Protein AF-A0A182KDJ1-F1 (afdb_monomer)

Nearest PDB structures (foldseek):
  8v0e-assembly1_A  TM=5.603E-01  e=1.130E-04  Homo sapiens
  4o1p-assembly2_C  TM=4.829E-01  e=4.103E-03  Sus scrofa
  1wdy-assembly1_A  TM=4.310E-01  e=4.849E-03  Homo sapiens
  7elw-assembly1_a  TM=4.756E-01  e=1.267E-02  Sus scrofa
  7elw-assembly1_b  TM=4.173E-01  e=3.453E-02  Sus scrofa

Foldseek 3Di:
DLLVQCLVCLLVLPPVSNVVSQDPPDQPPDQLADADPQRDHSLLSNLVSLDLSSNCSCCVRHVHDQCGAGNVRDGSLNSNLQVVRDLSNNLVSVVVDPDDDPVDSLVSCLVVVPLVNNLSVLVSVLVVCVVPVDQADCVSVLCCLQPPLPVSSNVSQCPRPRHCLCCQQPPDDPPDRVLQVSLQRRDDDLVSNVVSNVVSLCVVVVPPPPVPDPPPPVCQVCLVSLLVSVNSNCNNVVPALQVVLCVQQLVDQDPVSCSNSVSSLLFDPCQQANPDPVNLVSQVPHLNSLLSNLQRYACVCCVVRRRHRDVVNCDPLNNVLNVLLVVQVVPQDPVVPPNHTSVVSVVVDPDPPVVVVSPTNCPCVGPVSVVVSVVVSVVVVVVVVVDD

Structure (mmCIF, N/CA/C/O backbone):
data_AF-A0A182KDJ1-F1
#
_entry.id   AF-A0A182KDJ1-F1
#
loop_
_atom_site.group_PDB
_atom_site.id
_atom_site.type_symbol
_atom_site.label_atom_id
_atom_site.label_alt_id
_atom_site.label_comp_id
_atom_site.label_asym_id
_atom_site.label_entity_id
_atom_site.label_seq_id
_atom_site.pdbx_PDB_ins_code
_atom_site.Cartn_x
_atom_site.Cartn_y
_atom_site.Cartn_z
_atom_site.occupancy
_atom_site.B_iso_or_equiv
_atom_site.auth_seq_id
_atom_site.auth_comp_id
_atom_site.auth_asym_id
_atom_site.auth_atom_id
_atom_site.pdbx_PDB_model_num
ATOM 1 N N . MET A 1 1 ? 34.431 16.566 -35.739 1.00 56.09 1 MET A N 1
ATOM 2 C CA . MET A 1 1 ? 33.505 16.038 -36.769 1.00 56.09 1 MET A CA 1
ATOM 3 C C . MET A 1 1 ? 33.017 14.631 -36.436 1.00 56.09 1 MET A C 1
ATOM 5 O O . MET A 1 1 ? 31.822 14.481 -36.268 1.00 56.09 1 MET A O 1
ATOM 9 N N . GLN A 1 2 ? 33.882 13.625 -36.242 1.00 60.41 2 GLN A N 1
ATOM 10 C CA . GLN A 1 2 ? 33.425 12.243 -35.988 1.00 60.41 2 GLN A CA 1
ATOM 11 C C . GLN A 1 2 ? 32.603 12.066 -34.692 1.00 60.41 2 GLN A C 1
ATOM 13 O O . GLN A 1 2 ? 31.568 11.413 -34.732 1.00 60.41 2 GLN A O 1
ATOM 18 N N . HIS A 1 3 ? 32.995 12.702 -33.578 1.00 64.88 3 HIS A N 1
ATOM 19 C CA . HIS A 1 3 ? 32.212 12.658 -32.329 1.00 64.88 3 HIS A CA 1
ATOM 20 C C . HIS A 1 3 ? 30.837 13.326 -32.473 1.00 64.88 3 HIS A C 1
ATOM 22 O O . HIS A 1 3 ? 29.840 12.745 -32.065 1.00 64.88 3 HIS A O 1
ATOM 28 N N . SER A 1 4 ? 30.768 14.492 -33.128 1.00 72.00 4 SER A N 1
ATOM 29 C CA . SER A 1 4 ? 29.502 15.200 -33.386 1.00 72.00 4 SER A CA 1
ATOM 30 C C . SER A 1 4 ? 28.504 14.340 -34.165 1.00 72.00 4 SER A C 1
ATOM 32 O O . SER A 1 4 ? 27.317 14.408 -33.882 1.00 72.00 4 SER A O 1
ATOM 34 N N . ASN A 1 5 ? 28.987 13.518 -35.105 1.00 83.12 5 ASN A N 1
ATOM 35 C CA . ASN A 1 5 ? 28.133 12.643 -35.908 1.00 83.12 5 ASN A CA 1
ATOM 36 C C . ASN A 1 5 ? 27.601 11.437 -35.113 1.00 83.12 5 ASN A C 1
ATOM 38 O O . ASN A 1 5 ? 26.500 10.969 -35.384 1.00 83.12 5 ASN A O 1
ATOM 42 N N . ILE A 1 6 ? 2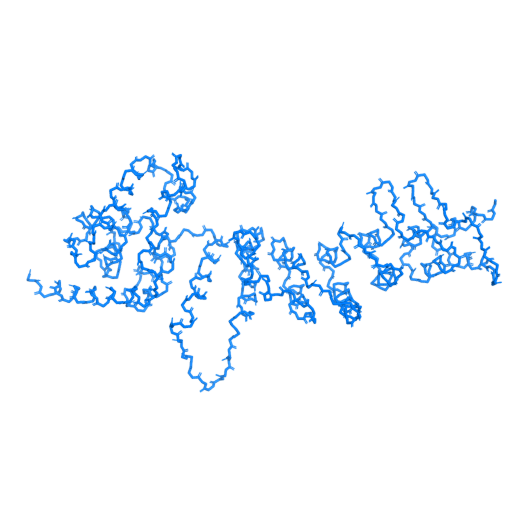8.366 10.938 -34.132 1.00 89.00 6 ILE A N 1
ATOM 43 C CA . ILE A 1 6 ? 27.913 9.867 -33.229 1.00 89.00 6 ILE A CA 1
ATOM 44 C C . ILE A 1 6 ? 26.810 10.399 -32.312 1.00 89.00 6 ILE A C 1
ATOM 46 O O . ILE A 1 6 ? 25.739 9.804 -32.259 1.00 89.00 6 ILE A O 1
ATOM 50 N N . TRP A 1 7 ? 27.038 11.542 -31.654 1.00 90.44 7 TRP A N 1
ATOM 51 C CA . TRP A 1 7 ? 26.030 12.188 -30.805 1.00 90.44 7 TRP A CA 1
ATOM 52 C C . TRP A 1 7 ? 24.740 12.471 -31.576 1.00 90.44 7 TRP A C 1
ATOM 54 O O . TRP A 1 7 ? 23.673 12.068 -31.124 1.00 90.44 7 TRP A O 1
ATOM 64 N N . SER A 1 8 ? 24.830 13.058 -32.776 1.00 91.38 8 SER A N 1
ATOM 65 C CA . SER A 1 8 ? 23.641 13.331 -33.591 1.00 91.38 8 SER A CA 1
ATOM 66 C C . SER A 1 8 ? 22.901 12.061 -34.016 1.00 91.38 8 SER A C 1
ATOM 68 O O . SER A 1 8 ? 21.676 12.067 -34.065 1.00 91.38 8 SER A O 1
ATOM 70 N N . ALA A 1 9 ? 23.620 10.973 -34.324 1.00 94.44 9 ALA A N 1
ATOM 71 C CA . ALA A 1 9 ? 22.996 9.706 -34.707 1.00 94.44 9 ALA A CA 1
ATOM 72 C C . ALA A 1 9 ? 22.252 9.067 -33.527 1.00 94.44 9 ALA A C 1
ATOM 74 O O . ALA A 1 9 ? 21.119 8.625 -33.689 1.00 94.44 9 ALA A O 1
ATOM 75 N N . VAL A 1 10 ? 22.854 9.074 -32.333 1.00 94.94 10 VAL A N 1
ATOM 76 C CA . VAL A 1 10 ? 22.213 8.565 -31.111 1.00 94.94 10 VAL A CA 1
ATOM 77 C C . VAL A 1 10 ? 20.998 9.417 -30.737 1.00 94.94 10 VAL A C 1
ATOM 79 O O . VAL A 1 10 ? 19.924 8.864 -30.526 1.00 94.94 10 VAL A O 1
ATOM 82 N N . GLN A 1 11 ? 21.133 10.747 -30.743 1.00 93.31 11 GLN A N 1
ATOM 83 C CA . GLN A 1 11 ? 20.038 11.688 -30.468 1.00 93.31 11 GLN A CA 1
ATOM 84 C C . GLN A 1 11 ? 18.864 11.534 -31.440 1.00 93.31 11 GLN A C 1
ATOM 86 O O . GLN A 1 11 ? 17.709 11.646 -31.042 1.00 93.31 11 GLN A O 1
ATOM 91 N N . ALA A 1 12 ? 19.149 11.260 -32.714 1.00 94.31 12 ALA A N 1
ATOM 92 C CA . ALA A 1 12 ? 18.126 11.023 -33.726 1.00 94.31 12 ALA A CA 1
ATOM 93 C C . ALA A 1 12 ? 17.543 9.596 -33.697 1.00 94.31 12 ALA A C 1
ATOM 95 O O . ALA A 1 12 ? 16.595 9.322 -34.430 1.00 94.31 12 ALA A O 1
ATOM 96 N N . GLY A 1 13 ? 18.112 8.671 -32.913 1.00 94.25 13 GLY A N 1
ATOM 97 C CA . GLY A 1 13 ? 17.746 7.252 -32.961 1.00 94.25 13 GLY A CA 1
ATOM 98 C C . GLY A 1 13 ? 18.180 6.532 -34.250 1.00 94.25 13 GLY A C 1
ATOM 99 O O . GLY A 1 13 ? 17.672 5.454 -34.548 1.00 94.25 13 GLY A O 1
ATOM 100 N N . ASP A 1 14 ? 19.110 7.100 -35.026 1.00 96.12 14 ASP A N 1
ATOM 101 C CA . ASP A 1 14 ? 19.561 6.569 -36.319 1.00 96.12 14 ASP A CA 1
ATOM 102 C C . ASP A 1 14 ? 20.646 5.492 -36.138 1.00 96.12 14 ASP A C 1
ATOM 104 O O . ASP A 1 14 ? 21.855 5.754 -36.116 1.00 96.12 14 ASP A O 1
ATOM 108 N N . ILE A 1 15 ? 20.184 4.247 -36.015 1.00 95.06 15 ILE A N 1
ATOM 109 C CA . ILE A 1 15 ? 21.023 3.054 -35.852 1.00 95.06 15 ILE A CA 1
ATOM 110 C C . ILE A 1 15 ? 21.938 2.827 -37.062 1.00 95.06 15 ILE A C 1
ATOM 112 O O . ILE A 1 15 ? 23.098 2.444 -36.890 1.00 95.06 15 ILE A O 1
ATOM 116 N N . ASP A 1 16 ? 21.460 3.067 -38.284 1.00 94.12 16 ASP A N 1
ATOM 117 C CA . ASP A 1 16 ? 22.232 2.804 -39.501 1.00 94.12 16 ASP A CA 1
ATOM 118 C C . ASP A 1 16 ? 23.424 3.753 -39.616 1.00 94.12 16 ASP A C 1
ATOM 120 O O . ASP A 1 16 ? 24.540 3.339 -39.959 1.00 94.12 16 ASP A O 1
ATOM 124 N N . THR A 1 17 ? 23.215 5.031 -39.301 1.00 92.25 17 THR A N 1
ATOM 125 C CA . THR A 1 17 ? 24.297 6.015 -39.246 1.00 92.25 17 THR A CA 1
ATOM 126 C C . THR A 1 17 ? 25.247 5.723 -38.091 1.00 92.25 17 THR A C 1
ATOM 128 O O . THR A 1 17 ? 26.465 5.781 -38.286 1.00 92.25 17 THR A O 1
ATOM 131 N N . LEU A 1 18 ? 24.736 5.318 -36.925 1.00 92.25 18 LEU A N 1
ATOM 132 C CA . LEU A 1 18 ? 25.588 4.923 -35.806 1.00 92.25 18 LEU A CA 1
ATOM 133 C C . LEU A 1 18 ? 26.488 3.730 -36.167 1.00 92.25 18 LEU A C 1
ATOM 135 O O . LEU A 1 18 ? 27.701 3.784 -35.954 1.00 92.25 18 LEU A O 1
ATOM 139 N N . ARG A 1 19 ? 25.931 2.683 -36.787 1.00 91.19 19 ARG A N 1
ATOM 140 C CA . ARG A 1 19 ? 26.671 1.486 -37.223 1.00 91.19 19 ARG A CA 1
ATOM 141 C C . ARG A 1 19 ? 27.802 1.817 -38.195 1.00 91.19 19 ARG A C 1
ATOM 143 O O . ARG A 1 19 ? 28.883 1.254 -38.071 1.00 91.19 19 ARG A O 1
ATOM 150 N N . LYS A 1 20 ? 27.607 2.767 -39.119 1.00 89.62 20 LYS A N 1
ATOM 151 C CA . LYS A 1 20 ? 28.674 3.234 -40.033 1.00 89.62 20 LYS A CA 1
ATOM 152 C C . LYS A 1 20 ? 29.860 3.862 -39.292 1.00 89.62 20 LYS A C 1
ATOM 154 O O . LYS A 1 20 ? 30.964 3.921 -39.838 1.00 89.62 20 LYS A O 1
ATOM 159 N N . HIS A 1 21 ? 29.644 4.350 -38.073 1.00 83.50 21 HIS A N 1
ATOM 160 C CA . HIS A 1 21 ? 30.669 4.964 -37.234 1.00 83.50 21 HIS A CA 1
ATOM 161 C C . HIS A 1 21 ? 31.305 4.001 -36.221 1.00 83.50 21 HIS A C 1
ATOM 163 O O . HIS A 1 21 ? 32.357 4.332 -35.671 1.00 83.50 21 HIS A O 1
ATOM 169 N N . ILE A 1 22 ? 30.742 2.804 -36.038 1.00 83.94 22 ILE A N 1
ATOM 170 C CA . ILE A 1 22 ? 31.304 1.731 -35.212 1.00 83.94 22 ILE A CA 1
ATOM 171 C C . ILE A 1 22 ? 32.244 0.876 -36.076 1.00 83.94 22 ILE A C 1
ATOM 173 O O . ILE A 1 22 ? 31.828 0.263 -37.058 1.00 83.94 22 ILE A O 1
ATOM 177 N N . LYS A 1 23 ? 33.535 0.823 -35.722 1.00 76.62 23 LYS A N 1
ATOM 178 C CA . LYS A 1 23 ? 34.521 -0.051 -36.383 1.00 76.62 23 LYS A CA 1
ATOM 179 C C . LYS A 1 23 ? 34.832 -1.260 -35.492 1.00 76.62 23 LYS A C 1
ATOM 181 O O . LYS A 1 23 ? 35.241 -1.047 -34.351 1.00 76.62 23 LYS A O 1
ATOM 186 N N . PRO A 1 24 ? 34.716 -2.507 -35.991 1.00 68.06 24 PRO A N 1
ATOM 187 C CA . PRO A 1 24 ? 35.036 -3.696 -35.203 1.00 68.06 24 PRO A CA 1
ATOM 188 C C . PRO A 1 24 ? 36.468 -3.644 -34.651 1.00 68.06 24 PRO A C 1
ATOM 190 O O . PRO A 1 24 ? 37.414 -3.424 -35.407 1.00 68.06 24 PRO A O 1
ATOM 193 N N . GLY A 1 25 ? 36.628 -3.849 -33.341 1.00 64.19 25 GLY A N 1
ATOM 194 C CA . GLY A 1 25 ? 37.938 -3.973 -32.686 1.00 64.19 25 GLY A CA 1
ATOM 195 C C . GLY A 1 25 ? 38.707 -2.668 -32.444 1.00 64.19 25 GLY A C 1
ATOM 196 O O . GLY A 1 25 ? 39.838 -2.730 -31.968 1.00 64.19 25 GLY A O 1
ATOM 197 N N . VAL A 1 26 ? 38.127 -1.497 -32.736 1.00 66.50 26 VAL A N 1
ATOM 198 C CA . VAL A 1 26 ? 38.728 -0.193 -32.406 1.00 66.50 26 VAL A CA 1
ATOM 199 C C . VAL A 1 26 ? 37.887 0.479 -31.319 1.00 66.50 26 VAL A C 1
ATOM 201 O O . VAL A 1 26 ? 36.804 0.974 -31.632 1.00 66.50 26 VAL A O 1
ATOM 204 N N . PRO A 1 27 ? 38.359 0.538 -30.059 1.00 59.66 27 PRO A N 1
ATOM 205 C CA . PRO A 1 27 ? 37.665 1.275 -29.012 1.00 59.66 27 PRO A CA 1
ATOM 206 C C . PRO A 1 27 ? 37.593 2.755 -29.398 1.00 59.66 27 PRO A C 1
ATOM 208 O O . PRO A 1 27 ? 38.626 3.392 -29.626 1.00 59.66 27 PRO A O 1
ATOM 211 N N . VAL A 1 28 ? 36.385 3.318 -29.477 1.00 66.06 28 VAL A N 1
ATOM 212 C CA . VAL A 1 28 ? 36.208 4.763 -29.670 1.00 66.06 28 VAL A CA 1
ATOM 213 C C . VAL A 1 28 ? 36.411 5.425 -28.313 1.00 66.06 28 VAL A C 1
ATOM 215 O O . VAL A 1 28 ? 35.476 5.651 -27.547 1.00 66.06 28 VAL A O 1
ATOM 218 N N . THR A 1 29 ? 37.672 5.670 -27.970 1.00 64.06 29 THR A N 1
ATOM 219 C CA . THR A 1 29 ? 38.036 6.176 -26.649 1.00 64.06 29 THR A CA 1
ATOM 220 C C . THR A 1 29 ? 37.567 7.622 -26.454 1.00 64.06 29 THR A C 1
ATOM 222 O O . THR A 1 29 ? 37.565 8.438 -27.375 1.00 64.06 29 THR A O 1
ATOM 225 N N . ASN A 1 30 ? 37.159 7.930 -25.219 1.00 74.19 30 ASN A N 1
ATOM 226 C CA . ASN A 1 30 ? 36.752 9.241 -24.690 1.00 74.19 30 ASN A CA 1
ATOM 227 C C . ASN A 1 30 ? 35.335 9.748 -24.991 1.00 74.19 30 ASN A C 1
ATOM 229 O O . ASN A 1 30 ? 34.953 10.727 -24.358 1.00 74.19 30 ASN A O 1
ATOM 233 N N . ILE A 1 31 ? 34.540 9.135 -25.877 1.00 82.50 31 ILE A N 1
ATOM 234 C CA . ILE A 1 31 ? 33.166 9.624 -26.116 1.00 82.50 31 ILE A CA 1
ATOM 235 C C . ILE A 1 31 ? 32.176 9.195 -25.023 1.00 82.50 31 ILE A C 1
ATOM 237 O O . ILE A 1 31 ? 31.343 10.001 -24.632 1.00 82.50 31 ILE A O 1
ATOM 241 N N . GLY A 1 32 ? 32.300 7.983 -24.469 1.00 81.31 32 GLY A N 1
ATOM 242 C CA . GLY A 1 32 ? 31.404 7.503 -23.404 1.00 81.31 32 GLY A CA 1
ATOM 243 C C . GLY A 1 32 ? 31.501 8.291 -22.095 1.00 81.31 32 GLY A C 1
ATOM 244 O O . GLY A 1 32 ? 30.545 8.334 -21.332 1.00 81.31 32 GLY A O 1
ATOM 245 N N . LYS A 1 33 ? 32.629 8.971 -21.859 1.00 86.25 33 LYS A N 1
ATOM 246 C CA . LYS A 1 33 ? 32.847 9.825 -20.678 1.00 86.25 33 LYS A CA 1
ATOM 247 C C . LYS A 1 33 ? 32.382 11.271 -20.871 1.00 86.25 33 LYS A C 1
ATOM 249 O O . LYS A 1 33 ? 32.563 12.090 -19.978 1.00 86.25 33 LYS A O 1
ATOM 254 N N . GLN A 1 34 ? 31.894 11.620 -22.060 1.00 90.31 34 GLN A N 1
ATOM 255 C CA . GLN A 1 34 ? 31.418 12.970 -22.345 1.00 90.31 34 GLN A CA 1
ATOM 256 C C . GLN A 1 34 ? 29.948 13.101 -21.969 1.00 90.31 34 GLN A C 1
ATOM 258 O O . GLN A 1 34 ? 29.163 12.164 -22.116 1.00 90.31 34 GLN A O 1
ATOM 263 N N . VAL A 1 35 ? 29.597 14.309 -21.552 1.00 93.62 35 VAL A N 1
ATOM 264 C CA . VAL A 1 35 ? 28.226 14.742 -21.319 1.00 93.62 35 VAL A CA 1
ATOM 265 C C . VAL A 1 35 ? 27.967 16.032 -22.091 1.00 93.62 35 VAL A C 1
ATOM 267 O O . VAL A 1 35 ? 28.912 16.762 -22.406 1.00 93.62 35 VAL A O 1
ATOM 270 N N . ASP A 1 36 ? 26.708 16.301 -22.415 1.00 93.12 36 ASP A N 1
ATOM 271 C CA . ASP A 1 36 ? 26.290 17.583 -22.979 1.00 93.12 36 ASP A CA 1
ATOM 272 C C . ASP A 1 36 ? 26.029 18.646 -21.890 1.00 93.12 36 ASP A C 1
ATOM 274 O O . ASP A 1 36 ? 26.390 18.477 -20.721 1.00 93.12 36 ASP A O 1
ATOM 278 N N . ASN A 1 37 ? 25.434 19.776 -22.282 1.00 93.88 37 ASN A N 1
ATOM 279 C CA . ASN A 1 37 ? 25.173 20.905 -21.385 1.00 93.88 37 ASN A CA 1
ATOM 280 C C . ASN A 1 37 ? 24.165 20.580 -20.272 1.00 93.88 37 ASN A C 1
ATOM 282 O O . ASN A 1 37 ? 24.232 21.201 -19.213 1.00 93.88 37 ASN A O 1
ATOM 286 N N . ASP A 1 38 ? 23.287 19.600 -20.488 1.00 95.00 38 ASP A N 1
ATOM 287 C CA . ASP A 1 38 ? 22.305 19.140 -19.503 1.00 95.00 38 ASP A CA 1
ATOM 288 C C . ASP A 1 38 ? 22.858 17.969 -18.676 1.00 95.00 38 ASP A C 1
ATOM 290 O O . ASP A 1 38 ? 22.134 17.310 -17.928 1.00 95.00 38 ASP A O 1
ATOM 294 N N . ARG A 1 39 ? 24.170 17.714 -18.787 1.00 95.75 39 ARG A N 1
ATOM 295 C CA . ARG A 1 39 ? 24.875 16.569 -18.205 1.00 95.75 39 ARG A CA 1
ATOM 296 C C . ARG A 1 39 ? 24.363 15.216 -18.711 1.00 95.75 39 ARG A C 1
ATOM 298 O O . ARG A 1 39 ? 24.628 14.191 -18.087 1.00 95.75 39 ARG A O 1
ATOM 305 N N . TRP A 1 40 ? 23.686 15.175 -19.856 1.00 96.81 40 TRP A N 1
ATOM 306 C CA . TRP A 1 40 ? 23.293 13.909 -20.458 1.00 96.81 40 TRP A CA 1
ATOM 307 C C . TRP A 1 40 ? 24.508 13.263 -21.108 1.00 96.81 40 TRP A C 1
ATOM 309 O O . TRP A 1 40 ? 25.180 13.865 -21.946 1.00 96.81 40 TRP A O 1
ATOM 319 N N . ASN A 1 41 ? 24.784 12.014 -20.747 1.00 95.38 41 ASN A N 1
ATOM 320 C CA . ASN A 1 41 ? 25.736 11.185 -21.480 1.00 95.38 41 ASN A CA 1
ATOM 321 C C . ASN A 1 41 ? 25.073 10.518 -22.703 1.00 95.38 41 ASN A C 1
ATOM 323 O O . ASN A 1 41 ? 23.864 10.617 -22.929 1.00 95.38 41 ASN A O 1
ATOM 327 N N . LEU A 1 42 ? 25.867 9.781 -23.481 1.00 95.06 42 LEU A N 1
ATOM 328 C CA . LEU A 1 42 ? 25.382 9.097 -24.681 1.00 95.06 42 LEU A CA 1
ATOM 329 C C . LEU A 1 42 ? 24.285 8.054 -24.382 1.00 95.06 42 LEU A C 1
ATOM 331 O O . LEU A 1 42 ? 23.415 7.833 -25.221 1.00 95.06 42 LEU A O 1
ATOM 335 N N . LEU A 1 43 ? 24.299 7.439 -23.193 1.00 96.81 43 LEU A N 1
ATOM 336 C CA . LEU A 1 43 ? 23.300 6.449 -22.786 1.00 96.81 43 LEU A CA 1
ATOM 337 C C . LEU A 1 43 ? 21.940 7.084 -22.481 1.00 96.81 43 LEU A C 1
ATOM 339 O O . LEU A 1 43 ? 20.929 6.501 -22.855 1.00 96.81 43 LEU A O 1
ATOM 343 N N . HIS A 1 44 ? 21.898 8.286 -21.893 1.00 97.38 44 HIS A N 1
ATOM 344 C CA . HIS A 1 44 ? 20.641 9.026 -21.712 1.00 97.38 44 HIS A CA 1
ATOM 345 C C . HIS A 1 44 ? 19.944 9.252 -23.059 1.00 97.38 44 HIS A C 1
ATOM 347 O O . HIS A 1 44 ? 18.771 8.927 -23.226 1.00 97.38 44 HIS A O 1
ATOM 353 N N . HIS A 1 45 ? 20.687 9.732 -24.062 1.00 96.88 45 HIS A N 1
ATOM 354 C CA . HIS A 1 45 ? 20.145 9.929 -25.411 1.00 96.88 45 HIS A CA 1
ATOM 355 C C . HIS A 1 45 ? 19.739 8.608 -26.072 1.00 96.88 45 HIS A C 1
ATOM 357 O O . HIS A 1 45 ? 18.682 8.529 -26.696 1.00 96.88 45 HIS A O 1
ATOM 363 N N . ALA A 1 46 ? 20.532 7.547 -25.897 1.00 97.44 46 ALA A N 1
ATOM 364 C CA . ALA A 1 46 ? 20.203 6.223 -26.421 1.00 97.44 46 ALA A CA 1
ATOM 365 C C . ALA A 1 46 ? 18.883 5.689 -25.846 1.00 97.44 46 ALA A C 1
ATOM 367 O O . ALA A 1 46 ? 18.075 5.131 -26.587 1.00 97.44 46 ALA A O 1
ATOM 368 N N . VAL A 1 47 ? 18.632 5.903 -24.553 1.00 97.94 47 VAL A N 1
ATOM 369 C CA . VAL A 1 47 ? 17.378 5.533 -23.883 1.00 97.94 47 VAL A CA 1
ATOM 370 C C . VAL A 1 47 ? 16.175 6.233 -24.517 1.00 97.94 47 VAL A C 1
ATOM 372 O O . VAL A 1 47 ? 15.158 5.581 -24.755 1.00 97.94 47 VAL A O 1
ATOM 375 N N . MET A 1 48 ? 16.299 7.512 -24.887 1.00 97.38 48 MET A N 1
ATOM 376 C CA . MET A 1 48 ? 15.208 8.265 -25.525 1.00 97.38 48 MET A CA 1
ATOM 377 C C . MET A 1 48 ? 14.835 7.759 -26.920 1.00 97.38 48 MET A C 1
ATOM 379 O O . MET A 1 48 ? 13.715 7.990 -27.373 1.00 97.38 48 MET A O 1
ATOM 383 N N . SER A 1 49 ? 15.715 7.001 -27.583 1.00 96.00 49 SER A N 1
ATOM 384 C CA . SER A 1 49 ? 15.357 6.295 -28.823 1.00 96.00 49 SER A CA 1
ATOM 385 C C . SER A 1 49 ? 14.350 5.158 -28.600 1.00 96.00 49 SER A C 1
ATOM 387 O O . SER A 1 49 ? 13.762 4.663 -29.561 1.00 96.00 49 SER A O 1
ATOM 389 N N . ARG A 1 50 ? 14.169 4.714 -27.343 1.00 97.19 50 ARG A N 1
ATOM 390 C CA . ARG A 1 50 ? 13.313 3.587 -26.932 1.00 97.19 50 ARG A CA 1
ATOM 391 C C . ARG A 1 50 ? 13.667 2.262 -27.622 1.00 97.19 50 ARG A C 1
ATOM 393 O O . ARG A 1 50 ? 12.852 1.345 -27.644 1.00 97.19 50 ARG A O 1
ATOM 400 N N . SER A 1 51 ? 14.873 2.152 -28.182 1.00 97.94 51 SER A N 1
ATOM 401 C CA . SER A 1 51 ? 15.354 0.974 -28.901 1.00 97.94 51 SER A CA 1
ATOM 402 C C . SER A 1 51 ? 16.418 0.243 -28.091 1.00 97.94 51 SER A C 1
ATOM 404 O O . SER A 1 51 ? 17.509 0.771 -27.863 1.00 97.94 51 SER A O 1
ATOM 406 N N . LEU A 1 52 ? 16.137 -1.010 -27.719 1.00 98.31 52 LEU A N 1
ATOM 407 C CA . LEU A 1 52 ? 17.122 -1.882 -27.073 1.00 98.31 52 LEU A CA 1
ATOM 408 C C . LEU A 1 52 ? 18.384 -2.039 -27.926 1.00 98.31 52 LEU A C 1
ATOM 410 O O . LEU A 1 52 ? 19.488 -2.118 -27.395 1.00 98.31 52 LEU A O 1
ATOM 414 N N . GLU A 1 53 ? 18.234 -2.066 -29.250 1.00 98.06 53 GLU A N 1
ATOM 415 C CA . GLU A 1 53 ? 19.371 -2.161 -30.159 1.00 98.06 53 GLU A CA 1
ATOM 416 C C . GLU A 1 53 ? 20.270 -0.923 -30.067 1.00 98.06 53 GLU A C 1
ATOM 418 O O . GLU A 1 53 ? 21.487 -1.065 -29.963 1.00 98.06 53 GLU A O 1
ATOM 423 N N . MET A 1 54 ? 19.685 0.278 -30.053 1.00 97.62 54 MET A N 1
ATOM 424 C CA . MET A 1 54 ? 20.442 1.521 -29.888 1.00 97.62 54 MET A CA 1
ATOM 425 C C . MET A 1 54 ? 21.178 1.539 -28.544 1.00 97.62 54 MET A C 1
ATOM 427 O O . MET A 1 54 ? 22.375 1.815 -28.500 1.00 97.62 54 MET A O 1
ATOM 431 N N . VAL A 1 55 ? 20.481 1.185 -27.461 1.00 98.06 55 VAL A N 1
ATOM 432 C CA . VAL A 1 55 ? 21.052 1.119 -26.109 1.00 98.06 55 VAL A CA 1
ATOM 433 C C . VAL A 1 55 ? 22.227 0.140 -26.057 1.00 98.06 55 VAL A C 1
ATOM 435 O O . VAL A 1 55 ? 23.308 0.520 -25.615 1.00 98.06 55 VAL A O 1
ATOM 438 N N . LYS A 1 56 ? 22.071 -1.075 -26.598 1.00 96.56 56 LYS A N 1
ATOM 439 C CA . LYS A 1 56 ? 23.147 -2.079 -26.677 1.00 96.56 56 LYS A CA 1
ATOM 440 C C . LYS A 1 56 ? 24.327 -1.614 -27.518 1.00 96.56 56 LYS A C 1
ATOM 442 O O . LYS A 1 56 ? 25.474 -1.806 -27.126 1.00 96.56 56 LYS A O 1
ATOM 447 N N . LEU A 1 57 ? 24.069 -1.010 -28.681 1.00 94.12 57 LEU A N 1
ATOM 448 C CA . LEU A 1 57 ? 25.136 -0.473 -29.524 1.00 94.12 57 LEU A CA 1
ATOM 449 C C . LEU A 1 57 ? 25.924 0.602 -28.781 1.00 94.12 57 LEU A C 1
ATOM 451 O O . LEU A 1 57 ? 27.152 0.610 -28.871 1.00 94.12 57 LEU A O 1
ATOM 455 N N . VAL A 1 58 ? 25.236 1.475 -28.045 1.00 94.38 58 VAL A N 1
ATOM 456 C CA . VAL A 1 58 ? 25.884 2.549 -27.299 1.00 94.38 58 VAL A CA 1
ATOM 457 C C . VAL A 1 58 ? 26.700 2.013 -26.125 1.00 94.38 58 VAL A C 1
ATOM 459 O O . VAL A 1 58 ? 27.881 2.341 -26.002 1.00 94.38 58 VAL A O 1
ATOM 462 N N . ASP A 1 59 ? 26.097 1.153 -25.314 1.00 93.75 59 ASP A N 1
ATOM 463 C CA . ASP A 1 59 ? 26.714 0.559 -24.132 1.00 93.75 59 ASP A CA 1
ATOM 464 C C . ASP A 1 59 ? 27.973 -0.260 -24.479 1.00 93.75 59 ASP A C 1
ATOM 466 O O . ASP A 1 59 ? 29.071 0.005 -23.982 1.00 93.75 59 ASP A O 1
ATOM 470 N N . VAL A 1 60 ? 27.857 -1.176 -25.447 1.00 91.69 60 VAL A N 1
ATOM 471 C CA . VAL A 1 60 ? 28.939 -2.104 -25.821 1.00 91.69 60 VAL A CA 1
ATOM 472 C C . VAL A 1 60 ? 30.099 -1.416 -26.543 1.00 91.69 60 VAL A C 1
ATOM 474 O O . VAL A 1 60 ? 31.237 -1.858 -26.409 1.00 91.69 60 VAL A O 1
ATOM 477 N N . ASN A 1 61 ? 29.847 -0.372 -27.342 1.00 90.25 61 ASN A N 1
ATOM 478 C CA . ASN A 1 61 ? 30.892 0.218 -28.194 1.00 90.25 61 ASN A CA 1
ATOM 479 C C . ASN A 1 61 ? 31.507 1.500 -27.628 1.00 90.25 61 ASN A C 1
ATOM 481 O O . ASN A 1 61 ? 32.613 1.866 -28.037 1.00 90.25 61 ASN A O 1
ATOM 485 N N . PHE A 1 62 ? 30.809 2.195 -26.725 1.00 90.31 62 PHE A N 1
ATOM 486 C CA . PHE A 1 62 ? 31.277 3.473 -26.186 1.00 90.31 62 PHE A CA 1
ATOM 487 C C . PHE A 1 62 ? 31.484 3.469 -24.672 1.00 90.31 62 PHE A C 1
ATOM 489 O O . PHE A 1 62 ? 32.151 4.385 -24.193 1.00 90.31 62 PHE A O 1
ATOM 496 N N . HIS A 1 63 ? 30.984 2.459 -23.948 1.00 90.81 63 HIS A N 1
ATOM 497 C CA . HIS A 1 63 ? 31.137 2.294 -22.496 1.00 90.81 63 HIS A CA 1
ATOM 498 C C . HIS A 1 63 ? 30.854 3.584 -21.706 1.00 90.81 63 HIS A C 1
ATOM 500 O O . HIS A 1 63 ? 31.758 4.125 -21.054 1.00 90.81 63 HIS A O 1
ATOM 506 N N . PRO A 1 64 ? 29.637 4.142 -21.828 1.00 92.44 64 PRO A N 1
ATOM 507 C CA . PRO A 1 64 ? 29.243 5.303 -21.050 1.00 92.44 64 PRO A CA 1
ATOM 508 C C . PRO A 1 64 ? 29.181 4.980 -19.553 1.00 92.44 64 PRO A C 1
ATOM 510 O O . PRO A 1 64 ? 28.994 3.833 -19.156 1.00 92.44 64 PRO A O 1
ATOM 513 N N . GLU A 1 65 ? 29.327 6.006 -18.720 1.00 92.44 65 GLU A N 1
ATOM 514 C CA . GLU A 1 65 ? 29.122 5.895 -17.271 1.00 92.44 65 GLU A CA 1
ATOM 515 C C . GLU A 1 65 ? 27.636 5.613 -16.974 1.00 92.44 65 GLU A C 1
ATOM 517 O O . GLU A 1 65 ? 26.769 6.428 -17.285 1.00 92.44 65 GLU A O 1
ATOM 522 N N . LEU A 1 66 ? 27.320 4.425 -16.452 1.00 92.44 66 LEU A N 1
ATOM 523 C CA . LEU A 1 66 ? 25.940 3.924 -16.336 1.00 92.44 66 LEU A CA 1
ATOM 524 C C . LEU A 1 66 ? 25.118 4.635 -15.253 1.00 92.44 66 LEU A C 1
ATOM 526 O O . LEU A 1 66 ? 23.893 4.663 -15.331 1.00 92.44 66 LEU A O 1
ATOM 530 N N . ASP A 1 67 ? 25.797 5.196 -14.258 1.00 91.94 67 ASP A N 1
ATOM 531 C CA . ASP A 1 67 ? 25.272 5.893 -13.084 1.00 91.94 67 ASP A CA 1
ATOM 532 C C . ASP A 1 67 ? 25.437 7.419 -13.174 1.00 91.94 67 ASP A C 1
ATOM 534 O O . ASP A 1 67 ? 25.138 8.131 -12.219 1.00 91.94 67 ASP A O 1
ATOM 538 N N . ALA A 1 68 ? 25.877 7.947 -14.322 1.00 92.88 68 ALA A N 1
ATOM 539 C CA . ALA A 1 68 ? 25.995 9.387 -14.506 1.00 92.88 68 ALA A CA 1
ATOM 540 C C . ALA A 1 68 ? 24.628 10.064 -14.352 1.00 92.88 68 ALA A C 1
ATOM 542 O O . ALA A 1 68 ? 23.682 9.723 -15.055 1.00 92.88 68 ALA A O 1
ATOM 543 N N . GLU A 1 69 ? 24.546 11.061 -13.478 1.00 94.44 69 GLU A N 1
ATOM 544 C CA . GLU A 1 69 ? 23.341 11.870 -13.299 1.00 94.44 69 GLU A CA 1
ATOM 545 C C . GLU A 1 69 ? 23.338 13.086 -14.230 1.00 94.44 69 GLU A C 1
ATOM 547 O O . GLU A 1 69 ? 24.335 13.824 -14.325 1.00 94.44 69 GLU A O 1
ATOM 552 N N . ASN A 1 70 ? 22.187 13.333 -14.858 1.00 95.25 70 ASN A N 1
ATOM 553 C CA . ASN A 1 70 ? 21.910 14.583 -15.554 1.00 95.25 70 ASN A CA 1
ATOM 554 C C . ASN A 1 70 ? 21.651 15.753 -14.567 1.00 95.25 70 ASN A C 1
ATOM 556 O O . ASN A 1 70 ? 21.777 15.607 -13.350 1.00 95.25 70 ASN A O 1
ATOM 560 N N . ILE A 1 71 ? 21.304 16.945 -15.069 1.00 97.06 71 ILE A N 1
ATOM 561 C CA . ILE A 1 71 ? 21.000 18.115 -14.215 1.00 97.06 71 ILE A CA 1
ATOM 562 C C . ILE A 1 71 ? 19.805 17.922 -13.267 1.00 97.06 71 ILE A C 1
ATOM 564 O O . ILE A 1 71 ? 19.752 18.592 -12.238 1.00 97.06 71 ILE A O 1
ATOM 568 N N . ASP A 1 72 ? 18.890 17.006 -13.587 1.00 94.62 72 ASP A N 1
ATOM 569 C CA . ASP A 1 72 ? 17.717 16.678 -12.772 1.00 94.62 72 ASP A CA 1
ATOM 570 C C . ASP A 1 72 ? 18.012 15.572 -11.741 1.00 94.62 72 ASP A C 1
ATOM 572 O O . ASP A 1 72 ? 17.113 15.149 -11.016 1.00 94.62 72 ASP A O 1
ATOM 576 N N . GLY A 1 73 ? 19.258 15.084 -11.668 1.00 93.94 73 GLY A N 1
ATOM 577 C CA . GLY A 1 73 ? 19.638 13.961 -10.804 1.00 93.94 73 GLY A CA 1
ATOM 578 C C . GLY A 1 73 ? 19.187 12.598 -11.338 1.00 93.94 73 GLY A C 1
ATOM 579 O O . GLY A 1 73 ? 19.142 11.627 -10.590 1.00 93.94 73 GLY A O 1
ATOM 580 N N . MET A 1 74 ? 18.815 12.505 -12.617 1.00 94.69 74 MET A N 1
ATOM 581 C CA . MET A 1 74 ? 18.347 11.263 -13.230 1.00 94.69 74 MET A CA 1
ATOM 582 C C . MET A 1 74 ? 19.518 10.510 -13.851 1.00 94.69 74 MET A C 1
ATOM 584 O O . MET A 1 74 ? 20.239 11.070 -14.676 1.00 94.69 74 MET A O 1
ATOM 588 N N . THR A 1 75 ? 19.667 9.233 -13.502 1.00 95.19 75 THR A N 1
ATOM 589 C CA . THR A 1 75 ? 20.527 8.290 -14.235 1.00 95.19 75 THR A CA 1
ATOM 590 C C . THR A 1 75 ? 19.832 7.804 -15.517 1.00 95.19 75 THR A C 1
ATOM 592 O O . THR A 1 75 ? 18.603 7.897 -15.621 1.00 95.19 75 THR A O 1
ATOM 595 N N . PRO A 1 76 ? 20.547 7.195 -16.484 1.00 96.31 76 PRO A N 1
ATOM 596 C CA . PRO A 1 76 ? 19.926 6.587 -17.661 1.00 96.31 76 PRO A CA 1
ATOM 597 C C . PRO A 1 76 ? 18.841 5.551 -17.326 1.00 96.31 76 PRO A C 1
ATOM 599 O O . PRO A 1 76 ? 17.815 5.504 -18.005 1.00 96.31 76 PRO A O 1
ATOM 602 N N . LEU A 1 77 ? 19.030 4.744 -16.273 1.00 97.44 77 LEU A N 1
ATOM 603 C CA . LEU A 1 77 ? 18.026 3.776 -15.816 1.00 97.44 77 LEU A CA 1
ATOM 604 C C . LEU A 1 77 ? 16.788 4.474 -15.235 1.00 97.44 77 LEU A C 1
ATOM 606 O O . LEU A 1 77 ? 15.665 4.109 -15.590 1.00 97.44 77 LEU A O 1
ATOM 610 N N . MET A 1 78 ? 16.975 5.487 -14.381 1.00 96.19 78 MET A N 1
ATOM 611 C CA . MET A 1 78 ? 15.858 6.270 -13.836 1.00 96.19 78 MET A CA 1
ATOM 612 C C . MET A 1 78 ? 15.091 6.971 -14.957 1.00 96.19 78 MET A C 1
ATOM 614 O O . MET A 1 78 ? 13.863 6.940 -14.965 1.00 96.19 78 MET A O 1
ATOM 618 N N . LEU A 1 79 ? 15.798 7.544 -15.937 1.00 96.75 79 LEU A N 1
ATOM 619 C CA . LEU A 1 79 ? 15.195 8.184 -17.104 1.00 96.75 79 LEU A CA 1
ATOM 620 C C . LEU A 1 79 ? 14.386 7.173 -17.925 1.00 96.75 79 LEU A C 1
ATOM 622 O O . LEU A 1 79 ? 13.240 7.446 -18.267 1.00 96.75 79 LEU A O 1
ATOM 626 N N . ALA A 1 80 ? 14.929 5.977 -18.178 1.00 97.75 80 ALA A N 1
ATOM 627 C CA . ALA A 1 80 ? 14.212 4.914 -18.883 1.00 97.75 80 ALA A CA 1
ATOM 628 C C . ALA A 1 80 ? 12.916 4.512 -18.162 1.00 97.75 80 ALA A C 1
ATOM 630 O O . ALA A 1 80 ? 11.888 4.291 -18.807 1.00 97.75 80 ALA A O 1
ATOM 631 N N . CYS A 1 81 ? 12.950 4.437 -16.829 1.00 97.75 81 CYS A N 1
ATOM 632 C CA . CYS A 1 81 ? 11.769 4.155 -16.021 1.00 97.75 81 CYS A CA 1
ATOM 633 C C . CYS A 1 81 ? 10.764 5.312 -16.080 1.00 97.75 81 CYS A C 1
ATOM 635 O O . CYS A 1 81 ? 9.590 5.087 -16.372 1.00 97.75 81 CYS A O 1
ATOM 637 N N . GLN A 1 82 ? 11.212 6.551 -15.860 1.00 96.94 82 GLN A N 1
ATOM 638 C CA . GLN A 1 82 ? 10.367 7.747 -15.860 1.00 96.94 82 GLN A CA 1
ATOM 639 C C . GLN A 1 82 ? 9.659 7.958 -17.203 1.00 96.94 82 GLN A C 1
ATOM 641 O O . GLN A 1 82 ? 8.447 8.164 -17.230 1.00 96.94 82 GLN A O 1
ATOM 646 N N . GLU A 1 83 ? 10.387 7.804 -18.307 1.00 97.19 83 GLU A N 1
ATOM 647 C CA . GLU A 1 83 ? 9.876 7.943 -19.677 1.00 97.19 83 GLU A CA 1
ATOM 648 C C . GLU A 1 83 ? 9.135 6.687 -20.173 1.00 97.19 83 GLU A C 1
ATOM 650 O O . GLU A 1 83 ? 8.778 6.568 -21.351 1.00 97.19 83 GLU A O 1
ATOM 655 N N . GLN A 1 84 ? 8.890 5.719 -19.283 1.00 97.69 84 GLN A N 1
ATOM 656 C CA . GLN A 1 84 ? 8.168 4.479 -19.560 1.00 97.69 84 GLN A CA 1
ATOM 657 C C . GLN A 1 84 ? 8.706 3.746 -20.795 1.00 97.69 84 GLN A C 1
ATOM 659 O O . GLN A 1 84 ? 7.942 3.314 -21.667 1.00 97.69 84 GLN A O 1
ATOM 664 N N . CYS A 1 85 ? 10.028 3.629 -20.911 1.00 98.31 85 CYS A N 1
ATOM 665 C CA . CYS A 1 85 ? 10.672 2.882 -21.987 1.00 98.31 85 CYS A CA 1
ATOM 666 C C . CYS A 1 85 ? 10.215 1.408 -22.013 1.00 98.31 85 CYS A C 1
ATOM 668 O O . CYS A 1 85 ? 9.668 0.896 -21.024 1.00 98.31 85 CYS A O 1
ATOM 670 N N . PRO A 1 86 ? 10.398 0.711 -23.151 1.00 98.56 86 PRO A N 1
ATOM 671 C CA . PRO A 1 86 ? 10.131 -0.721 -23.245 1.00 98.56 86 PRO A CA 1
ATOM 672 C C . PRO A 1 86 ? 10.802 -1.522 -22.120 1.00 98.56 86 PRO A C 1
ATOM 674 O O . PRO A 1 86 ? 11.893 -1.180 -21.662 1.00 98.56 86 PRO A O 1
ATOM 677 N N . VAL A 1 87 ? 10.126 -2.577 -21.653 1.00 98.50 87 VAL A N 1
ATOM 678 C CA . VAL A 1 87 ? 10.571 -3.380 -20.498 1.00 98.50 87 VAL A CA 1
ATOM 679 C C . VAL A 1 87 ? 11.965 -3.965 -20.727 1.00 98.50 87 VAL A C 1
ATOM 681 O O . VAL A 1 87 ? 12.791 -3.952 -19.824 1.00 98.50 87 VAL A O 1
ATOM 684 N N . ASP A 1 88 ? 12.252 -4.423 -21.940 1.00 98.38 88 ASP A N 1
ATOM 685 C CA . ASP A 1 88 ? 13.537 -5.007 -22.322 1.00 98.38 88 ASP A CA 1
ATOM 686 C C . ASP A 1 88 ? 14.707 -4.009 -22.247 1.00 98.38 88 ASP A C 1
ATOM 688 O O . ASP A 1 88 ? 15.806 -4.396 -21.856 1.00 98.38 88 ASP A O 1
ATOM 692 N N . VAL A 1 89 ? 14.474 -2.724 -22.540 1.00 98.50 89 VAL A N 1
ATOM 693 C CA . VAL A 1 89 ? 15.455 -1.645 -22.320 1.00 98.50 89 VAL A CA 1
ATOM 694 C C . VAL A 1 89 ? 15.763 -1.492 -20.834 1.00 98.50 89 VAL A C 1
ATOM 696 O O . VAL A 1 89 ? 16.930 -1.445 -20.454 1.00 98.50 89 VAL A O 1
ATOM 699 N N . ILE A 1 90 ? 14.729 -1.432 -19.991 1.00 98.25 90 ILE A N 1
ATOM 700 C CA . ILE A 1 90 ? 14.893 -1.232 -18.545 1.00 98.25 90 ILE A CA 1
ATOM 701 C C . ILE A 1 90 ? 15.609 -2.433 -17.917 1.00 98.25 90 ILE A C 1
ATOM 703 O O . ILE A 1 90 ? 16.590 -2.246 -17.201 1.00 98.25 90 ILE A O 1
ATOM 707 N N . ILE A 1 91 ? 15.184 -3.660 -18.238 1.00 97.75 91 ILE A N 1
ATOM 708 C CA . ILE A 1 91 ? 15.823 -4.885 -17.739 1.00 97.75 91 ILE A CA 1
ATOM 709 C C . ILE A 1 91 ? 17.283 -4.969 -18.198 1.00 97.75 91 ILE A C 1
ATOM 711 O O . ILE A 1 91 ? 18.153 -5.249 -17.378 1.00 97.75 91 ILE A O 1
ATOM 715 N N . TYR A 1 92 ? 17.585 -4.643 -19.460 1.00 97.62 92 TYR A N 1
ATOM 716 C CA . TYR A 1 92 ? 18.971 -4.617 -19.936 1.00 97.62 92 TYR A CA 1
ATOM 717 C C . TYR A 1 92 ? 19.845 -3.640 -19.141 1.00 97.62 92 TYR A C 1
ATOM 719 O O . TYR A 1 92 ? 20.962 -3.984 -18.762 1.00 97.62 92 TYR A O 1
ATOM 727 N N . LEU A 1 93 ? 19.348 -2.433 -18.854 1.00 96.31 93 LEU A N 1
ATOM 728 C CA . LEU A 1 93 ? 20.078 -1.462 -18.035 1.00 96.31 93 LEU A CA 1
ATOM 729 C C . LEU A 1 93 ? 20.286 -1.977 -16.603 1.00 96.31 93 LEU A C 1
ATOM 731 O O . LEU A 1 93 ? 21.386 -1.866 -16.068 1.00 96.31 93 LEU A O 1
ATOM 735 N N . MET A 1 94 ? 19.273 -2.610 -16.003 1.00 95.31 94 MET A N 1
ATOM 736 C CA . MET A 1 94 ? 19.392 -3.239 -14.681 1.00 95.31 94 MET A CA 1
ATOM 737 C C . MET A 1 94 ? 20.411 -4.389 -14.643 1.00 95.31 94 MET A C 1
ATOM 739 O O . MET A 1 94 ? 20.998 -4.646 -13.588 1.00 95.31 94 MET A O 1
ATOM 743 N N . GLU A 1 95 ? 20.606 -5.110 -15.751 1.00 94.19 95 GLU A N 1
ATOM 744 C CA . GLU A 1 95 ? 21.636 -6.152 -15.903 1.00 94.19 95 GLU A CA 1
ATOM 745 C C . GLU A 1 95 ? 23.054 -5.577 -15.892 1.00 94.19 95 GLU A C 1
ATOM 747 O O . GLU A 1 95 ? 23.967 -6.237 -15.398 1.00 94.19 95 GLU A O 1
ATOM 752 N N . GLN A 1 96 ? 23.241 -4.350 -16.387 1.00 92.62 96 GLN A N 1
ATOM 753 C CA . GLN A 1 96 ? 24.559 -3.711 -16.423 1.00 92.62 96 GLN A CA 1
ATOM 754 C C . GLN A 1 96 ? 24.955 -3.063 -15.085 1.00 92.62 96 GLN A C 1
ATOM 756 O O . GLN A 1 96 ? 26.121 -2.732 -14.885 1.00 92.62 96 GLN A O 1
ATOM 761 N N . MET A 1 97 ? 24.008 -2.878 -14.157 1.00 87.81 97 MET A N 1
ATOM 762 C CA . MET A 1 97 ? 24.229 -2.161 -12.897 1.00 87.81 97 MET A CA 1
ATOM 763 C C . MET A 1 97 ? 24.340 -3.099 -11.683 1.00 87.81 97 MET A C 1
ATOM 765 O O . MET A 1 97 ? 23.536 -4.019 -11.483 1.00 87.81 97 MET A O 1
ATOM 769 N N . GLU A 1 98 ? 25.312 -2.834 -10.802 1.00 80.75 98 GLU A N 1
ATOM 770 C CA . GLU A 1 98 ? 25.484 -3.578 -9.542 1.00 80.75 98 GLU A CA 1
ATOM 771 C C . GLU A 1 98 ? 24.437 -3.218 -8.479 1.00 80.75 98 GLU A C 1
ATOM 773 O O . GLU A 1 98 ? 23.989 -4.093 -7.727 1.00 80.75 98 GLU A O 1
ATOM 778 N N . THR A 1 99 ? 24.042 -1.950 -8.442 1.00 79.31 99 THR A N 1
ATOM 779 C CA . THR A 1 99 ? 23.012 -1.385 -7.571 1.00 79.31 99 THR A CA 1
ATOM 780 C C . THR A 1 99 ? 22.278 -0.290 -8.332 1.00 79.31 99 THR A C 1
ATOM 782 O O . THR A 1 99 ? 22.831 0.317 -9.247 1.00 79.31 99 THR A O 1
ATOM 785 N N . TYR A 1 100 ? 21.033 -0.043 -7.958 1.00 82.06 100 TYR A N 1
ATOM 786 C CA . TYR A 1 100 ? 20.237 1.072 -8.451 1.00 82.06 100 TYR A CA 1
ATOM 787 C C . TYR A 1 100 ? 19.526 1.697 -7.255 1.00 82.06 100 TYR A C 1
ATOM 789 O O . TYR A 1 100 ? 19.037 0.976 -6.382 1.00 82.06 100 TYR A O 1
ATOM 797 N N . ASP A 1 101 ? 19.533 3.026 -7.201 1.00 74.69 101 ASP A N 1
ATOM 798 C CA . ASP A 1 101 ? 19.013 3.790 -6.072 1.00 74.69 101 ASP A CA 1
ATOM 799 C C . ASP A 1 101 ? 17.483 3.914 -6.099 1.00 74.69 101 ASP A C 1
ATOM 801 O O . ASP A 1 101 ? 16.801 3.465 -7.022 1.00 74.69 101 ASP A O 1
ATOM 805 N N . SER A 1 102 ? 16.944 4.516 -5.039 1.00 77.06 102 SER A N 1
ATOM 806 C CA . SER A 1 102 ? 15.528 4.854 -4.913 1.00 77.06 102 SER A CA 1
ATOM 807 C C . SER A 1 102 ? 15.197 6.153 -5.675 1.00 77.06 102 SER A C 1
ATOM 809 O O . SER A 1 102 ? 15.898 7.144 -5.469 1.00 77.06 102 SER A O 1
ATOM 811 N N . PRO A 1 103 ? 14.087 6.224 -6.439 1.00 84.62 103 PRO A N 1
ATOM 812 C CA . PRO A 1 103 ? 13.112 5.154 -6.638 1.00 84.62 103 PRO A CA 1
ATOM 813 C C . PRO A 1 103 ? 13.651 4.041 -7.542 1.00 84.62 103 PRO A C 1
ATOM 815 O O . PRO A 1 103 ? 14.152 4.294 -8.637 1.00 84.62 103 PRO A O 1
ATOM 818 N N . SER A 1 104 ? 13.497 2.798 -7.099 1.00 90.19 104 SER A N 1
ATOM 819 C CA . SER A 1 104 ? 13.878 1.619 -7.877 1.00 90.19 104 SER A CA 1
ATOM 820 C C . SER A 1 104 ? 12.972 1.436 -9.106 1.00 90.19 104 SER A C 1
ATOM 822 O O . SER A 1 104 ? 11.838 1.932 -9.126 1.00 90.19 104 SER A O 1
ATOM 824 N N . PRO A 1 105 ? 13.392 0.658 -10.123 1.00 94.56 105 PRO A N 1
ATOM 825 C CA . PRO A 1 105 ? 12.532 0.317 -11.258 1.00 94.56 105 PRO A CA 1
ATOM 826 C C . PRO A 1 105 ? 11.179 -0.292 -10.850 1.00 94.56 105 PRO A C 1
ATOM 828 O O . PRO A 1 105 ? 10.164 -0.013 -11.491 1.00 94.56 105 PRO A O 1
ATOM 831 N N . LEU A 1 106 ? 11.134 -1.071 -9.759 1.00 93.50 106 LEU A N 1
ATOM 832 C CA . LEU A 1 106 ? 9.885 -1.613 -9.215 1.00 93.50 106 LEU A CA 1
ATOM 833 C C . LEU A 1 106 ? 8.979 -0.510 -8.649 1.00 93.50 106 LEU A C 1
ATOM 835 O O . LEU A 1 106 ? 7.771 -0.529 -8.876 1.00 93.50 106 LEU A O 1
ATOM 839 N N . GLU A 1 107 ? 9.545 0.468 -7.941 1.00 92.69 107 GLU A N 1
ATOM 840 C CA . GLU A 1 107 ? 8.790 1.601 -7.397 1.00 92.69 107 GLU A CA 1
ATOM 841 C C . GLU A 1 107 ? 8.241 2.485 -8.522 1.00 92.69 107 GLU A C 1
ATOM 843 O O . GLU A 1 107 ? 7.053 2.809 -8.506 1.00 92.69 107 GLU A O 1
ATOM 848 N N . PHE A 1 108 ? 9.038 2.780 -9.558 1.00 94.62 108 PHE A N 1
ATOM 849 C CA . PHE A 1 108 ? 8.543 3.444 -10.772 1.00 94.62 108 PHE A CA 1
ATOM 850 C C . PHE A 1 108 ? 7.383 2.675 -11.412 1.00 94.62 108 PHE A C 1
ATOM 852 O O . PHE A 1 108 ? 6.352 3.274 -11.725 1.00 94.62 108 PHE A O 1
ATOM 859 N N . ALA A 1 109 ? 7.510 1.351 -11.557 1.00 95.69 109 ALA A N 1
ATOM 860 C CA . ALA A 1 109 ? 6.444 0.519 -12.105 1.00 95.69 109 ALA A CA 1
ATOM 861 C C . ALA A 1 109 ? 5.150 0.627 -11.281 1.00 95.69 109 ALA A C 1
ATOM 863 O O . ALA A 1 109 ? 4.058 0.681 -11.847 1.00 95.69 109 ALA A O 1
ATOM 864 N N . ILE A 1 110 ? 5.259 0.722 -9.954 1.00 95.19 110 ILE A N 1
ATOM 865 C CA . ILE A 1 110 ? 4.109 0.880 -9.061 1.00 95.19 110 ILE A CA 1
ATOM 866 C C . ILE A 1 110 ? 3.450 2.252 -9.229 1.00 95.19 110 ILE A C 1
ATOM 868 O O . ILE A 1 110 ? 2.236 2.316 -9.455 1.00 95.19 110 ILE A O 1
ATOM 872 N N . PHE A 1 111 ? 4.235 3.332 -9.161 1.00 93.12 111 PHE A N 1
ATOM 873 C CA . PHE A 1 111 ? 3.746 4.708 -9.308 1.00 93.12 111 PHE A CA 1
ATOM 874 C C . PHE A 1 111 ? 3.086 4.956 -10.667 1.00 93.12 111 PHE A C 1
ATOM 876 O O . PHE A 1 111 ? 2.115 5.702 -10.759 1.00 93.12 111 PHE A O 1
ATOM 883 N N . GLN A 1 112 ? 3.589 4.307 -11.715 1.00 95.06 112 GLN A N 1
ATOM 884 C CA . GLN A 1 112 ? 3.065 4.411 -13.076 1.00 95.06 112 GLN A CA 1
ATOM 885 C C . GLN A 1 112 ? 1.996 3.356 -13.400 1.00 95.06 112 GLN A C 1
ATOM 887 O O . GLN A 1 112 ? 1.482 3.332 -14.516 1.00 95.06 112 GLN A O 1
ATOM 892 N N . HIS A 1 113 ? 1.677 2.463 -12.457 1.00 95.19 113 HIS A N 1
ATOM 893 C CA . HIS A 1 113 ? 0.762 1.331 -12.645 1.00 95.19 113 HIS A CA 1
ATOM 894 C C . HIS A 1 113 ? 1.143 0.387 -13.806 1.00 95.19 113 HIS A C 1
ATOM 896 O O . HIS A 1 113 ? 0.281 -0.237 -14.428 1.00 95.19 113 HIS A O 1
ATOM 902 N N . ARG A 1 114 ? 2.443 0.251 -14.091 1.00 96.56 114 ARG A N 1
ATOM 903 C CA . ARG A 1 114 ? 2.993 -0.607 -15.147 1.00 96.56 114 ARG A CA 1
ATOM 904 C C . ARG A 1 114 ? 3.169 -2.047 -14.674 1.00 96.56 114 ARG A C 1
ATOM 906 O O . ARG A 1 114 ? 4.229 -2.441 -14.188 1.00 96.56 114 ARG A O 1
ATOM 913 N N . ILE A 1 115 ? 2.114 -2.846 -14.827 1.00 96.62 115 ILE A N 1
ATOM 914 C CA . ILE A 1 115 ? 2.096 -4.257 -14.408 1.00 96.62 115 ILE A CA 1
ATOM 915 C C . ILE A 1 115 ? 3.134 -5.105 -15.160 1.00 96.62 115 ILE A C 1
ATOM 917 O O . ILE A 1 115 ? 3.757 -5.987 -14.572 1.00 96.62 115 ILE A O 1
ATOM 921 N N . ASP A 1 116 ? 3.307 -4.848 -16.457 1.00 97.38 116 ASP A N 1
ATOM 922 C CA . ASP A 1 116 ? 4.275 -5.522 -17.329 1.00 97.38 116 ASP A CA 1
ATOM 923 C C . ASP A 1 116 ? 5.706 -5.368 -16.801 1.00 97.38 116 ASP A C 1
ATOM 925 O O . ASP A 1 116 ? 6.425 -6.355 -16.640 1.00 97.38 116 ASP A O 1
ATOM 929 N N . LEU A 1 117 ? 6.080 -4.133 -16.459 1.00 97.56 117 LEU A N 1
ATOM 930 C CA . LEU A 1 117 ? 7.381 -3.817 -15.890 1.00 97.56 117 LEU A CA 1
ATOM 931 C C . LEU A 1 117 ? 7.527 -4.398 -14.482 1.00 97.56 117 LEU A C 1
ATOM 933 O O . LEU A 1 117 ? 8.549 -5.010 -14.192 1.00 97.56 117 LEU A O 1
ATOM 937 N N . ALA A 1 118 ? 6.507 -4.271 -13.627 1.00 96.38 118 ALA A N 1
ATOM 938 C CA . ALA A 1 118 ? 6.551 -4.812 -12.269 1.00 96.38 118 ALA A CA 1
ATOM 939 C C . ALA A 1 118 ? 6.796 -6.330 -12.263 1.00 96.38 118 ALA A C 1
ATOM 941 O O . ALA A 1 118 ? 7.664 -6.804 -11.535 1.00 96.38 118 ALA A O 1
ATOM 942 N N . LYS A 1 119 ? 6.084 -7.092 -13.109 1.00 95.88 119 LYS A N 1
ATOM 943 C CA . LYS A 1 119 ? 6.278 -8.547 -13.247 1.00 95.88 119 LYS A CA 1
ATOM 944 C C . LYS A 1 119 ? 7.704 -8.883 -13.696 1.00 95.88 119 LYS A C 1
ATOM 946 O O . LYS A 1 119 ? 8.340 -9.732 -13.078 1.00 95.88 119 LYS A O 1
ATOM 951 N N . ALA A 1 120 ? 8.215 -8.189 -14.714 1.00 96.75 120 ALA A N 1
ATOM 952 C CA . ALA A 1 120 ? 9.564 -8.418 -15.229 1.00 96.75 120 ALA A CA 1
ATOM 953 C C . ALA A 1 120 ? 10.659 -8.075 -14.205 1.00 96.75 120 ALA A C 1
ATOM 955 O O . ALA A 1 120 ? 11.614 -8.832 -14.051 1.00 96.75 120 ALA A O 1
ATOM 956 N N . VAL A 1 121 ? 10.507 -6.968 -13.469 1.00 94.56 121 VAL A N 1
ATOM 957 C CA . VAL A 1 121 ? 11.449 -6.563 -12.415 1.00 94.56 121 VAL A CA 1
ATOM 958 C C . VAL A 1 121 ? 11.443 -7.569 -11.264 1.00 94.56 121 VAL A C 1
ATOM 960 O O . VAL A 1 121 ? 12.513 -7.996 -10.842 1.00 94.56 121 VAL A O 1
ATOM 963 N N . ILE A 1 122 ? 10.267 -8.015 -10.806 1.00 92.62 122 ILE A N 1
ATOM 964 C CA . ILE A 1 122 ? 10.145 -9.043 -9.757 1.00 92.62 122 ILE A CA 1
ATOM 965 C C . ILE A 1 122 ? 10.837 -10.345 -10.179 1.00 92.62 122 ILE A C 1
ATOM 967 O O . ILE A 1 122 ? 11.557 -10.949 -9.383 1.00 92.62 122 ILE A O 1
ATOM 971 N N . GLU A 1 123 ? 10.630 -10.788 -11.420 1.00 92.50 123 GLU A N 1
ATOM 972 C CA . GLU A 1 123 ? 11.264 -11.995 -11.955 1.00 92.50 123 GLU A CA 1
ATOM 973 C C . GLU A 1 123 ? 12.790 -11.845 -12.038 1.00 92.50 123 GLU A C 1
ATOM 975 O O . GLU A 1 123 ? 13.532 -12.719 -11.577 1.00 92.50 123 GLU A O 1
ATOM 980 N N . TYR A 1 124 ? 13.266 -10.715 -12.564 1.00 91.75 124 TYR A N 1
ATOM 981 C CA . TYR A 1 124 ? 14.689 -10.394 -12.638 1.00 91.75 124 TYR A CA 1
ATOM 982 C C . TYR A 1 124 ? 15.348 -10.372 -11.249 1.00 91.75 124 TYR A C 1
ATOM 984 O O . TYR A 1 124 ? 16.378 -11.017 -11.031 1.00 91.75 124 TYR A O 1
ATOM 992 N N . GLU A 1 125 ? 14.736 -9.691 -10.279 1.00 88.56 125 GLU A N 1
ATOM 993 C CA . GLU A 1 125 ? 15.245 -9.590 -8.910 1.00 88.56 125 GLU A CA 1
ATOM 994 C C . GLU A 1 125 ? 15.222 -10.930 -8.176 1.00 88.56 125 GLU A C 1
ATOM 996 O O . GLU A 1 125 ? 16.177 -11.247 -7.468 1.00 88.56 125 GLU A O 1
ATOM 1001 N N . ALA A 1 126 ? 14.188 -11.754 -8.367 1.00 86.44 126 ALA A N 1
ATOM 1002 C CA . ALA A 1 126 ? 14.136 -13.099 -7.797 1.00 86.44 126 ALA A CA 1
ATOM 1003 C C . ALA A 1 126 ? 15.290 -13.975 -8.316 1.00 86.44 126 ALA A C 1
ATOM 1005 O O . ALA A 1 126 ? 15.972 -14.639 -7.530 1.00 86.44 126 ALA A O 1
ATOM 1006 N N . ASN A 1 127 ? 15.567 -13.920 -9.623 1.00 86.50 127 ASN A N 1
ATOM 1007 C CA . ASN A 1 127 ? 16.680 -14.646 -10.236 1.00 86.50 127 ASN A CA 1
ATOM 1008 C C . ASN A 1 127 ? 18.044 -14.149 -9.732 1.00 86.50 127 ASN A C 1
ATOM 1010 O O . ASN A 1 127 ? 18.943 -14.953 -9.478 1.00 86.50 127 ASN A O 1
ATOM 1014 N N . ARG A 1 128 ? 18.189 -12.835 -9.530 1.00 82.06 128 ARG A N 1
ATOM 1015 C CA . ARG A 1 128 ? 19.410 -12.209 -9.002 1.00 82.06 128 ARG A CA 1
ATOM 1016 C C . ARG A 1 128 ? 19.629 -12.500 -7.511 1.00 82.06 128 ARG A C 1
ATOM 1018 O O . ARG A 1 128 ? 20.753 -12.780 -7.097 1.00 82.06 128 ARG A O 1
ATOM 1025 N N . ALA A 1 129 ? 18.573 -12.464 -6.699 1.00 69.06 129 ALA A N 1
ATOM 1026 C CA . ALA A 1 129 ? 18.615 -12.699 -5.253 1.00 69.06 129 ALA A CA 1
ATOM 1027 C C . ALA A 1 129 ? 18.946 -14.153 -4.889 1.00 69.06 129 ALA A C 1
ATOM 1029 O O . ALA A 1 129 ? 19.586 -14.398 -3.871 1.00 69.06 129 ALA A O 1
ATOM 1030 N N . ASN A 1 130 ? 18.646 -15.126 -5.753 1.00 60.81 130 ASN A N 1
ATOM 1031 C CA . ASN A 1 130 ? 19.138 -16.499 -5.570 1.00 60.81 130 ASN A CA 1
ATOM 1032 C C . ASN A 1 130 ? 20.681 -16.588 -5.486 1.00 60.81 130 ASN A C 1
ATOM 1034 O O . ASN A 1 130 ? 21.215 -17.608 -5.056 1.00 60.81 130 ASN A O 1
ATOM 1038 N N . MET A 1 131 ? 21.406 -15.522 -5.851 1.00 59.44 131 MET A N 1
ATOM 1039 C CA . MET A 1 131 ? 22.866 -15.423 -5.751 1.00 59.44 131 MET A CA 1
ATOM 1040 C C . MET A 1 131 ? 23.358 -14.607 -4.538 1.00 59.44 131 MET A C 1
ATOM 1042 O O . MET A 1 131 ? 24.553 -14.620 -4.239 1.00 59.44 131 MET A O 1
ATOM 1046 N N . ARG A 1 132 ? 22.478 -13.878 -3.837 1.00 56.69 132 ARG A N 1
ATOM 1047 C CA . ARG A 1 132 ? 22.810 -12.976 -2.719 1.00 56.69 132 ARG A CA 1
ATOM 1048 C C . ARG A 1 132 ? 21.672 -13.021 -1.699 1.00 56.69 132 ARG A C 1
ATOM 1050 O O . ARG A 1 132 ? 20.570 -12.628 -2.045 1.00 56.69 132 ARG A O 1
ATOM 1057 N N . MET A 1 133 ? 21.935 -13.451 -0.460 1.00 54.59 133 MET A N 1
ATOM 1058 C CA . MET A 1 133 ? 20.967 -13.503 0.658 1.00 54.59 133 MET A CA 1
ATOM 1059 C C . MET A 1 133 ? 20.365 -12.116 0.983 1.00 54.59 133 MET A C 1
ATOM 1061 O O . MET A 1 133 ? 20.742 -11.479 1.965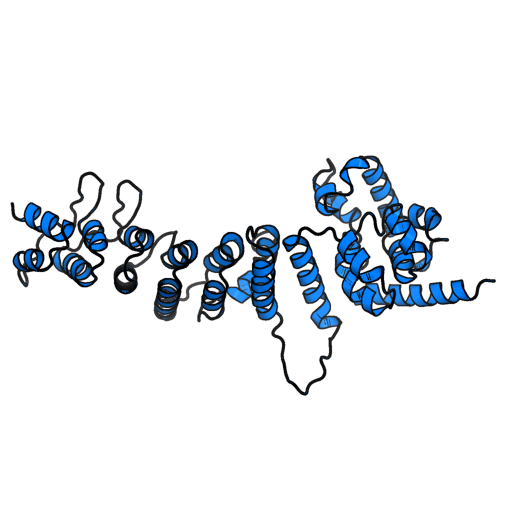 1.00 54.59 133 MET A O 1
ATOM 1065 N N . ALA A 1 134 ? 19.472 -11.616 0.132 1.00 60.25 134 ALA A N 1
ATOM 1066 C CA . ALA A 1 134 ? 18.864 -10.300 0.239 1.00 60.25 134 ALA A CA 1
ATOM 1067 C C . ALA A 1 134 ? 17.670 -10.351 1.195 1.00 60.25 134 ALA A C 1
ATOM 1069 O O . ALA A 1 134 ? 16.862 -11.279 1.156 1.00 60.25 134 ALA A O 1
ATOM 1070 N N . VAL A 1 135 ? 17.558 -9.339 2.055 1.00 63.47 135 VAL A N 1
ATOM 1071 C CA . VAL A 1 135 ? 16.392 -9.172 2.927 1.00 63.47 135 VAL A CA 1
ATOM 1072 C C . VAL A 1 135 ? 15.218 -8.673 2.072 1.00 63.47 135 VAL A C 1
ATOM 1074 O O . VAL A 1 135 ? 15.399 -7.702 1.335 1.00 63.47 135 VAL A O 1
A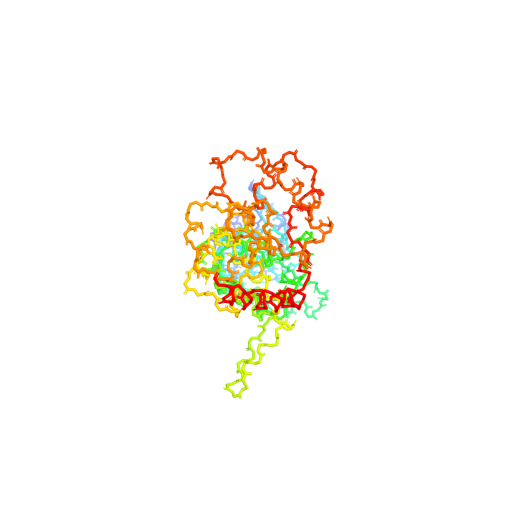TOM 1077 N N . PRO A 1 136 ? 14.028 -9.296 2.151 1.00 67.81 136 PRO A N 1
ATOM 1078 C CA . PRO A 1 136 ? 12.837 -8.821 1.450 1.00 67.81 136 PRO A CA 1
ATOM 1079 C C . PRO A 1 136 ? 12.498 -7.369 1.815 1.00 67.81 136 PRO A C 1
ATOM 1081 O O . PRO A 1 136 ? 12.377 -7.037 2.994 1.00 67.81 136 PRO A O 1
ATOM 1084 N N . SER A 1 137 ? 12.313 -6.505 0.813 1.00 80.44 137 SER A N 1
ATOM 1085 C CA . SER A 1 137 ? 11.880 -5.118 1.028 1.00 80.44 137 SER A CA 1
ATOM 1086 C C . SER A 1 137 ? 10.361 -5.034 1.163 1.00 80.44 137 SER A C 1
ATOM 1088 O O . SER A 1 137 ? 9.620 -5.572 0.339 1.00 80.44 137 SER A O 1
ATOM 1090 N N . THR A 1 138 ? 9.882 -4.320 2.182 1.00 83.50 138 THR A N 1
ATOM 1091 C CA . THR A 1 138 ? 8.456 -4.013 2.368 1.00 83.50 138 THR A CA 1
ATOM 1092 C C . THR A 1 138 ? 8.024 -2.722 1.664 1.00 83.50 138 THR A C 1
ATOM 1094 O O . THR A 1 138 ? 6.820 -2.503 1.534 1.00 83.50 138 THR A O 1
ATOM 1097 N N . SER A 1 139 ? 8.959 -1.895 1.163 1.00 87.69 139 SER A N 1
ATOM 1098 C CA . SER A 1 139 ? 8.657 -0.605 0.498 1.00 87.69 139 SER A CA 1
ATOM 1099 C C . SER A 1 139 ? 7.611 -0.735 -0.626 1.00 87.69 139 SER A C 1
ATOM 1101 O O . SER A 1 139 ? 6.610 -0.012 -0.592 1.00 87.69 139 SER A O 1
ATOM 1103 N N . PRO A 1 140 ? 7.713 -1.718 -1.549 1.00 91.50 140 PRO A N 1
ATOM 1104 C CA . PRO A 1 140 ? 6.715 -1.893 -2.607 1.00 91.50 140 PRO A CA 1
ATOM 1105 C C . PRO A 1 140 ? 5.293 -2.131 -2.078 1.00 91.50 140 PRO A C 1
ATOM 1107 O O . PRO A 1 140 ? 4.325 -1.591 -2.615 1.00 91.50 140 PRO A O 1
ATOM 1110 N N . LEU A 1 141 ? 5.154 -2.912 -0.998 1.00 94.00 141 LEU A N 1
ATOM 1111 C CA . LEU A 1 141 ? 3.857 -3.184 -0.373 1.00 94.00 141 LEU A CA 1
ATOM 1112 C C . LEU A 1 141 ? 3.287 -1.926 0.281 1.00 94.00 141 LEU A C 1
ATOM 1114 O O . LEU A 1 141 ? 2.095 -1.666 0.132 1.00 94.00 141 LEU A O 1
ATOM 1118 N N . TYR A 1 142 ? 4.120 -1.116 0.938 1.00 92.00 142 TYR A N 1
ATOM 1119 C CA . TYR A 1 142 ? 3.702 0.176 1.481 1.00 92.00 142 TYR A CA 1
ATOM 1120 C C . TYR A 1 142 ? 3.157 1.097 0.393 1.00 92.00 142 TYR A C 1
ATOM 1122 O O . TYR A 1 142 ? 2.041 1.595 0.524 1.00 92.00 142 TYR A O 1
ATOM 1130 N N . ILE A 1 143 ? 3.890 1.282 -0.705 1.00 91.25 143 ILE A N 1
ATOM 1131 C CA . ILE A 1 143 ? 3.473 2.167 -1.803 1.00 91.25 143 ILE A CA 1
ATOM 1132 C C . ILE A 1 143 ? 2.158 1.668 -2.416 1.00 91.25 143 ILE A C 1
ATOM 1134 O O . ILE A 1 143 ? 1.196 2.432 -2.549 1.00 91.25 143 ILE A O 1
ATOM 1138 N N . VAL A 1 144 ? 2.065 0.370 -2.733 1.00 94.81 144 VAL A N 1
ATOM 1139 C CA . VAL A 1 144 ? 0.846 -0.193 -3.329 1.00 94.81 144 VAL A CA 1
ATOM 1140 C C . VAL A 1 144 ? -0.350 -0.018 -2.399 1.00 94.81 144 VAL A C 1
ATOM 1142 O O . VAL A 1 144 ? -1.387 0.480 -2.837 1.00 94.81 144 VAL A O 1
ATOM 1145 N N . THR A 1 145 ? -0.209 -0.390 -1.128 1.00 93.94 145 THR A N 1
ATOM 1146 C CA . THR A 1 145 ? -1.328 -0.431 -0.179 1.00 93.94 145 THR A CA 1
ATOM 1147 C C . THR A 1 145 ? -1.729 0.948 0.329 1.00 93.94 145 THR A C 1
ATOM 1149 O O . THR A 1 145 ? -2.915 1.171 0.526 1.00 93.94 145 THR A O 1
ATOM 1152 N N . THR A 1 146 ? -0.817 1.904 0.498 1.00 91.25 146 THR A N 1
ATOM 1153 C CA . THR A 1 146 ? -1.152 3.226 1.064 1.00 91.25 146 THR A CA 1
ATOM 1154 C C . THR A 1 146 ? -1.498 4.269 0.000 1.00 91.25 146 THR A C 1
ATOM 1156 O O . THR A 1 146 ? -2.338 5.134 0.241 1.00 91.25 146 THR A O 1
ATOM 1159 N N . GLN A 1 147 ? -0.907 4.185 -1.196 1.00 89.56 147 GLN A N 1
ATOM 1160 C CA . GLN A 1 147 ? -1.029 5.252 -2.196 1.00 89.56 147 GLN A CA 1
ATOM 1161 C C . GLN A 1 147 ? -1.875 4.850 -3.402 1.00 89.56 147 GLN A C 1
ATOM 1163 O O . GLN A 1 147 ? -2.686 5.647 -3.865 1.00 89.56 147 GLN A O 1
ATOM 1168 N N . THR A 1 148 ? -1.710 3.627 -3.915 1.00 89.69 148 THR A N 1
ATOM 1169 C CA . THR A 1 148 ? -2.305 3.263 -5.217 1.00 89.69 148 THR A CA 1
ATOM 1170 C C . THR A 1 148 ? -3.586 2.436 -5.113 1.00 89.69 148 THR A C 1
ATOM 1172 O O . THR A 1 148 ? -4.496 2.605 -5.924 1.00 89.69 148 THR A O 1
ATOM 1175 N N . GLY A 1 149 ? -3.655 1.501 -4.160 1.00 91.88 149 GLY A N 1
ATOM 1176 C CA . GLY A 1 149 ? -4.726 0.505 -4.081 1.00 91.88 149 GLY A CA 1
ATOM 1177 C C . GLY A 1 149 ? -4.815 -0.404 -5.312 1.00 91.88 149 GLY A C 1
ATOM 1178 O O . GLY A 1 149 ? -5.887 -0.930 -5.611 1.00 91.88 149 GLY A O 1
ATOM 1179 N N . ASN A 1 150 ? -3.727 -0.550 -6.080 1.00 94.44 150 ASN A N 1
ATOM 1180 C CA . ASN A 1 150 ? -3.720 -1.375 -7.284 1.00 94.44 150 ASN A CA 1
ATOM 1181 C C . ASN A 1 150 ? -3.652 -2.864 -6.906 1.00 94.44 150 ASN A C 1
ATOM 1183 O O . ASN A 1 150 ? -2.592 -3.387 -6.557 1.00 94.44 150 ASN A O 1
ATOM 1187 N N . LEU A 1 151 ? -4.798 -3.544 -6.992 1.00 95.12 151 LEU A N 1
ATOM 1188 C CA . LEU A 1 151 ? -4.946 -4.950 -6.609 1.00 95.12 151 LEU A CA 1
ATOM 1189 C C . LEU A 1 151 ? -4.086 -5.894 -7.456 1.00 95.12 151 LEU A C 1
ATOM 1191 O O . LEU A 1 151 ? -3.572 -6.875 -6.928 1.00 95.12 151 LEU A O 1
ATOM 1195 N N . GLU A 1 152 ? -3.887 -5.605 -8.744 1.00 95.94 152 GLU A N 1
ATOM 1196 C CA . GLU A 1 152 ? -3.062 -6.461 -9.602 1.00 95.94 152 GLU A CA 1
ATOM 1197 C C . GLU A 1 152 ? -1.580 -6.367 -9.220 1.00 95.94 152 GLU A C 1
ATOM 1199 O O . GLU A 1 152 ? -0.909 -7.395 -9.111 1.00 95.94 152 GLU A O 1
ATOM 1204 N N . LEU A 1 153 ? -1.077 -5.161 -8.927 1.00 95.81 153 LEU A N 1
ATOM 1205 C CA . LEU A 1 153 ? 0.274 -4.986 -8.383 1.00 95.81 153 LEU A CA 1
ATOM 1206 C C . LEU A 1 153 ? 0.421 -5.646 -7.014 1.00 95.81 153 LEU A C 1
ATOM 1208 O O . LEU A 1 153 ? 1.418 -6.324 -6.776 1.00 95.81 153 LEU A O 1
ATOM 1212 N N . LEU A 1 154 ? -0.577 -5.498 -6.136 1.00 96.00 154 LEU A N 1
ATOM 1213 C CA . LEU A 1 154 ? -0.576 -6.166 -4.837 1.00 96.00 154 LEU A CA 1
ATOM 1214 C C . LEU A 1 154 ? -0.464 -7.683 -5.016 1.00 96.00 154 LEU A C 1
ATOM 1216 O O . LEU A 1 154 ? 0.386 -8.312 -4.392 1.00 96.00 154 LEU A O 1
ATOM 1220 N N . HIS A 1 155 ? -1.255 -8.264 -5.921 1.00 94.94 155 HIS A N 1
ATOM 1221 C CA . HIS A 1 155 ? -1.167 -9.682 -6.250 1.00 94.94 155 HIS A CA 1
ATOM 1222 C C . HIS A 1 155 ? 0.211 -10.081 -6.785 1.00 94.94 155 HIS A C 1
ATOM 1224 O O . HIS A 1 155 ? 0.723 -11.119 -6.370 1.00 94.94 155 HIS A O 1
ATOM 1230 N N . CYS A 1 156 ? 0.830 -9.277 -7.653 1.00 94.00 156 CYS A N 1
ATOM 1231 C CA . CYS A 1 156 ? 2.184 -9.549 -8.141 1.00 94.00 156 CYS A CA 1
ATOM 1232 C C . CYS A 1 156 ? 3.201 -9.578 -6.992 1.00 94.00 156 CYS A C 1
ATOM 1234 O O . CYS A 1 156 ? 4.011 -10.498 -6.912 1.00 94.00 156 CYS A O 1
ATOM 1236 N N . LEU A 1 157 ? 3.129 -8.606 -6.077 1.00 93.94 157 LEU A N 1
ATOM 1237 C CA . LEU A 1 157 ? 4.062 -8.488 -4.958 1.00 93.94 157 LEU A CA 1
ATOM 1238 C C . LEU A 1 157 ? 3.915 -9.624 -3.945 1.00 93.94 157 LEU A C 1
ATOM 1240 O O . LEU A 1 157 ? 4.923 -10.177 -3.520 1.00 93.94 157 LEU A O 1
ATOM 1244 N N . ILE A 1 158 ? 2.692 -9.999 -3.559 1.00 93.12 158 ILE A N 1
ATOM 1245 C CA . ILE A 1 158 ? 2.483 -11.049 -2.543 1.00 93.12 158 ILE A CA 1
ATOM 1246 C C . ILE A 1 158 ? 2.787 -12.459 -3.069 1.00 93.12 158 ILE A C 1
ATOM 1248 O O . ILE A 1 158 ? 3.097 -13.340 -2.276 1.00 93.12 158 ILE A O 1
ATOM 1252 N N . HIS A 1 159 ? 2.713 -12.682 -4.386 1.00 91.38 159 HIS A N 1
ATOM 1253 C CA . HIS A 1 159 ? 3.067 -13.963 -5.013 1.00 91.38 159 HIS A CA 1
ATOM 1254 C C . HIS A 1 159 ? 4.523 -14.007 -5.497 1.00 91.38 159 HIS A C 1
ATOM 1256 O O . HIS A 1 159 ? 4.952 -15.016 -6.058 1.00 91.38 159 HIS A O 1
ATOM 1262 N N . ALA A 1 160 ? 5.296 -12.938 -5.285 1.00 90.00 160 ALA A N 1
ATOM 1263 C CA . ALA A 1 160 ? 6.711 -12.920 -5.617 1.00 90.00 160 ALA A CA 1
ATOM 1264 C C . ALA A 1 160 ? 7.485 -13.963 -4.778 1.00 90.00 160 ALA A C 1
ATOM 1266 O O . ALA A 1 160 ? 7.185 -14.131 -3.590 1.00 90.00 160 ALA A O 1
ATOM 1267 N N . PRO A 1 161 ? 8.520 -14.621 -5.335 1.00 84.62 161 PRO A N 1
ATOM 1268 C CA . PRO A 1 161 ? 9.331 -15.598 -4.598 1.00 84.62 161 PRO A CA 1
ATOM 1269 C C . PRO A 1 161 ? 9.949 -15.047 -3.304 1.00 84.62 161 PRO A C 1
ATOM 1271 O O . PRO A 1 161 ? 9.999 -15.748 -2.300 1.00 84.62 161 PRO A O 1
ATOM 1274 N N . ASN A 1 162 ? 10.349 -13.771 -3.311 1.00 79.31 162 ASN A N 1
ATOM 1275 C CA . ASN A 1 162 ? 10.932 -13.070 -2.163 1.00 79.31 162 ASN A CA 1
ATOM 1276 C C . ASN A 1 162 ? 9.952 -12.054 -1.553 1.00 79.31 162 ASN A C 1
ATOM 1278 O O . ASN A 1 162 ? 10.364 -10.974 -1.131 1.00 79.31 162 ASN A O 1
ATOM 1282 N N . ASN A 1 163 ? 8.646 -12.345 -1.564 1.00 86.25 163 ASN A N 1
ATOM 1283 C CA . ASN A 1 163 ? 7.654 -11.410 -1.038 1.00 86.25 163 ASN A CA 1
ATOM 1284 C C . ASN A 1 163 ? 7.862 -11.144 0.463 1.00 86.25 163 ASN A C 1
ATOM 1286 O O . ASN A 1 163 ? 8.136 -12.047 1.252 1.00 86.25 163 ASN A O 1
ATOM 1290 N N . ALA A 1 164 ? 7.681 -9.888 0.865 1.00 87.75 164 ALA A N 1
ATOM 1291 C CA . ALA A 1 164 ? 7.744 -9.460 2.260 1.00 87.75 164 ALA A CA 1
ATOM 1292 C C . ALA A 1 164 ? 6.347 -9.378 2.901 1.00 87.75 164 ALA A C 1
ATOM 1294 O O . ALA A 1 164 ? 6.152 -8.644 3.869 1.00 87.75 164 ALA A O 1
ATOM 1295 N N . ALA A 1 165 ? 5.351 -10.076 2.343 1.00 89.81 165 ALA A N 1
ATOM 1296 C CA . ALA A 1 165 ? 3.955 -9.821 2.668 1.00 89.81 165 ALA A CA 1
ATOM 1297 C C . ALA A 1 165 ? 3.609 -10.225 4.100 1.00 89.81 165 ALA A C 1
ATOM 1299 O O . ALA A 1 165 ? 3.001 -9.427 4.805 1.00 89.81 165 ALA A O 1
ATOM 1300 N N . CYS A 1 166 ? 4.079 -11.391 4.562 1.00 88.06 166 CYS A N 1
ATOM 1301 C CA . CYS A 1 166 ? 3.951 -11.802 5.963 1.00 88.06 166 CYS A CA 1
ATOM 1302 C C . CYS A 1 166 ? 4.583 -10.778 6.914 1.00 88.06 166 CYS A C 1
ATOM 1304 O O . CYS A 1 166 ? 3.924 -10.341 7.852 1.00 88.06 166 CYS A O 1
ATOM 1306 N N . LEU A 1 167 ? 5.819 -10.341 6.634 1.00 87.88 167 LEU A N 1
ATOM 1307 C CA . LEU A 1 167 ? 6.515 -9.337 7.446 1.00 87.88 167 LEU A CA 1
ATOM 1308 C C . LEU A 1 167 ? 5.716 -8.031 7.506 1.00 87.88 167 LEU A C 1
ATOM 1310 O O . LEU A 1 167 ? 5.492 -7.500 8.586 1.00 87.88 167 LEU A O 1
ATOM 1314 N N . PHE A 1 168 ? 5.213 -7.559 6.365 1.00 90.88 168 PHE A N 1
ATOM 1315 C CA . PHE A 1 168 ? 4.404 -6.345 6.276 1.00 90.88 168 PHE A CA 1
ATOM 1316 C C . PHE A 1 168 ? 3.151 -6.393 7.171 1.00 90.88 168 PHE A C 1
ATOM 1318 O O . PHE A 1 168 ? 2.786 -5.389 7.779 1.00 90.88 168 PHE A O 1
ATOM 1325 N N . VAL A 1 169 ? 2.489 -7.548 7.290 1.00 89.06 169 VAL A N 1
ATOM 1326 C CA . VAL A 1 169 ? 1.242 -7.681 8.069 1.00 89.06 169 VAL A CA 1
ATOM 1327 C C . VAL A 1 169 ? 1.440 -8.091 9.535 1.00 89.06 169 VAL A C 1
ATOM 1329 O O . VAL A 1 169 ? 0.495 -7.970 10.324 1.00 89.06 169 VAL A O 1
ATOM 1332 N N . SER A 1 170 ? 2.612 -8.609 9.917 1.00 85.12 170 SER A N 1
ATOM 1333 C CA . SER A 1 170 ? 2.870 -9.107 11.279 1.00 85.12 170 SER A CA 1
ATOM 1334 C C . SER A 1 170 ? 3.927 -8.328 12.053 1.00 85.12 170 SER A C 1
ATOM 1336 O O . SER A 1 170 ? 3.773 -8.171 13.263 1.00 85.12 170 SER A O 1
ATOM 1338 N N . GLU A 1 171 ? 4.983 -7.856 11.393 1.00 86.38 171 GLU A N 1
ATOM 1339 C CA . GLU A 1 171 ? 6.087 -7.163 12.055 1.00 86.38 171 GLU A CA 1
ATOM 1340 C C . GLU A 1 171 ? 5.761 -5.685 12.253 1.00 86.38 171 GLU A C 1
ATOM 1342 O O . GLU A 1 171 ? 5.210 -5.017 11.374 1.00 86.38 171 GLU A O 1
ATOM 1347 N N . ARG A 1 172 ? 6.104 -5.166 13.434 1.00 82.19 172 ARG A N 1
ATOM 1348 C CA . ARG A 1 172 ? 5.949 -3.742 13.736 1.00 82.19 172 ARG A CA 1
ATOM 1349 C C . ARG A 1 172 ? 7.139 -2.967 13.192 1.00 82.19 172 ARG A C 1
ATOM 1351 O O . ARG A 1 172 ? 8.284 -3.293 13.496 1.00 82.19 172 ARG A O 1
ATOM 1358 N N . ASN A 1 173 ? 6.857 -1.898 12.459 1.00 75.19 173 ASN A N 1
ATOM 1359 C CA . ASN A 1 173 ? 7.829 -0.886 12.083 1.00 75.19 173 ASN A CA 1
ATOM 1360 C C . ASN A 1 173 ? 7.539 0.383 12.901 1.00 75.19 173 ASN A C 1
ATOM 1362 O O . ASN A 1 173 ? 6.625 1.146 12.597 1.00 75.19 173 ASN A O 1
ATOM 1366 N N . GLY A 1 174 ? 8.258 0.560 14.013 1.00 81.75 174 GLY A N 1
ATOM 1367 C CA . GLY A 1 174 ? 7.880 1.527 15.046 1.00 81.75 174 GLY A CA 1
ATOM 1368 C C . GLY A 1 174 ? 6.686 1.025 15.865 1.00 81.75 174 GLY A C 1
ATOM 1369 O O . GLY A 1 174 ? 6.745 -0.057 16.449 1.00 81.75 174 GLY A O 1
ATOM 1370 N N . ASP A 1 175 ? 5.603 1.803 15.916 1.00 77.94 175 ASP A N 1
ATOM 1371 C CA . ASP A 1 175 ? 4.432 1.485 16.747 1.00 77.94 175 ASP A CA 1
ATOM 1372 C C . ASP A 1 175 ? 3.396 0.591 16.046 1.00 77.94 175 ASP A C 1
ATOM 1374 O O . ASP A 1 175 ? 2.608 -0.072 16.730 1.00 77.94 175 ASP A O 1
ATOM 1378 N N . LEU A 1 176 ? 3.392 0.561 14.709 1.00 81.94 176 LEU A N 1
ATOM 1379 C CA . LEU A 1 176 ? 2.359 -0.069 13.880 1.00 81.94 176 LEU A CA 1
ATOM 1380 C C . LEU A 1 176 ? 2.949 -1.143 12.959 1.00 81.94 176 LEU A C 1
ATOM 1382 O O . LEU A 1 176 ? 4.108 -1.084 12.557 1.00 81.94 176 LEU A O 1
ATOM 1386 N N . THR A 1 177 ? 2.129 -2.127 12.611 1.00 89.62 177 THR A N 1
ATOM 1387 C CA . THR A 1 177 ? 2.362 -3.024 11.470 1.00 89.62 177 THR A CA 1
ATOM 1388 C C . THR A 1 177 ? 2.033 -2.314 10.156 1.00 89.62 177 THR A C 1
ATOM 1390 O O . THR A 1 177 ? 1.248 -1.363 10.138 1.00 89.62 177 THR A O 1
ATOM 1393 N N . GLY A 1 178 ? 2.554 -2.812 9.033 1.00 90.38 178 GLY A N 1
ATOM 1394 C CA . GLY A 1 178 ? 2.212 -2.285 7.708 1.00 90.38 178 GLY A CA 1
ATOM 1395 C C . GLY A 1 178 ? 0.713 -2.367 7.405 1.00 90.38 178 GLY A C 1
ATOM 1396 O O . GLY A 1 178 ? 0.156 -1.443 6.819 1.00 90.38 178 GLY A O 1
ATOM 1397 N N . LEU A 1 179 ? 0.023 -3.409 7.889 1.00 92.06 179 LEU A N 1
ATOM 1398 C CA . LEU A 1 179 ? -1.440 -3.524 7.794 1.00 92.06 179 LEU A CA 1
ATOM 1399 C C . LEU A 1 179 ? -2.172 -2.399 8.553 1.00 92.06 179 LEU A C 1
ATOM 1401 O O . LEU A 1 179 ? -3.161 -1.859 8.057 1.00 92.06 179 LEU A O 1
ATOM 1405 N N . GLU A 1 180 ? -1.703 -2.044 9.750 1.00 87.81 180 GLU A N 1
ATOM 1406 C CA . GLU A 1 180 ? -2.300 -0.977 10.565 1.00 87.81 180 GLU A CA 1
ATOM 1407 C C . GLU A 1 180 ? -2.008 0.412 9.988 1.00 87.81 180 GLU A C 1
ATOM 1409 O O . GLU A 1 180 ? -2.884 1.277 9.990 1.00 87.81 180 GLU A O 1
ATOM 1414 N N . GLU A 1 181 ? -0.800 0.625 9.470 1.00 89.94 181 GLU A N 1
ATOM 1415 C CA . GLU A 1 181 ? -0.428 1.861 8.786 1.00 89.94 181 GLU A CA 1
ATOM 1416 C C . GLU A 1 181 ? -1.230 2.042 7.493 1.00 89.94 181 GLU A C 1
ATOM 1418 O O . GLU A 1 181 ? -1.788 3.117 7.266 1.00 89.94 181 GLU A O 1
ATOM 1423 N N . PHE A 1 182 ? -1.391 0.978 6.700 1.00 94.00 182 PHE A N 1
ATOM 1424 C CA . PHE A 1 182 ? -2.311 0.935 5.563 1.00 94.00 182 PHE A CA 1
ATOM 1425 C C . PHE A 1 182 ? -3.723 1.374 5.964 1.00 94.00 182 PHE A C 1
ATOM 1427 O O . PHE A 1 182 ? -4.284 2.286 5.353 1.00 94.00 182 PHE A O 1
ATOM 1434 N N . ALA A 1 183 ? -4.275 0.780 7.023 1.00 90.38 183 ALA A N 1
ATOM 1435 C CA . ALA A 1 183 ? -5.623 1.096 7.477 1.00 90.38 183 ALA A CA 1
ATOM 1436 C C . ALA A 1 183 ? -5.795 2.575 7.879 1.00 90.38 183 ALA A C 1
ATOM 1438 O O . ALA A 1 183 ? -6.894 3.112 7.752 1.00 90.38 183 ALA A O 1
ATOM 1439 N N . GLN A 1 184 ? -4.728 3.230 8.354 1.00 85.62 184 GLN A N 1
ATOM 1440 C CA . GLN A 1 184 ? -4.740 4.639 8.763 1.00 85.62 184 GLN A CA 1
ATOM 1441 C C . GLN A 1 184 ? -4.479 5.622 7.617 1.00 85.62 184 GLN A C 1
ATOM 1443 O O . GLN A 1 184 ? -5.009 6.731 7.637 1.00 85.62 184 GLN A O 1
ATOM 1448 N N . THR A 1 185 ? -3.637 5.252 6.652 1.00 89.12 185 THR A N 1
ATOM 1449 C CA . THR A 1 185 ? -3.052 6.205 5.692 1.00 89.12 185 THR A CA 1
ATOM 1450 C C . THR A 1 185 ? -3.583 6.059 4.271 1.00 89.12 185 THR A C 1
ATOM 1452 O O . THR A 1 185 ? -3.460 7.005 3.492 1.00 89.12 185 THR A O 1
ATOM 1455 N N . ALA A 1 186 ? -4.204 4.923 3.929 1.00 92.00 186 ALA A N 1
ATOM 1456 C CA . ALA A 1 186 ? -4.733 4.694 2.590 1.00 92.00 186 ALA A CA 1
ATOM 1457 C C . ALA A 1 186 ? -5.719 5.794 2.174 1.00 92.00 186 ALA A C 1
ATOM 1459 O O . ALA A 1 186 ? -6.750 6.006 2.824 1.00 92.00 186 ALA A O 1
ATOM 1460 N N . SER A 1 187 ? -5.417 6.474 1.068 1.00 85.94 187 SER A N 1
ATOM 1461 C CA . SER A 1 187 ? -6.097 7.707 0.642 1.00 85.94 187 SER A CA 1
ATOM 1462 C C . SER A 1 187 ? -7.084 7.530 -0.521 1.00 85.94 187 SER A C 1
ATOM 1464 O O . SER A 1 187 ? -7.721 8.494 -0.939 1.00 85.94 187 SER A O 1
ATOM 1466 N N . TYR A 1 188 ? -7.245 6.305 -1.024 1.00 90.88 188 TYR A N 1
ATOM 1467 C CA . TYR A 1 188 ? -8.126 5.961 -2.146 1.00 90.88 188 TYR A CA 1
ATOM 1468 C C . TYR A 1 188 ? -9.495 5.410 -1.692 1.00 90.88 188 TYR A C 1
ATOM 1470 O O . TYR A 1 188 ? -9.811 5.377 -0.505 1.00 90.88 188 TYR A O 1
ATOM 1478 N N . GLU A 1 189 ? -10.339 5.006 -2.644 1.00 90.81 189 GLU A N 1
ATOM 1479 C CA . GLU A 1 189 ? -11.726 4.569 -2.421 1.00 90.81 189 GLU A CA 1
ATOM 1480 C C . GLU A 1 189 ? -11.855 3.379 -1.457 1.00 90.81 189 GLU A C 1
ATOM 1482 O O . GLU A 1 189 ? -11.085 2.419 -1.511 1.00 90.81 189 GLU A O 1
ATOM 1487 N N . THR A 1 190 ? -12.888 3.412 -0.611 1.00 87.31 190 THR A N 1
ATOM 1488 C CA . THR A 1 190 ? -13.139 2.404 0.430 1.00 87.31 190 THR A CA 1
ATOM 1489 C C . THR A 1 190 ? -13.251 0.981 -0.115 1.00 87.31 190 THR A C 1
ATOM 1491 O O . THR A 1 190 ? -12.713 0.066 0.496 1.00 87.31 190 THR A O 1
ATOM 1494 N N . GLU A 1 191 ? -13.881 0.781 -1.276 1.00 88.94 191 GLU A N 1
ATOM 1495 C CA . GLU A 1 191 ? -14.017 -0.546 -1.902 1.00 88.94 191 GLU A CA 1
ATOM 1496 C C . GLU A 1 191 ? -12.652 -1.189 -2.183 1.00 88.94 191 GLU A C 1
ATOM 1498 O O . GLU A 1 191 ? -12.427 -2.358 -1.870 1.00 88.94 191 GLU A O 1
ATOM 1503 N N . LYS A 1 192 ? -11.694 -0.400 -2.685 1.00 91.88 192 LYS A N 1
ATOM 1504 C CA . LYS A 1 192 ? -10.320 -0.864 -2.899 1.00 91.88 192 LYS A CA 1
ATOM 1505 C C . LYS A 1 192 ? -9.602 -1.125 -1.581 1.00 91.88 192 LYS A C 1
ATOM 1507 O O . LYS A 1 192 ? -8.857 -2.095 -1.496 1.00 91.88 192 LYS A O 1
ATOM 1512 N N . LYS A 1 193 ? -9.836 -0.304 -0.545 1.00 92.94 193 LYS A N 1
ATOM 1513 C CA . LYS A 1 193 ? -9.251 -0.548 0.786 1.00 92.94 193 LYS A CA 1
ATOM 1514 C C . LYS A 1 193 ? -9.720 -1.893 1.335 1.00 92.94 193 LYS A C 1
ATOM 1516 O O . LYS A 1 193 ? -8.901 -2.662 1.819 1.00 92.94 193 LYS A O 1
ATOM 1521 N N . VAL A 1 194 ? -11.009 -2.207 1.206 1.00 90.38 194 VAL A N 1
ATOM 1522 C CA . VAL A 1 194 ? -11.560 -3.505 1.625 1.00 90.38 194 VAL A CA 1
ATOM 1523 C C . VAL A 1 194 ? -10.905 -4.644 0.856 1.00 90.38 194 VAL A C 1
ATOM 1525 O O . VAL A 1 194 ? -10.404 -5.566 1.485 1.00 90.38 194 VAL A O 1
ATOM 1528 N N . ALA A 1 195 ? -10.815 -4.553 -0.471 1.00 93.00 195 ALA A N 1
ATOM 1529 C CA . ALA A 1 195 ? -10.178 -5.595 -1.273 1.00 93.00 195 ALA A CA 1
ATOM 1530 C C . ALA A 1 195 ? -8.688 -5.792 -0.914 1.00 93.00 195 ALA A C 1
ATOM 1532 O O . ALA A 1 195 ? -8.231 -6.924 -0.756 1.00 93.00 195 ALA A O 1
ATOM 1533 N N . CYS A 1 196 ? -7.926 -4.709 -0.712 1.00 94.75 196 CYS A N 1
ATOM 1534 C CA . CYS A 1 196 ? -6.547 -4.790 -0.221 1.00 94.75 196 CYS A CA 1
ATOM 1535 C C . CYS A 1 196 ? -6.479 -5.425 1.172 1.00 94.75 196 CYS A C 1
ATOM 1537 O O . CYS A 1 196 ? -5.652 -6.306 1.405 1.00 94.75 196 CYS A O 1
ATOM 1539 N N . PHE A 1 197 ? -7.347 -4.994 2.089 1.00 93.50 197 PHE A N 1
ATOM 1540 C CA . PHE A 1 197 ? -7.423 -5.530 3.441 1.00 93.50 197 PHE A CA 1
ATOM 1541 C C . PHE A 1 197 ? -7.722 -7.029 3.428 1.00 93.50 197 PHE A C 1
ATOM 1543 O O . PHE A 1 197 ? -7.026 -7.775 4.103 1.00 93.50 197 PHE A O 1
ATOM 1550 N N . GLU A 1 198 ? -8.703 -7.479 2.646 1.00 90.06 198 GLU A N 1
ATOM 1551 C CA . GLU A 1 198 ? -9.053 -8.893 2.504 1.00 90.06 198 GLU A CA 1
ATOM 1552 C C . GLU A 1 198 ? -7.856 -9.716 2.025 1.00 90.06 198 GLU A C 1
ATOM 1554 O O . GLU A 1 198 ? -7.515 -10.723 2.646 1.00 90.06 198 GLU A O 1
ATOM 1559 N N . ILE A 1 199 ? -7.172 -9.260 0.969 1.00 92.44 199 ILE A N 1
ATOM 1560 C CA . ILE A 1 199 ? -5.970 -9.922 0.450 1.00 92.44 199 ILE A CA 1
ATOM 1561 C C . ILE A 1 199 ? -4.905 -10.032 1.545 1.00 92.44 199 ILE A C 1
ATOM 1563 O O . ILE A 1 199 ? -4.426 -11.129 1.817 1.00 92.44 199 ILE A O 1
ATOM 1567 N N . LEU A 1 200 ? -4.555 -8.918 2.194 1.00 92.44 200 LEU A N 1
ATOM 1568 C CA . LEU A 1 200 ? -3.500 -8.862 3.209 1.00 92.44 200 LEU A CA 1
ATOM 1569 C C . LEU A 1 200 ? -3.853 -9.656 4.471 1.00 92.44 200 LEU A C 1
ATOM 1571 O O . LEU A 1 200 ? -3.003 -10.329 5.049 1.00 92.44 200 LEU A O 1
ATOM 1575 N N . PHE A 1 201 ? -5.104 -9.587 4.915 1.00 87.25 201 PHE A N 1
ATOM 1576 C CA . PHE A 1 201 ? -5.564 -10.272 6.115 1.00 87.25 201 PHE A CA 1
ATOM 1577 C C . PHE A 1 201 ? -5.555 -11.793 5.923 1.00 87.25 201 PHE A C 1
ATOM 1579 O O . PHE A 1 201 ? -5.122 -12.523 6.820 1.00 87.25 201 PHE A O 1
ATOM 1586 N N . ASN A 1 202 ? -5.930 -12.264 4.729 1.00 86.75 202 ASN A N 1
ATOM 1587 C CA . ASN A 1 202 ? -5.909 -13.681 4.366 1.00 86.75 202 ASN A CA 1
ATOM 1588 C C . ASN A 1 202 ? -4.493 -14.281 4.296 1.00 86.75 202 ASN A C 1
ATOM 1590 O O . ASN A 1 202 ? -4.361 -15.500 4.346 1.00 86.75 202 ASN A O 1
ATOM 1594 N N . ILE A 1 203 ? -3.432 -13.466 4.236 1.00 86.94 203 ILE A N 1
ATOM 1595 C CA . ILE A 1 203 ? -2.040 -13.952 4.301 1.00 86.94 203 ILE A CA 1
ATOM 1596 C C . ILE A 1 203 ? -1.742 -14.581 5.667 1.00 86.94 203 ILE A C 1
ATOM 1598 O O . ILE A 1 203 ? -1.084 -15.615 5.741 1.00 86.94 203 ILE A O 1
ATOM 1602 N N . LEU A 1 204 ? -2.240 -13.978 6.752 1.00 76.12 204 LEU A N 1
ATOM 1603 C CA . LEU A 1 204 ? -2.068 -14.510 8.111 1.00 76.12 204 LEU A CA 1
ATOM 1604 C C . LEU A 1 204 ? -3.173 -15.481 8.513 1.00 76.12 204 LEU A C 1
ATOM 1606 O O . LEU A 1 204 ? -2.961 -16.309 9.395 1.00 76.12 204 LEU A O 1
ATOM 1610 N N . HIS A 1 205 ? -4.339 -15.363 7.881 1.00 75.19 205 HIS A N 1
ATOM 1611 C CA . HIS A 1 205 ? -5.529 -16.146 8.201 1.00 75.19 205 HIS A CA 1
ATOM 1612 C C . HIS A 1 205 ? -6.060 -16.825 6.939 1.00 75.19 205 HIS A C 1
ATOM 1614 O O . HIS A 1 205 ? -7.166 -16.503 6.502 1.00 75.19 205 HIS A O 1
ATOM 1620 N N . PRO A 1 206 ? -5.282 -17.729 6.315 1.00 69.31 206 PRO A N 1
ATOM 1621 C CA . PRO A 1 206 ? -5.718 -18.394 5.101 1.00 69.31 206 PRO A CA 1
ATOM 1622 C C . PRO A 1 206 ? -7.006 -19.155 5.397 1.00 69.31 206 PRO A C 1
ATOM 1624 O O . PRO A 1 206 ? -7.051 -20.028 6.267 1.00 69.31 206 PRO A O 1
ATOM 1627 N N . ILE A 1 207 ? -8.072 -18.808 4.678 1.00 62.53 207 ILE A N 1
ATOM 1628 C CA . ILE A 1 207 ? -9.338 -19.521 4.786 1.00 62.53 207 ILE A CA 1
ATOM 1629 C C . ILE A 1 207 ? -9.102 -20.912 4.200 1.00 62.53 207 ILE A C 1
ATOM 1631 O O . ILE A 1 207 ? -9.022 -21.087 2.983 1.00 62.53 207 ILE A O 1
ATOM 1635 N N . THR A 1 208 ? -8.984 -21.922 5.059 1.00 55.06 208 THR A N 1
ATOM 1636 C CA . THR A 1 208 ? -9.020 -23.318 4.632 1.00 55.06 208 THR A CA 1
ATOM 1637 C C . THR A 1 208 ? -10.455 -23.640 4.236 1.00 55.06 208 THR A C 1
ATOM 1639 O O . THR A 1 208 ? -11.218 -24.197 5.020 1.00 55.06 208 THR A O 1
ATOM 1642 N N . ASN A 1 209 ? -10.849 -23.265 3.019 1.00 47.91 209 ASN A N 1
ATOM 1643 C CA . ASN A 1 209 ? -12.089 -23.731 2.407 1.00 47.91 209 ASN A CA 1
ATOM 1644 C C . ASN A 1 209 ? -11.938 -25.223 2.081 1.00 47.91 209 ASN A C 1
ATOM 1646 O O . ASN A 1 209 ? -11.762 -25.612 0.929 1.00 47.91 209 ASN A O 1
ATOM 1650 N N . LYS A 1 210 ? -11.974 -26.076 3.105 1.00 48.78 210 LYS A N 1
ATOM 1651 C CA . LYS A 1 210 ? -12.338 -27.474 2.919 1.00 48.78 210 LYS A CA 1
ATOM 1652 C C . LYS A 1 210 ? -13.866 -27.517 2.897 1.00 48.78 210 LYS A C 1
ATOM 1654 O O . LYS A 1 210 ? -14.474 -27.207 3.918 1.00 48.78 210 LYS A O 1
ATOM 1659 N N . PRO A 1 211 ? -14.493 -27.868 1.764 1.00 48.84 211 PRO A N 1
ATOM 1660 C CA . PRO A 1 211 ? -15.946 -27.800 1.604 1.00 48.84 211 PRO A CA 1
ATOM 1661 C C . PRO A 1 211 ? -16.734 -28.700 2.574 1.00 48.84 211 PRO A C 1
ATOM 1663 O O . PRO A 1 211 ? -1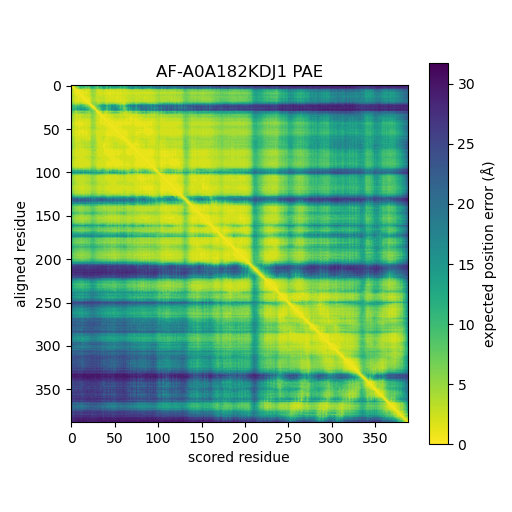7.922 -28.463 2.769 1.00 48.84 211 PRO A O 1
ATOM 1666 N N . ASP A 1 212 ? -16.074 -29.672 3.217 1.00 50.53 212 ASP A N 1
ATOM 1667 C CA . ASP A 1 212 ? -16.703 -30.677 4.084 1.00 50.53 212 ASP A CA 1
ATOM 1668 C C . ASP A 1 212 ? -16.307 -30.577 5.571 1.00 50.53 212 ASP A C 1
ATOM 1670 O O . ASP A 1 212 ? -16.778 -31.367 6.390 1.00 50.53 212 ASP A O 1
ATOM 1674 N N . GLU A 1 213 ? -15.441 -29.630 5.951 1.00 46.50 213 GLU A N 1
ATOM 1675 C CA . GLU A 1 213 ? -15.089 -29.407 7.358 1.00 46.50 213 GLU A CA 1
ATOM 1676 C C . GLU A 1 213 ? -15.996 -28.292 7.905 1.00 46.50 213 GLU A C 1
ATOM 1678 O O . GLU A 1 213 ? -16.028 -27.202 7.327 1.00 46.50 213 GLU A O 1
ATOM 1683 N N . PRO A 1 214 ? -16.772 -28.522 8.985 1.00 45.06 214 PRO A N 1
ATOM 1684 C CA . PRO A 1 214 ? -17.524 -27.438 9.599 1.00 45.06 214 PRO A CA 1
ATOM 1685 C C . PRO A 1 214 ? -16.548 -26.312 9.945 1.00 45.06 214 PRO A C 1
ATOM 1687 O O . PRO A 1 214 ? -15.470 -26.588 10.472 1.00 45.06 214 PRO A O 1
ATOM 1690 N N . LEU A 1 215 ? -16.918 -25.056 9.657 1.00 47.22 215 LEU A N 1
ATOM 1691 C CA . LEU A 1 215 ? -16.204 -23.884 10.164 1.00 47.22 215 LEU A CA 1
ATOM 1692 C C . LEU A 1 215 ? -16.262 -23.942 11.697 1.00 47.22 215 LEU A C 1
ATOM 1694 O O . LEU A 1 215 ? -17.175 -23.412 12.332 1.00 47.22 215 LEU A O 1
ATOM 1698 N N . ILE A 1 216 ? -15.311 -24.642 12.307 1.00 44.34 216 ILE A N 1
ATOM 1699 C CA . ILE A 1 216 ? -15.083 -24.574 13.737 1.00 44.34 216 ILE A CA 1
ATOM 1700 C C . ILE A 1 216 ? -14.379 -23.239 13.921 1.00 44.34 216 ILE A C 1
ATOM 1702 O O . ILE A 1 216 ? -13.163 -23.131 13.778 1.00 44.34 216 ILE A O 1
ATOM 1706 N N . LEU A 1 217 ? -15.177 -22.195 14.155 1.00 49.69 217 LEU A N 1
ATOM 1707 C CA . LEU A 1 217 ? -14.678 -20.918 14.636 1.00 49.69 217 LEU A CA 1
ATOM 1708 C C . LEU A 1 217 ? -14.122 -21.192 16.035 1.00 49.69 217 LEU A C 1
ATOM 1710 O O . LEU A 1 217 ? -14.840 -21.124 17.034 1.00 49.69 217 LEU A O 1
ATOM 1714 N N . ASP A 1 218 ? -12.864 -21.618 16.101 1.00 51.66 218 ASP A N 1
ATOM 1715 C CA . ASP A 1 218 ? -12.190 -21.781 17.374 1.00 51.66 218 ASP A CA 1
ATOM 1716 C C . ASP A 1 218 ? -11.984 -20.373 17.940 1.00 51.66 218 ASP A C 1
ATOM 1718 O O . ASP A 1 218 ? -11.100 -19.619 17.519 1.00 51.66 218 ASP A O 1
ATOM 1722 N N . ASN A 1 219 ? -12.906 -19.969 18.818 1.00 53.12 219 ASN A N 1
ATOM 1723 C CA . ASN A 1 219 ? -12.998 -18.614 19.361 1.00 53.12 219 ASN A CA 1
ATOM 1724 C C . ASN A 1 219 ? -11.694 -18.170 20.047 1.00 53.12 219 ASN A C 1
ATOM 1726 O O . ASN A 1 219 ? -11.462 -16.967 20.174 1.00 53.12 219 ASN A O 1
ATOM 1730 N N . GLU A 1 220 ? -10.844 -19.108 20.478 1.00 54.12 220 GLU A N 1
ATOM 1731 C CA . GLU A 1 220 ? -9.536 -18.800 21.065 1.00 54.12 220 GLU A CA 1
ATOM 1732 C C . GLU A 1 220 ? -8.470 -18.462 20.007 1.00 54.12 220 GLU A C 1
ATOM 1734 O O . GLU A 1 220 ? -7.630 -17.596 20.256 1.00 54.12 220 GLU A O 1
ATOM 1739 N N . VAL A 1 221 ? -8.530 -19.061 18.812 1.00 52.28 221 VAL A N 1
ATOM 1740 C CA . VAL A 1 221 ? -7.548 -18.848 17.730 1.00 52.28 221 VAL A CA 1
ATOM 1741 C C . VAL A 1 221 ? -7.879 -17.602 16.906 1.00 52.28 221 VAL A C 1
ATOM 1743 O O . VAL A 1 221 ? -6.994 -16.813 16.576 1.00 52.28 221 VAL A O 1
ATOM 1746 N N . TYR A 1 222 ? -9.160 -17.379 16.606 1.00 57.31 222 TYR A N 1
ATOM 1747 C CA . TYR A 1 222 ? -9.587 -16.270 15.746 1.00 57.31 222 TYR A CA 1
ATOM 1748 C C . TYR A 1 222 ? -9.864 -14.964 16.497 1.00 57.31 222 TYR A C 1
ATOM 1750 O O . TYR A 1 222 ? -9.998 -13.924 15.856 1.00 57.31 222 TYR A O 1
ATOM 1758 N N . GLY A 1 223 ? -9.914 -14.978 17.834 1.00 67.94 223 GLY A N 1
ATOM 1759 C CA . GLY A 1 223 ? -10.220 -13.796 18.648 1.00 67.94 223 GLY A CA 1
ATOM 1760 C C . GLY A 1 223 ? -9.295 -12.601 18.366 1.00 67.94 223 GLY A C 1
ATOM 1761 O O . GLY A 1 223 ? -9.776 -11.566 17.903 1.00 67.94 223 GLY A O 1
ATOM 1762 N N . PRO A 1 224 ? -7.966 -12.717 18.560 1.00 71.94 224 PRO A N 1
ATOM 1763 C CA . PRO A 1 224 ? -7.036 -11.607 18.325 1.00 71.94 224 PRO A CA 1
ATOM 1764 C C . PRO A 1 224 ? -7.055 -11.097 16.877 1.00 71.94 224 PRO A C 1
ATOM 1766 O O . PRO A 1 224 ? -7.019 -9.891 16.629 1.00 71.94 224 PRO A O 1
ATOM 1769 N N . SER A 1 225 ? -7.156 -12.021 15.923 1.00 73.94 225 SER A N 1
ATOM 1770 C CA . SER A 1 225 ? -7.223 -11.752 14.486 1.00 73.94 225 SER A CA 1
ATOM 1771 C C . SER A 1 225 ? -8.470 -10.952 14.129 1.00 73.94 225 SER A C 1
ATOM 1773 O O . SER A 1 225 ? -8.374 -9.921 13.465 1.00 73.94 225 SER A O 1
ATOM 1775 N N . TYR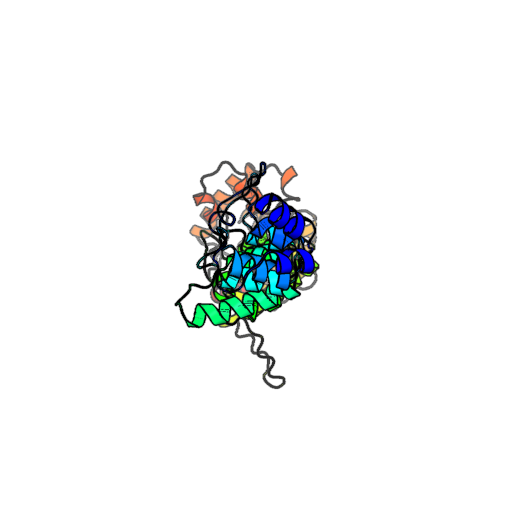 A 1 226 ? -9.626 -11.394 14.626 1.00 76.62 226 TYR A N 1
ATOM 1776 C CA . TYR A 1 226 ? -10.909 -10.727 14.453 1.00 76.62 226 TYR A CA 1
ATOM 1777 C C . TYR A 1 226 ? -10.889 -9.321 15.056 1.00 76.62 226 TYR A C 1
ATOM 1779 O O . TYR A 1 226 ? -11.298 -8.366 14.400 1.00 76.62 226 TYR A O 1
ATOM 1787 N N . HIS A 1 227 ? -10.337 -9.163 16.264 1.00 79.62 227 HIS A N 1
ATOM 1788 C CA . HIS A 1 227 ? -10.235 -7.852 16.909 1.00 79.62 227 HIS A CA 1
ATOM 1789 C C . HIS A 1 227 ? -9.421 -6.874 16.059 1.00 79.62 227 HIS A C 1
ATOM 1791 O O . HIS A 1 227 ? -9.875 -5.768 15.768 1.00 79.62 227 HIS A O 1
ATOM 1797 N N . ARG A 1 228 ? -8.244 -7.313 15.599 1.00 80.31 228 ARG A N 1
ATOM 1798 C CA . ARG A 1 228 ? -7.374 -6.502 14.744 1.00 80.31 228 ARG A CA 1
ATOM 1799 C C . ARG A 1 228 ? -8.050 -6.147 13.419 1.00 80.31 228 ARG A C 1
ATOM 1801 O O . ARG A 1 228 ? -7.904 -5.019 12.955 1.00 80.31 228 ARG A O 1
ATOM 1808 N N . ALA A 1 229 ? -8.804 -7.076 12.825 1.00 84.62 229 ALA A N 1
ATOM 1809 C CA . ALA A 1 229 ? -9.553 -6.808 11.600 1.00 84.62 229 ALA A CA 1
ATOM 1810 C C . ALA A 1 229 ? -10.583 -5.698 11.793 1.00 84.62 229 ALA A C 1
ATOM 1812 O O . ALA A 1 229 ? -10.638 -4.755 11.008 1.00 84.62 229 ALA A O 1
ATOM 1813 N N . VAL A 1 230 ? -11.363 -5.793 12.869 1.00 82.69 230 VAL A N 1
ATOM 1814 C CA . VAL A 1 230 ? -12.382 -4.805 13.218 1.00 82.69 230 VAL A CA 1
ATOM 1815 C C . VAL A 1 230 ? -11.763 -3.423 13.439 1.00 82.69 230 VAL A C 1
ATOM 1817 O O . VAL A 1 230 ? -12.280 -2.438 12.918 1.00 82.69 230 VAL A O 1
ATOM 1820 N N . GLU A 1 231 ? -10.624 -3.336 14.127 1.00 81.81 231 GLU A N 1
ATOM 1821 C CA . GLU A 1 231 ? -9.902 -2.072 14.330 1.00 81.81 231 GLU A CA 1
ATOM 1822 C C . GLU A 1 231 ? -9.378 -1.468 13.019 1.00 81.81 231 GLU A C 1
ATOM 1824 O O . GLU A 1 231 ? -9.534 -0.268 12.788 1.00 81.81 231 GLU A O 1
ATOM 1829 N N . CYS A 1 232 ? -8.811 -2.291 12.131 1.00 86.44 232 CYS A N 1
ATOM 1830 C CA . CYS A 1 232 ? -8.367 -1.837 10.813 1.00 86.44 232 CYS A CA 1
ATOM 1831 C C . CYS A 1 232 ? -9.546 -1.327 9.975 1.00 86.44 232 CYS A C 1
ATOM 1833 O O . CYS A 1 232 ? -9.465 -0.246 9.397 1.00 86.44 232 CYS A O 1
ATOM 1835 N N . MET A 1 233 ? -10.664 -2.057 9.951 1.00 85.25 233 MET A N 1
ATOM 1836 C CA . MET A 1 233 ? -11.877 -1.621 9.255 1.00 85.25 233 MET A CA 1
ATOM 1837 C C . MET A 1 233 ? -12.405 -0.300 9.813 1.00 85.25 233 MET A C 1
ATOM 1839 O O . MET A 1 233 ? -12.710 0.611 9.049 1.00 85.25 233 MET A O 1
ATOM 1843 N N . MET A 1 234 ? -12.447 -0.143 11.135 1.00 84.81 234 MET A N 1
ATOM 1844 C CA . MET A 1 234 ? -12.902 1.096 11.761 1.00 84.81 234 MET A CA 1
ATOM 1845 C C . MET A 1 234 ? -12.060 2.308 11.323 1.00 84.81 234 MET A C 1
ATOM 1847 O O . MET A 1 234 ? -12.620 3.359 11.011 1.00 84.81 234 MET A O 1
ATOM 1851 N N . ASN A 1 235 ? -10.736 2.137 11.209 1.00 83.81 235 ASN A N 1
ATOM 1852 C CA . ASN A 1 235 ? -9.831 3.167 10.689 1.00 83.81 235 ASN A CA 1
ATOM 1853 C C . ASN A 1 235 ? -10.072 3.452 9.197 1.00 83.81 235 ASN A C 1
ATOM 1855 O O . ASN A 1 235 ? -10.229 4.610 8.818 1.00 83.81 235 ASN A O 1
ATOM 1859 N N . MET A 1 236 ? -10.176 2.414 8.358 1.00 85.50 236 MET A N 1
ATOM 1860 C CA . MET A 1 236 ? -10.364 2.574 6.907 1.00 85.50 236 MET A CA 1
ATOM 1861 C C . MET A 1 236 ? -11.648 3.329 6.547 1.00 85.50 236 MET A C 1
ATOM 1863 O O . MET A 1 236 ? -11.649 4.123 5.601 1.00 85.50 236 MET A O 1
ATOM 1867 N N . TYR A 1 237 ? -12.727 3.063 7.287 1.00 81.12 237 TYR A N 1
ATOM 1868 C CA . TYR A 1 237 ? -14.047 3.655 7.080 1.00 81.12 237 TYR A CA 1
ATOM 1869 C C . TYR A 1 237 ? -14.256 4.974 7.828 1.00 81.12 237 TYR A C 1
ATOM 1871 O O . TYR A 1 237 ? -15.250 5.659 7.588 1.00 81.12 237 TYR A O 1
ATOM 1879 N N . ASN A 1 238 ? -13.354 5.319 8.751 1.00 77.62 238 ASN A N 1
ATOM 1880 C CA . ASN A 1 238 ? -13.497 6.456 9.658 1.00 77.62 238 ASN A CA 1
ATOM 1881 C C . ASN A 1 238 ? -14.869 6.497 10.366 1.00 77.62 238 ASN A C 1
ATOM 1883 O O . ASN A 1 238 ? -15.436 7.561 10.627 1.00 77.62 238 ASN A O 1
ATOM 1887 N N . HIS A 1 239 ? -15.438 5.321 10.642 1.00 74.31 239 HIS A N 1
ATOM 1888 C CA . HIS A 1 239 ? -16.695 5.204 11.367 1.00 74.31 239 HIS A CA 1
ATOM 1889 C C . HIS A 1 239 ? -16.404 5.131 12.867 1.00 74.31 239 HIS A C 1
ATOM 1891 O O . HIS A 1 239 ? -15.573 4.325 13.289 1.00 74.31 239 HIS A O 1
ATOM 1897 N N . PRO A 1 240 ? -17.079 5.937 13.705 1.00 77.75 240 PRO A N 1
ATOM 1898 C CA . PRO A 1 240 ? -16.909 5.831 15.142 1.00 77.75 240 PRO A CA 1
ATOM 1899 C C . PRO A 1 240 ? -17.432 4.475 15.627 1.00 77.75 240 PRO A C 1
ATOM 1901 O O . PRO A 1 240 ? -18.473 3.997 15.172 1.00 77.75 240 PRO A O 1
ATOM 1904 N N . ALA A 1 241 ? -16.719 3.883 16.588 1.00 81.50 241 ALA A N 1
ATOM 1905 C CA . ALA A 1 241 ? -17.089 2.614 17.212 1.00 81.50 241 ALA A CA 1
ATOM 1906 C C . ALA A 1 241 ? -18.553 2.604 17.669 1.00 81.50 241 ALA A C 1
ATOM 1908 O O . ALA A 1 241 ? -19.254 1.627 17.435 1.00 81.50 241 ALA A O 1
ATOM 1909 N N . ASP A 1 242 ? -19.017 3.708 18.263 1.00 82.00 242 ASP A N 1
ATOM 1910 C CA . ASP A 1 242 ? -20.399 3.896 18.707 1.00 82.00 242 ASP A CA 1
ATOM 1911 C C . ASP A 1 242 ? -21.421 3.572 17.608 1.00 82.00 242 ASP A C 1
ATOM 1913 O O . ASP A 1 242 ? -22.286 2.736 17.839 1.00 82.00 242 ASP A O 1
ATOM 1917 N N . SER A 1 243 ? -21.278 4.136 16.403 1.00 81.75 243 SER A N 1
ATOM 1918 C CA . SER A 1 243 ? -22.226 3.913 15.299 1.00 81.75 243 SER A CA 1
ATOM 1919 C C . SER A 1 243 ? -22.190 2.485 14.759 1.00 81.75 243 SER A C 1
ATOM 1921 O O . SER A 1 243 ? -23.225 1.942 14.377 1.00 81.75 243 SER A O 1
ATOM 1923 N N . ILE A 1 244 ? -21.009 1.857 14.726 1.00 84.38 244 ILE A N 1
ATOM 1924 C CA . ILE A 1 244 ? -20.881 0.461 14.284 1.00 84.38 244 ILE A CA 1
ATOM 1925 C C . ILE A 1 244 ? -21.557 -0.459 15.300 1.00 84.38 244 ILE A C 1
ATOM 1927 O O . ILE A 1 244 ? -22.353 -1.319 14.929 1.00 84.38 244 ILE A O 1
ATOM 1931 N N . VAL A 1 245 ? -21.258 -0.267 16.586 1.00 85.31 245 VAL A N 1
ATOM 1932 C CA . VAL A 1 245 ? -21.847 -1.063 17.662 1.00 85.31 245 VAL A CA 1
ATOM 1933 C C . VAL A 1 245 ? -23.355 -0.865 17.702 1.00 85.31 245 VAL A C 1
ATOM 1935 O O . VAL A 1 245 ? -24.068 -1.862 17.700 1.00 85.31 245 VAL A O 1
ATOM 1938 N N . GLU A 1 246 ? -23.837 0.379 17.657 1.00 83.75 246 GLU A N 1
ATOM 1939 C CA . GLU A 1 246 ? -25.259 0.719 17.569 1.00 83.75 246 GLU A CA 1
ATOM 1940 C C . GLU A 1 246 ? -25.931 -0.019 16.409 1.00 83.75 246 GLU A C 1
ATOM 1942 O O . GLU A 1 246 ? -26.894 -0.742 16.637 1.00 83.75 246 GLU A O 1
ATOM 1947 N N . GLY A 1 247 ? -25.387 0.054 15.191 1.00 83.56 247 GLY A N 1
ATOM 1948 C CA . GLY A 1 247 ? -25.948 -0.650 14.036 1.00 83.56 247 GLY A CA 1
ATOM 1949 C C . GLY A 1 247 ? -26.008 -2.174 14.205 1.00 83.56 247 GLY A C 1
ATOM 1950 O O . GLY A 1 247 ? -26.970 -2.804 13.766 1.00 83.56 247 GLY A O 1
ATOM 1951 N N . VAL A 1 248 ? -25.013 -2.776 14.867 1.00 83.88 248 VAL A N 1
ATOM 1952 C CA . VAL A 1 248 ? -24.964 -4.229 15.102 1.00 83.88 248 VAL A CA 1
ATOM 1953 C C . VAL A 1 248 ? -25.928 -4.671 16.205 1.00 83.88 248 VAL A C 1
ATOM 1955 O O . VAL A 1 248 ? -26.508 -5.752 16.087 1.00 83.88 248 VAL A O 1
ATOM 1958 N N . ILE A 1 249 ? -26.095 -3.877 17.270 1.00 83.19 249 ILE A N 1
ATOM 1959 C CA . ILE A 1 249 ? -26.881 -4.279 18.447 1.00 83.19 249 ILE A CA 1
ATOM 1960 C C . ILE A 1 249 ? -28.309 -3.737 18.452 1.00 83.19 249 ILE A C 1
ATOM 1962 O O . ILE A 1 249 ? -29.167 -4.360 19.067 1.00 83.19 249 ILE A O 1
ATOM 1966 N N . ALA A 1 250 ? -28.603 -2.618 17.782 1.00 75.06 250 ALA A N 1
ATOM 1967 C CA . ALA A 1 250 ? -29.910 -1.951 17.843 1.00 75.06 250 ALA A CA 1
ATOM 1968 C C . ALA A 1 250 ? -31.073 -2.840 17.376 1.00 75.06 250 ALA A C 1
ATOM 1970 O O . ALA A 1 250 ? -32.212 -2.610 17.773 1.00 75.06 250 ALA A O 1
ATOM 1971 N N . GLN A 1 251 ? -30.793 -3.849 16.548 1.00 70.44 251 GLN A N 1
ATOM 1972 C CA . GLN A 1 251 ? -31.797 -4.743 15.967 1.00 70.44 251 GLN A CA 1
ATOM 1973 C C . GLN A 1 251 ? -31.853 -6.130 16.631 1.00 70.44 251 GLN A C 1
ATOM 1975 O O . GLN A 1 251 ? -32.764 -6.901 16.337 1.00 70.44 251 GLN A O 1
ATOM 1980 N N . ASP A 1 252 ? -30.871 -6.48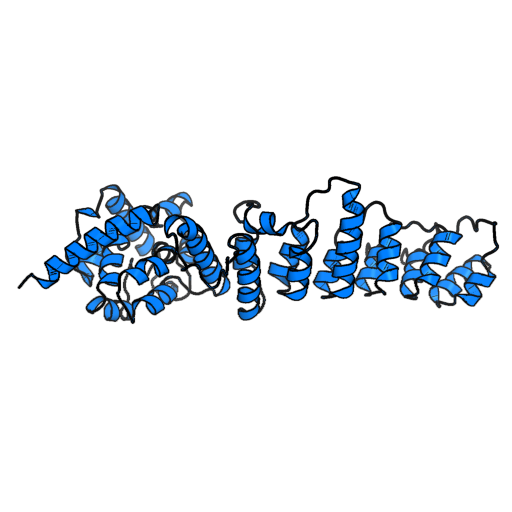6 17.469 1.00 74.88 252 ASP A N 1
ATOM 1981 C CA . ASP A 1 252 ? -30.679 -7.852 17.972 1.00 74.88 252 ASP A CA 1
ATOM 1982 C C . ASP A 1 252 ? -29.730 -7.864 19.184 1.00 74.88 252 ASP A C 1
ATOM 1984 O O . ASP A 1 252 ? -28.550 -7.533 19.062 1.00 74.88 252 ASP A O 1
ATOM 1988 N N . ASP A 1 253 ? -30.225 -8.284 20.349 1.00 76.00 253 ASP A N 1
ATOM 1989 C CA . ASP A 1 253 ? -29.468 -8.322 21.606 1.00 76.00 253 ASP A CA 1
ATOM 1990 C C . ASP A 1 253 ? -28.977 -9.734 21.990 1.00 76.00 253 ASP A C 1
ATOM 1992 O O . ASP A 1 253 ? -28.556 -9.982 23.124 1.00 76.00 253 ASP A O 1
ATOM 1996 N N . ARG A 1 254 ? -28.976 -10.688 21.046 1.00 80.25 254 ARG A N 1
ATOM 1997 C CA . ARG A 1 254 ? -28.490 -12.053 21.303 1.00 80.25 254 ARG A CA 1
ATOM 1998 C C . ARG A 1 254 ? -27.001 -12.077 21.651 1.00 80.25 254 ARG A C 1
ATOM 2000 O O . ARG A 1 254 ? -26.168 -11.455 20.995 1.00 80.25 254 ARG A O 1
ATOM 2007 N N . LEU A 1 255 ? -26.648 -12.934 22.610 1.00 74.75 255 LEU A N 1
ATOM 2008 C CA . LEU A 1 255 ? -25.289 -13.083 23.142 1.00 74.75 255 LEU A CA 1
ATOM 2009 C C . LEU A 1 255 ? -24.165 -13.237 22.086 1.00 74.75 255 LEU A C 1
ATOM 2011 O O . LEU A 1 255 ? -23.111 -12.637 22.290 1.00 74.75 255 LEU A O 1
ATOM 2015 N N . PRO A 1 256 ? -24.334 -13.947 20.947 1.00 74.75 256 PRO A N 1
ATOM 2016 C CA . PRO A 1 256 ? -23.296 -14.024 19.913 1.00 74.75 256 PRO A CA 1
ATOM 2017 C C . PRO A 1 256 ? -22.898 -12.665 19.319 1.00 74.75 256 PRO A C 1
ATOM 2019 O O . PRO A 1 256 ? -21.757 -12.500 18.890 1.00 74.75 256 PRO A O 1
ATOM 2022 N N . ARG A 1 257 ? -23.794 -11.665 19.335 1.00 81.56 257 ARG A N 1
ATOM 2023 C CA . ARG A 1 257 ? -23.472 -10.294 18.906 1.00 81.56 257 ARG A CA 1
ATOM 2024 C C . ARG A 1 257 ? -22.409 -9.653 19.788 1.00 81.56 257 ARG A C 1
ATOM 2026 O O . ARG A 1 257 ? -21.647 -8.832 19.291 1.00 81.56 257 ARG A O 1
ATOM 2033 N N . ALA A 1 258 ? -22.295 -10.074 21.049 1.00 80.94 258 ALA A N 1
ATOM 2034 C CA . ALA A 1 258 ? -21.287 -9.566 21.969 1.00 80.94 258 ALA A CA 1
ATOM 2035 C C . ALA A 1 258 ? -19.863 -9.809 21.466 1.00 80.94 258 ALA A C 1
ATOM 2037 O O . ALA A 1 258 ? -19.024 -8.926 21.593 1.00 80.94 258 ALA A O 1
ATOM 2038 N N . LEU A 1 259 ? -19.606 -10.962 20.843 1.00 77.81 259 LEU A N 1
ATOM 2039 C CA . LEU A 1 259 ? -18.301 -11.264 20.254 1.00 77.81 259 LEU A CA 1
ATOM 2040 C C . LEU A 1 259 ? -17.984 -10.365 19.059 1.00 77.81 259 LEU A C 1
ATOM 2042 O O . LEU A 1 259 ? -16.836 -9.962 18.898 1.00 77.81 259 LEU A O 1
ATOM 2046 N N . LEU A 1 260 ? -18.999 -10.011 18.264 1.00 78.75 260 LEU A N 1
ATOM 2047 C CA . LEU A 1 260 ? -18.818 -9.144 17.101 1.00 78.75 260 LEU A CA 1
ATOM 2048 C C . LEU A 1 260 ? -18.419 -7.721 17.506 1.00 78.75 260 LEU A C 1
ATOM 2050 O O . LEU A 1 260 ? -17.571 -7.099 16.874 1.00 78.75 260 LEU A O 1
ATOM 2054 N N . VAL A 1 261 ? -19.032 -7.202 18.572 1.00 83.00 261 VAL A N 1
ATOM 2055 C CA . VAL A 1 261 ? -18.841 -5.807 18.995 1.00 83.00 261 VAL A CA 1
ATOM 2056 C C . VAL A 1 261 ? -17.788 -5.629 20.079 1.00 83.00 261 VAL A C 1
ATOM 2058 O O . VAL A 1 261 ? -17.293 -4.521 20.250 1.00 83.00 261 VAL A O 1
ATOM 2061 N N . TYR A 1 262 ? -17.393 -6.689 20.787 1.00 83.38 262 TYR A N 1
ATOM 2062 C CA . TYR A 1 262 ? -16.388 -6.641 21.855 1.00 83.38 262 TYR A CA 1
ATOM 2063 C C . TYR A 1 262 ? -15.106 -5.851 21.510 1.00 83.38 262 TYR A C 1
ATOM 2065 O O . TYR A 1 262 ? -14.706 -5.026 22.338 1.00 83.38 262 TYR A O 1
ATOM 2073 N N . PRO A 1 263 ? -14.500 -5.982 20.309 1.00 82.00 263 PRO A N 1
ATOM 2074 C CA . PRO A 1 263 ? -13.313 -5.197 19.941 1.00 82.00 263 PRO A CA 1
ATOM 2075 C C . PRO A 1 263 ? -13.568 -3.687 19.941 1.00 82.00 263 PRO A C 1
ATOM 2077 O O . PRO A 1 263 ? -12.674 -2.891 20.226 1.00 82.00 263 PRO A O 1
ATOM 2080 N N . LEU A 1 264 ? -14.806 -3.298 19.632 1.00 82.00 264 LEU A N 1
ATOM 2081 C CA . LEU A 1 264 ? -15.252 -1.917 19.488 1.00 82.00 264 LEU A CA 1
ATOM 2082 C C . LEU A 1 264 ? -15.648 -1.297 20.829 1.00 82.00 264 LEU A C 1
ATOM 2084 O O . LEU A 1 264 ? -15.447 -0.100 21.019 1.00 82.00 264 LEU A O 1
ATOM 2088 N N . LEU A 1 265 ? -16.154 -2.095 21.779 1.00 82.19 265 LEU A N 1
ATOM 2089 C CA . LEU A 1 265 ? -16.704 -1.600 23.052 1.00 82.19 265 LEU A CA 1
ATOM 2090 C C . LEU A 1 265 ? -15.713 -0.748 23.852 1.00 82.19 265 LEU A C 1
ATOM 2092 O O . LEU A 1 265 ? -16.109 0.211 24.510 1.00 82.19 265 LEU A O 1
ATOM 2096 N N . ARG A 1 266 ? -14.409 -1.038 23.756 1.00 78.75 266 ARG A N 1
ATOM 2097 C CA . ARG A 1 266 ? -13.358 -0.254 24.431 1.00 78.75 266 ARG A CA 1
ATOM 2098 C C . ARG A 1 266 ? -13.171 1.163 23.869 1.00 78.75 266 ARG A C 1
ATOM 2100 O O . ARG A 1 266 ? -12.494 1.972 24.504 1.00 78.75 266 ARG A O 1
ATOM 2107 N N . TYR A 1 267 ? -13.726 1.434 22.689 1.00 75.88 267 TYR A N 1
ATOM 2108 C CA . TYR A 1 267 ? -13.702 2.722 21.994 1.00 75.88 267 TYR A CA 1
ATOM 2109 C C . TYR A 1 267 ? -15.058 3.438 22.024 1.00 75.88 267 TYR A C 1
ATOM 2111 O O . TYR A 1 267 ? -15.125 4.610 21.650 1.00 75.88 267 TYR A O 1
ATOM 2119 N N . CYS A 1 268 ? -16.126 2.761 22.456 1.00 79.50 268 CYS A N 1
ATOM 2120 C CA . CYS A 1 268 ? -17.453 3.350 22.571 1.00 79.50 268 CYS A CA 1
ATOM 2121 C C . CYS A 1 268 ? -17.481 4.412 23.672 1.00 79.50 268 CYS A C 1
ATOM 2123 O O . CYS A 1 268 ? -17.014 4.207 24.792 1.00 79.50 268 CYS A O 1
ATOM 2125 N N . THR A 1 269 ? -18.053 5.563 23.346 1.00 74.50 269 THR A N 1
ATOM 2126 C CA . THR A 1 269 ? -18.186 6.707 24.239 1.00 74.50 269 THR A CA 1
ATOM 2127 C C . THR A 1 269 ? -19.641 7.012 24.538 1.00 74.50 269 THR A C 1
ATOM 2129 O O . THR A 1 269 ? -20.051 6.959 25.691 1.00 74.50 269 THR A O 1
ATOM 2132 N N . THR A 1 270 ? -20.431 7.372 23.533 1.00 75.44 270 THR A N 1
ATOM 2133 C CA . THR A 1 270 ? -21.830 7.731 23.757 1.00 75.44 270 THR A CA 1
ATOM 2134 C C . THR A 1 270 ? -22.596 6.483 24.168 1.00 75.44 270 THR A C 1
ATOM 2136 O O . THR A 1 270 ? -23.335 6.518 25.144 1.00 75.44 270 THR A O 1
ATOM 2139 N N . LEU A 1 271 ? -22.323 5.347 23.526 1.00 79.44 271 LEU A N 1
ATOM 2140 C CA . LEU A 1 271 ? -23.080 4.111 23.712 1.00 79.44 271 LEU A CA 1
ATOM 2141 C C . LEU A 1 271 ? -23.007 3.543 25.137 1.00 79.44 271 LEU A C 1
ATOM 2143 O O . LEU A 1 271 ? -24.005 3.050 25.654 1.00 79.44 271 LEU A O 1
ATOM 2147 N N . VAL A 1 272 ? -21.837 3.624 25.779 1.00 80.94 272 VAL A N 1
ATOM 2148 C CA . VAL A 1 272 ? -21.616 3.055 27.121 1.00 80.94 272 VAL A CA 1
ATOM 2149 C C . VAL A 1 272 ? -21.258 4.090 28.182 1.00 80.94 272 VAL A C 1
ATOM 2151 O O . VAL A 1 272 ? -21.642 3.911 29.331 1.00 80.94 272 VAL A O 1
ATOM 2154 N N . MET A 1 273 ? -20.551 5.175 27.841 1.00 75.81 273 MET A N 1
ATOM 2155 C CA . MET A 1 273 ? -20.076 6.138 28.845 1.00 75.81 273 MET A CA 1
ATOM 2156 C C . MET A 1 273 ? -21.098 7.230 29.141 1.00 75.81 273 MET A C 1
ATOM 2158 O O . MET A 1 273 ? -21.282 7.602 30.297 1.00 75.81 273 MET A O 1
ATOM 2162 N N . ARG A 1 274 ? -21.742 7.778 28.107 1.00 77.25 274 ARG A N 1
ATOM 2163 C CA . ARG A 1 274 ? -22.714 8.866 28.258 1.00 77.25 274 ARG A CA 1
ATOM 2164 C C . ARG A 1 274 ? -23.792 8.781 27.171 1.00 77.25 274 ARG A C 1
ATOM 2166 O O . ARG A 1 274 ? -23.669 9.492 26.171 1.00 77.25 274 ARG A O 1
ATOM 2173 N N . PRO A 1 275 ? -24.813 7.927 27.371 1.00 76.00 275 PRO A N 1
ATOM 2174 C CA . PRO A 1 275 ? -25.911 7.749 26.426 1.00 76.00 275 PRO A CA 1
ATOM 2175 C C . PRO A 1 275 ? -26.566 9.082 26.068 1.00 76.00 275 PRO A C 1
ATOM 2177 O O . PRO A 1 275 ? -26.927 9.859 26.954 1.00 76.00 275 PRO A O 1
ATOM 2180 N N . ASP A 1 276 ? -26.696 9.358 24.773 1.00 76.00 276 ASP A N 1
ATOM 2181 C CA . ASP A 1 276 ? -27.497 10.474 24.274 1.00 76.00 276 ASP A CA 1
ATOM 2182 C C . ASP A 1 276 ? -28.968 10.060 24.099 1.00 76.00 276 ASP A C 1
ATOM 2184 O O . ASP A 1 276 ? -29.349 8.921 24.367 1.00 76.00 276 ASP A O 1
ATOM 2188 N N . GLU A 1 277 ? -29.820 10.990 23.666 1.00 76.69 277 GLU A N 1
ATOM 2189 C CA . GLU A 1 277 ? -31.258 10.733 23.509 1.00 76.69 277 GLU A CA 1
ATOM 2190 C C . GLU A 1 277 ? -31.573 9.575 22.551 1.00 76.69 277 GLU A C 1
ATOM 2192 O O . GLU A 1 277 ? -32.546 8.853 22.777 1.00 76.69 277 GLU A O 1
ATOM 2197 N N . VAL A 1 278 ? -30.746 9.364 21.521 1.00 74.56 278 VAL A N 1
ATOM 2198 C CA . VAL A 1 278 ? -30.923 8.275 20.550 1.00 74.56 278 VAL A CA 1
ATOM 2199 C C . VAL A 1 278 ? -30.618 6.937 21.221 1.00 74.56 278 VAL A C 1
ATOM 2201 O O . VAL A 1 278 ? -31.453 6.029 21.225 1.00 74.56 278 VAL A O 1
ATOM 2204 N N . ILE A 1 279 ? -29.470 6.841 21.893 1.00 77.75 279 ILE A N 1
ATOM 2205 C CA . ILE A 1 279 ? -29.044 5.624 22.597 1.00 77.75 279 ILE A CA 1
ATOM 2206 C C . ILE A 1 279 ? -29.991 5.286 23.751 1.00 77.75 279 ILE A C 1
ATOM 2208 O O . ILE A 1 279 ? -30.280 4.113 23.988 1.00 77.75 279 ILE A O 1
ATOM 2212 N N . LEU A 1 280 ? -30.530 6.290 24.447 1.00 82.12 280 LEU A N 1
ATOM 2213 C CA . LEU A 1 280 ? -31.534 6.087 25.495 1.00 82.12 280 LEU A CA 1
ATOM 2214 C C . LEU A 1 280 ? -32.807 5.408 24.973 1.00 82.12 280 LEU A C 1
ATOM 2216 O O . LEU A 1 280 ? -33.460 4.688 25.729 1.00 82.12 280 LEU A O 1
ATOM 2220 N N . GLY A 1 281 ? -33.154 5.600 23.697 1.00 82.12 281 GLY A N 1
ATOM 2221 C CA . GLY A 1 281 ? -34.213 4.840 23.035 1.00 82.12 281 GLY A CA 1
ATOM 2222 C C . GLY A 1 281 ? -33.874 3.351 22.953 1.00 82.12 281 GLY A C 1
ATOM 2223 O O . GLY A 1 281 ? -34.670 2.516 23.376 1.00 82.12 281 GLY A O 1
ATOM 2224 N N . HIS A 1 282 ? -32.667 3.025 22.487 1.00 79.75 282 HIS A N 1
ATOM 2225 C CA . HIS A 1 282 ? -32.191 1.644 22.355 1.00 79.75 282 HIS A CA 1
ATOM 2226 C C . HIS A 1 282 ? -31.992 0.934 23.699 1.00 79.75 282 HIS A C 1
ATOM 2228 O O . HIS A 1 282 ? -32.212 -0.272 23.791 1.00 79.75 282 HIS A O 1
ATOM 2234 N N . LEU A 1 283 ? -31.610 1.661 24.753 1.00 80.81 283 LEU A N 1
ATOM 2235 C CA . LEU A 1 283 ? -31.387 1.093 26.085 1.00 80.81 283 LEU A CA 1
ATOM 2236 C C . LEU A 1 283 ? -32.646 0.482 26.707 1.00 80.81 283 LEU A C 1
ATOM 2238 O O . LEU A 1 283 ? -32.531 -0.468 27.473 1.00 80.81 283 LEU A O 1
ATOM 2242 N N . LYS A 1 284 ? -33.846 0.970 26.380 1.00 77.75 284 LYS A N 1
ATOM 2243 C CA . LYS A 1 284 ? -35.081 0.491 27.025 1.00 77.75 284 LYS A CA 1
ATOM 2244 C C . LYS A 1 284 ? -35.379 -0.984 26.753 1.00 77.75 284 LYS A C 1
ATOM 2246 O O . LYS A 1 284 ? -35.829 -1.674 27.661 1.00 77.75 284 LYS A O 1
ATOM 2251 N N . ASP A 1 285 ? -35.067 -1.462 25.550 1.00 76.88 285 ASP A N 1
ATOM 2252 C CA . ASP A 1 285 ? -35.473 -2.794 25.082 1.00 76.88 285 ASP A CA 1
ATOM 2253 C C . ASP A 1 285 ? -34.288 -3.711 24.737 1.00 76.88 285 ASP A C 1
ATOM 2255 O O . ASP A 1 285 ? -34.484 -4.826 24.260 1.00 76.88 285 ASP A O 1
ATOM 2259 N N . ASN A 1 286 ? -33.049 -3.270 24.982 1.00 85.25 286 ASN A N 1
ATOM 2260 C CA . ASN A 1 286 ? -31.849 -4.011 24.599 1.00 85.25 286 ASN A CA 1
ATOM 2261 C C . ASN A 1 286 ? -31.054 -4.478 25.819 1.00 85.25 286 ASN A C 1
ATOM 2263 O O . ASN A 1 286 ? -30.305 -3.724 26.448 1.00 85.25 286 ASN A O 1
ATOM 2267 N N . ARG A 1 287 ? -31.191 -5.758 26.160 1.00 84.12 287 ARG A N 1
ATOM 2268 C CA . ARG A 1 287 ? -30.580 -6.339 27.363 1.00 84.12 287 ARG A CA 1
ATOM 2269 C C . ARG A 1 287 ? -29.062 -6.362 27.281 1.00 84.12 287 ARG A C 1
ATOM 2271 O O . ARG A 1 287 ? -28.377 -6.138 28.279 1.00 84.12 287 ARG A O 1
ATOM 2278 N N . LEU A 1 288 ? -28.545 -6.622 26.085 1.00 85.00 288 LEU A N 1
ATOM 2279 C CA . LEU A 1 288 ? -27.117 -6.683 25.823 1.00 85.00 288 LEU A CA 1
ATOM 2280 C C . LEU A 1 288 ? -26.463 -5.310 25.990 1.00 85.00 288 LEU A C 1
ATOM 2282 O O . LEU A 1 288 ? -25.435 -5.195 26.652 1.00 85.00 288 LEU A O 1
ATOM 2286 N N . LEU A 1 289 ? -27.101 -4.267 25.463 1.00 86.75 289 LEU A N 1
ATOM 2287 C CA . LEU A 1 289 ? -26.653 -2.888 25.589 1.00 86.75 289 LEU A CA 1
ATOM 2288 C C . LEU A 1 289 ? -26.682 -2.416 27.048 1.00 86.75 289 LEU A C 1
ATOM 2290 O O . LEU A 1 289 ? -25.696 -1.858 27.523 1.00 86.75 289 LEU A O 1
ATOM 2294 N N . ASN A 1 290 ? -27.751 -2.722 27.792 1.00 86.81 290 ASN A N 1
ATOM 2295 C CA . ASN A 1 290 ? -27.803 -2.472 29.237 1.00 86.81 290 ASN A CA 1
ATOM 2296 C C . ASN A 1 290 ? -26.635 -3.139 29.975 1.00 86.81 290 ASN A C 1
ATOM 2298 O O . ASN A 1 290 ? -26.030 -2.548 30.873 1.00 86.81 290 ASN A O 1
ATOM 2302 N N . TRP A 1 291 ? -26.291 -4.372 29.596 1.00 86.94 291 TRP A N 1
ATOM 2303 C CA . TRP A 1 291 ? -25.149 -5.065 30.179 1.00 86.94 291 TRP A CA 1
ATOM 2304 C C . TRP A 1 291 ? -23.809 -4.441 29.770 1.00 86.94 291 TRP A C 1
ATOM 2306 O O . TRP A 1 291 ? -22.912 -4.330 30.601 1.00 86.94 291 TRP A O 1
ATOM 2316 N N . PHE A 1 292 ? -23.662 -3.945 28.541 1.00 87.81 292 PHE A N 1
ATOM 2317 C CA . PHE A 1 292 ? -22.465 -3.196 28.148 1.00 87.81 292 PHE A CA 1
ATOM 2318 C C . PHE A 1 292 ? -22.300 -1.894 28.923 1.00 87.81 292 PHE A C 1
ATOM 2320 O O . PHE A 1 292 ? -21.175 -1.566 29.282 1.00 87.81 292 PHE A O 1
ATOM 2327 N N . VAL A 1 293 ? -23.379 -1.186 29.263 1.00 86.75 293 VAL A N 1
ATOM 2328 C CA . VAL A 1 293 ? -23.285 -0.022 30.161 1.00 86.75 293 VAL A CA 1
ATOM 2329 C C . VAL A 1 293 ? -22.809 -0.445 31.555 1.00 86.75 293 VAL A C 1
ATOM 2331 O O . VAL A 1 293 ? -21.984 0.245 32.141 1.00 86.75 293 VAL A O 1
ATOM 2334 N N . HIS A 1 294 ? -23.222 -1.607 32.071 1.00 85.44 294 HIS A N 1
ATOM 2335 C CA . HIS A 1 294 ? -22.658 -2.133 33.322 1.00 85.44 294 HIS A CA 1
ATOM 2336 C C . HIS A 1 294 ? -21.172 -2.474 33.208 1.00 85.44 294 HIS A C 1
ATOM 2338 O O . HIS A 1 294 ? -20.398 -2.198 34.124 1.00 85.44 294 HIS A O 1
ATOM 2344 N N . LEU A 1 295 ? -20.780 -3.098 32.097 1.00 83.19 295 LEU A N 1
ATOM 2345 C CA . LEU A 1 295 ? -19.414 -3.558 31.892 1.00 83.19 295 LEU A CA 1
ATOM 2346 C C . LEU A 1 295 ? -18.459 -2.445 31.486 1.00 83.19 295 LEU A C 1
ATOM 2348 O O . LEU A 1 295 ? -17.284 -2.589 31.774 1.00 83.19 295 LEU A O 1
ATOM 2352 N N . PHE A 1 296 ? -18.902 -1.377 30.825 1.00 81.31 296 PHE A N 1
ATOM 2353 C CA . PHE A 1 296 ? -18.029 -0.354 30.234 1.00 81.31 296 PHE A CA 1
ATOM 2354 C C . PHE A 1 296 ? -18.395 1.082 30.628 1.00 81.31 296 PHE A C 1
ATOM 2356 O O . PHE A 1 296 ? -17.557 1.968 30.482 1.00 81.31 296 PHE A O 1
ATOM 2363 N N . GLY A 1 297 ? -19.604 1.331 31.129 1.00 81.75 297 GLY A N 1
ATOM 2364 C CA . GLY A 1 297 ? -20.098 2.658 31.494 1.00 81.75 297 GLY A CA 1
ATOM 2365 C C . GLY A 1 297 ? -19.812 3.054 32.942 1.00 81.75 297 GLY A C 1
ATOM 2366 O O . GLY A 1 297 ? -19.605 2.181 33.792 1.00 81.75 297 GLY A O 1
ATOM 2367 N N . PRO A 1 298 ? -19.771 4.364 33.254 1.00 81.12 298 PRO A N 1
ATOM 2368 C CA . PRO A 1 298 ? -19.531 4.838 34.605 1.00 81.12 298 PRO A CA 1
ATOM 2369 C C . PRO A 1 298 ? -20.702 4.522 35.530 1.00 81.12 298 PRO A C 1
ATOM 2371 O O . PRO A 1 298 ? -21.853 4.450 35.096 1.00 81.12 298 PRO A O 1
ATOM 2374 N N . TRP A 1 299 ? -20.411 4.422 36.830 1.00 84.69 299 TRP A N 1
ATOM 2375 C CA . TRP A 1 299 ? -21.415 4.236 37.887 1.00 84.69 299 TRP A CA 1
ATOM 2376 C C . TRP A 1 299 ? -22.657 5.124 37.700 1.00 84.69 299 TRP A C 1
ATOM 2378 O O . TRP A 1 299 ? -23.791 4.657 37.772 1.00 84.69 299 TRP A O 1
ATOM 2388 N N . ARG A 1 300 ? -22.436 6.403 37.379 1.00 83.38 300 ARG A N 1
ATOM 2389 C CA . ARG A 1 300 ? -23.497 7.388 37.161 1.00 83.38 300 ARG A CA 1
ATOM 2390 C C . ARG A 1 300 ? -24.405 7.048 35.977 1.00 83.38 300 ARG A C 1
ATOM 2392 O O . ARG A 1 300 ? -25.615 7.207 36.094 1.00 83.38 300 ARG A O 1
ATOM 2399 N N . ALA A 1 301 ? -23.850 6.589 34.854 1.00 84.31 301 ALA A N 1
ATOM 2400 C CA . ALA A 1 301 ? -24.648 6.229 33.680 1.00 84.31 301 ALA A CA 1
ATOM 2401 C C . ALA A 1 301 ? -25.563 5.033 33.980 1.00 84.31 301 ALA A C 1
ATOM 2403 O O . ALA A 1 301 ? -26.713 5.012 33.547 1.00 84.31 301 ALA A O 1
ATOM 2404 N N . ILE A 1 302 ? -25.078 4.077 34.779 1.00 87.06 302 ILE A N 1
ATOM 2405 C CA . ILE A 1 302 ? -25.869 2.924 35.218 1.00 87.06 302 ILE A CA 1
ATOM 2406 C C . ILE A 1 302 ? -27.042 3.389 36.081 1.00 87.06 302 ILE A C 1
ATOM 2408 O O . ILE A 1 302 ? -28.185 3.084 35.748 1.00 87.06 302 ILE A O 1
ATOM 2412 N N . GLU A 1 303 ? -26.779 4.171 37.133 1.00 87.06 303 GLU A N 1
ATOM 2413 C CA . GLU A 1 303 ? -27.823 4.671 38.041 1.00 87.06 303 GLU A CA 1
ATOM 2414 C C . GLU A 1 303 ? -28.886 5.508 37.325 1.00 87.06 303 GLU A C 1
ATOM 2416 O O . GLU A 1 303 ? -30.062 5.458 37.683 1.00 87.06 303 GLU A O 1
ATOM 2421 N N . GLN A 1 304 ? -28.477 6.289 36.324 1.00 86.88 304 GLN A N 1
ATOM 2422 C CA . GLN A 1 304 ? -29.371 7.196 35.612 1.00 86.88 304 GLN A CA 1
ATOM 2423 C C . GLN A 1 304 ? -30.205 6.511 34.528 1.00 86.88 304 GLN A C 1
ATOM 2425 O O . GLN A 1 304 ? -31.325 6.954 34.271 1.00 86.88 304 GLN A O 1
ATOM 2430 N N . HIS A 1 305 ? -29.666 5.489 33.858 1.00 85.44 305 HIS A N 1
ATOM 2431 C CA . HIS A 1 305 ? -30.240 5.006 32.598 1.00 85.44 305 HIS A CA 1
ATOM 2432 C C . HIS A 1 305 ? -30.559 3.516 32.565 1.00 85.44 305 HIS A C 1
ATOM 2434 O O . HIS A 1 305 ? -31.343 3.103 31.717 1.00 85.44 305 HIS A O 1
ATOM 2440 N N . VAL A 1 306 ? -29.979 2.718 33.463 1.00 85.38 306 VAL A N 1
ATOM 2441 C CA . VAL A 1 306 ? -30.090 1.255 33.405 1.00 85.38 306 VAL A CA 1
ATOM 2442 C C . VAL A 1 306 ? -30.688 0.671 34.681 1.00 85.38 306 VAL A C 1
ATOM 2444 O O . VAL A 1 306 ? -31.620 -0.125 34.616 1.00 85.38 306 VAL A O 1
ATOM 2447 N N . GLY A 1 307 ? -30.169 1.036 35.854 1.00 85.50 307 GLY A N 1
ATOM 2448 C CA . GLY A 1 307 ? -30.636 0.495 37.127 1.00 85.50 307 GLY A CA 1
ATOM 2449 C C . GLY A 1 307 ? -29.581 0.534 38.228 1.00 85.50 307 GLY A C 1
ATOM 2450 O O . GLY A 1 307 ? -28.786 1.463 38.329 1.00 85.50 307 GLY A O 1
ATOM 2451 N N . LYS A 1 308 ? -29.591 -0.478 39.101 1.00 84.75 308 LYS A N 1
ATOM 2452 C CA . LYS A 1 308 ? -28.637 -0.579 40.215 1.00 84.75 308 LYS A CA 1
ATOM 2453 C C . LYS A 1 308 ? -27.320 -1.226 39.768 1.00 84.75 308 LYS A C 1
ATOM 2455 O O . LYS A 1 308 ? -27.376 -2.316 39.197 1.00 84.75 308 LYS A O 1
ATOM 2460 N N . PRO A 1 309 ? -26.158 -0.636 40.105 1.00 82.50 309 PRO A N 1
ATOM 2461 C CA . PRO A 1 309 ? -24.853 -1.211 39.79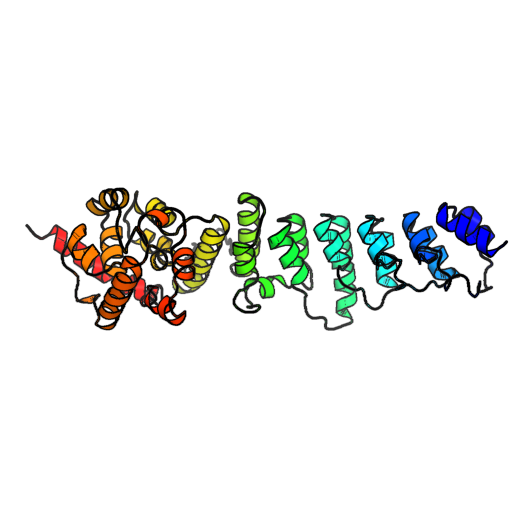4 1.00 82.50 309 PRO A CA 1
ATOM 2462 C C . PRO A 1 309 ? -24.667 -2.627 40.340 1.00 82.50 309 PRO A C 1
ATOM 2464 O O . PRO A 1 309 ? -24.984 -2.927 41.494 1.00 82.50 309 PRO A O 1
ATOM 2467 N N . VAL A 1 310 ? -24.106 -3.499 39.503 1.00 82.44 310 VAL A N 1
ATOM 2468 C CA . VAL A 1 310 ? -23.791 -4.883 39.861 1.00 82.44 310 VAL A CA 1
ATOM 2469 C C . VAL A 1 310 ? -22.406 -4.928 40.496 1.00 82.44 310 VAL A C 1
ATOM 2471 O O . VAL A 1 310 ? -21.389 -4.808 39.817 1.00 82.44 310 VAL A O 1
ATOM 2474 N N . LEU A 1 311 ? -22.367 -5.110 41.817 1.00 78.69 311 LEU A N 1
ATOM 2475 C CA . LEU A 1 311 ? -21.125 -5.062 42.599 1.00 78.69 311 LEU A CA 1
ATOM 2476 C C . LEU A 1 311 ? -20.094 -6.116 42.172 1.00 78.69 311 LEU A C 1
ATOM 2478 O O . LEU A 1 311 ? -18.898 -5.867 42.287 1.00 78.69 311 LEU A O 1
ATOM 2482 N N . GLU A 1 312 ? -20.538 -7.255 41.630 1.00 77.19 312 GLU A N 1
ATOM 2483 C CA . GLU A 1 312 ? -19.655 -8.324 41.135 1.00 77.19 312 GLU A CA 1
ATOM 2484 C C . GLU A 1 312 ? -18.689 -7.839 40.044 1.00 77.19 312 GLU A C 1
ATOM 2486 O O . GLU A 1 312 ? -17.572 -8.340 39.952 1.00 77.19 312 GLU A O 1
ATOM 2491 N N . VAL A 1 313 ? -19.093 -6.842 39.247 1.00 74.69 313 VAL A N 1
ATOM 2492 C CA . VAL A 1 313 ? -18.274 -6.284 38.158 1.00 74.69 313 VAL A CA 1
ATOM 2493 C C . VAL A 1 313 ? -17.669 -4.911 38.504 1.00 74.69 313 VAL A C 1
ATOM 2495 O O . VAL A 1 313 ? -16.886 -4.366 37.727 1.00 74.69 313 VAL A O 1
ATOM 2498 N N . PHE A 1 314 ? -17.960 -4.367 39.696 1.00 74.38 314 PHE A N 1
ATOM 2499 C CA . PHE A 1 314 ? -17.516 -3.045 40.164 1.00 74.38 314 PHE A CA 1
ATOM 2500 C C . PHE A 1 314 ? -16.409 -3.124 41.225 1.00 74.38 314 PHE A C 1
ATOM 2502 O O . PHE A 1 314 ? -16.612 -2.899 42.417 1.00 74.38 314 PHE A O 1
ATOM 2509 N N . THR A 1 315 ? -15.190 -3.418 40.773 1.00 76.31 315 THR A N 1
ATOM 2510 C CA . THR A 1 315 ? -13.987 -3.428 41.626 1.00 76.31 315 THR A CA 1
ATOM 2511 C C . THR A 1 315 ? -13.525 -2.017 42.041 1.00 76.31 315 THR A C 1
ATOM 2513 O O . THR A 1 315 ? -13.894 -1.009 41.440 1.00 76.31 315 THR A O 1
ATOM 2516 N N . LEU A 1 316 ? -12.623 -1.913 43.026 1.00 77.81 316 LEU A N 1
ATOM 2517 C CA . LEU A 1 316 ? -12.009 -0.625 43.402 1.00 77.81 316 LEU A CA 1
ATOM 2518 C C . LEU A 1 316 ? -11.253 0.026 42.228 1.00 77.81 316 LEU A C 1
ATOM 2520 O O . LEU A 1 316 ? -11.356 1.230 42.000 1.00 77.81 316 LEU A O 1
ATOM 2524 N N . LYS A 1 317 ? -10.530 -0.787 41.445 1.00 76.75 317 LYS A N 1
ATOM 2525 C CA . LYS A 1 317 ? -9.837 -0.353 40.221 1.00 76.75 317 LYS A CA 1
ATOM 2526 C C . LYS A 1 317 ? -10.821 0.254 39.220 1.00 76.75 317 LYS A C 1
ATOM 2528 O O . LYS A 1 317 ? -10.534 1.273 38.593 1.00 76.75 317 LYS A O 1
ATOM 2533 N N . ARG A 1 318 ? -11.992 -0.372 39.101 1.00 76.88 318 ARG A N 1
ATOM 2534 C CA . ARG A 1 318 ? -13.073 0.060 38.225 1.00 76.88 318 ARG A CA 1
ATOM 2535 C C . ARG A 1 318 ? -13.641 1.418 38.645 1.00 76.88 318 ARG A C 1
ATOM 2537 O O . ARG A 1 318 ? -13.760 2.295 37.790 1.00 76.88 318 ARG A O 1
ATOM 2544 N N . PHE A 1 319 ? -13.902 1.601 39.939 1.00 78.06 319 PHE A N 1
ATOM 2545 C CA . PHE A 1 319 ? -14.387 2.864 40.500 1.00 78.06 319 PHE A CA 1
ATOM 2546 C C . PHE A 1 319 ? -13.375 4.007 40.325 1.00 78.06 319 PHE A C 1
ATOM 2548 O O . PHE A 1 319 ? -13.739 5.098 39.896 1.00 78.06 319 PHE A O 1
ATOM 2555 N N . ALA A 1 320 ? -12.083 3.750 40.561 1.00 78.25 320 ALA A N 1
ATOM 2556 C CA . ALA A 1 320 ? -11.034 4.751 40.353 1.00 78.25 320 ALA A CA 1
ATOM 2557 C C . ALA A 1 320 ? -10.990 5.258 38.899 1.00 78.25 320 ALA A C 1
ATOM 2559 O O . ALA A 1 320 ? -10.862 6.458 38.660 1.00 78.25 320 ALA A O 1
ATOM 2560 N N . ARG A 1 321 ? -11.159 4.360 37.918 1.00 78.19 321 ARG A N 1
ATOM 2561 C CA . ARG A 1 321 ? -11.238 4.745 36.499 1.00 78.19 321 ARG A CA 1
ATOM 2562 C C . ARG A 1 321 ? -12.458 5.594 36.178 1.00 78.19 321 ARG A C 1
ATOM 2564 O O . ARG A 1 321 ? -12.347 6.486 35.346 1.00 78.19 321 ARG A O 1
ATOM 2571 N N . ASP A 1 322 ? -13.592 5.343 36.825 1.00 79.25 322 ASP A N 1
ATOM 2572 C CA . ASP A 1 322 ? -14.788 6.166 36.629 1.00 79.25 322 ASP A CA 1
ATOM 2573 C C . ASP A 1 322 ? -14.602 7.588 37.102 1.00 79.25 322 ASP A C 1
ATOM 2575 O O . ASP A 1 322 ? -14.939 8.512 36.370 1.00 79.25 322 ASP A O 1
ATOM 2579 N N . VAL A 1 323 ? -13.996 7.767 38.272 1.00 77.44 323 VAL A N 1
ATOM 2580 C CA . VAL A 1 323 ? -13.694 9.103 38.789 1.00 77.44 323 VAL A CA 1
ATOM 2581 C C . VAL A 1 323 ? -12.788 9.864 37.816 1.00 77.44 323 VAL A C 1
ATOM 2583 O O . VAL A 1 323 ? -13.063 11.019 37.497 1.00 77.44 323 VAL A O 1
ATOM 2586 N N . VAL A 1 324 ? -11.747 9.210 37.287 1.00 76.75 324 VAL A N 1
ATOM 2587 C CA . VAL A 1 324 ? -10.840 9.818 36.298 1.00 76.75 324 VAL A CA 1
ATOM 2588 C C . VAL A 1 324 ? -11.569 10.145 34.991 1.00 76.75 324 VAL A C 1
ATOM 2590 O O . VAL A 1 324 ? -11.406 11.242 34.462 1.00 76.75 324 VAL A O 1
ATOM 2593 N N . ARG A 1 325 ? -12.395 9.229 34.470 1.00 76.06 325 ARG A N 1
ATOM 2594 C CA . ARG A 1 325 ? -13.162 9.450 33.234 1.00 76.06 325 ARG A CA 1
ATOM 2595 C C . ARG A 1 325 ? -14.155 10.586 33.364 1.00 76.06 325 ARG A C 1
ATOM 2597 O O . ARG A 1 325 ? -14.190 11.432 32.481 1.00 76.06 325 ARG A O 1
ATOM 2604 N N . GLU A 1 326 ? -14.928 10.621 34.443 1.00 73.44 326 GLU A N 1
ATOM 2605 C CA . GLU A 1 326 ? -15.883 11.699 34.708 1.00 73.44 326 GLU A CA 1
ATOM 2606 C C . GLU A 1 326 ? -15.177 13.055 34.780 1.00 73.44 326 GLU A C 1
ATOM 2608 O O . GLU A 1 326 ? -15.625 14.006 34.142 1.00 73.44 326 GLU A O 1
ATOM 2613 N N . ALA A 1 327 ? -14.039 13.134 35.480 1.00 72.44 327 ALA A N 1
ATOM 2614 C CA . ALA A 1 327 ? -13.249 14.361 35.559 1.00 72.44 327 ALA A CA 1
ATOM 2615 C C . ALA A 1 327 ? -12.766 14.819 34.174 1.00 72.44 327 ALA A C 1
ATOM 2617 O O . ALA A 1 327 ? -12.945 15.974 33.801 1.00 72.44 327 ALA A O 1
ATOM 2618 N N . VAL A 1 328 ? -12.217 13.902 33.375 1.00 69.94 328 VAL A N 1
ATOM 2619 C CA . VAL A 1 328 ? -11.749 14.211 32.018 1.00 69.94 328 VAL A CA 1
ATOM 2620 C C . VAL A 1 328 ? -12.908 14.605 31.096 1.00 69.94 328 VAL A C 1
ATOM 2622 O O . VAL A 1 328 ? -12.770 15.502 30.268 1.00 69.94 328 VAL A O 1
ATOM 2625 N N . TRP A 1 329 ? -14.070 13.971 31.244 1.00 67.81 329 TRP A N 1
ATOM 2626 C CA . TRP A 1 329 ? -15.231 14.220 30.393 1.00 67.81 329 TRP A CA 1
ATOM 2627 C C . TRP A 1 329 ? -15.930 15.551 30.679 1.00 67.81 329 TRP A C 1
ATOM 2629 O O . TRP A 1 329 ? -16.548 16.115 29.777 1.00 67.81 329 TRP A O 1
ATOM 2639 N N . GLN A 1 330 ? -15.829 16.073 31.904 1.00 67.38 330 GLN A N 1
ATOM 2640 C CA . GLN A 1 330 ? -16.331 17.410 32.240 1.00 67.38 330 GLN A CA 1
ATOM 2641 C C . GLN A 1 330 ? -15.609 18.516 31.458 1.00 67.38 330 GLN A C 1
ATOM 2643 O O . GLN A 1 330 ? -16.242 19.503 31.082 1.00 67.38 330 GLN A O 1
ATOM 2648 N N . GLU A 1 331 ? -14.332 18.314 31.132 1.00 63.72 331 GLU A N 1
ATOM 2649 C CA . GLU A 1 331 ? -13.519 19.256 30.353 1.00 63.72 331 GLU A CA 1
ATOM 2650 C C . GLU A 1 331 ? -13.765 19.153 28.830 1.00 63.72 331 GLU A C 1
ATOM 2652 O O . GLU A 1 331 ? -13.502 20.091 28.070 1.00 63.72 331 GLU A O 1
ATOM 2657 N N . VAL A 1 332 ? -14.331 18.037 28.348 1.00 62.28 332 VAL A N 1
ATOM 2658 C CA . VAL A 1 332 ? -14.680 17.848 26.931 1.00 62.28 332 VAL A CA 1
ATOM 2659 C C . VAL A 1 332 ? -15.996 18.574 26.620 1.00 62.28 332 VAL A C 1
ATOM 2661 O O . VAL A 1 332 ? -17.089 18.095 26.920 1.00 62.28 332 VAL A O 1
ATOM 2664 N N . LYS A 1 333 ? -15.919 19.738 25.961 1.00 57.97 333 LYS A N 1
ATOM 2665 C CA . LYS A 1 333 ? -17.109 20.490 25.510 1.00 57.97 333 LYS A CA 1
ATOM 2666 C C . LYS A 1 333 ? -18.041 19.607 24.657 1.00 57.97 333 LYS A C 1
ATOM 2668 O O . LYS A 1 333 ? -17.649 19.114 23.597 1.00 57.97 333 LYS A O 1
ATOM 2673 N N . ILE A 1 334 ? -19.301 19.490 25.093 1.00 53.78 334 ILE A N 1
ATOM 2674 C CA . ILE A 1 334 ? -20.372 18.620 24.550 1.00 53.78 334 ILE A CA 1
ATOM 2675 C C . ILE A 1 334 ? -20.555 18.754 23.021 1.00 53.78 334 ILE A C 1
ATOM 2677 O O . ILE A 1 334 ? -20.903 17.793 22.342 1.00 53.78 334 ILE A O 1
ATOM 2681 N N . THR A 1 335 ? -20.249 19.914 22.440 1.00 45.25 335 THR A N 1
ATOM 2682 C CA . THR A 1 335 ? -20.494 20.235 21.024 1.00 45.25 335 THR A CA 1
ATOM 2683 C C . THR A 1 335 ? -19.514 19.620 20.014 1.00 45.25 335 THR A C 1
ATOM 2685 O O . THR A 1 335 ? -19.795 19.662 18.818 1.00 45.25 335 THR A O 1
ATOM 2688 N N . LYS A 1 336 ? -18.397 19.007 20.444 1.00 47.66 336 LYS A N 1
ATOM 2689 C CA . LYS A 1 336 ? -17.470 18.261 19.556 1.00 47.66 336 LYS A CA 1
ATOM 2690 C C . LYS A 1 336 ? -17.632 16.733 19.608 1.00 47.66 336 LYS A C 1
ATOM 2692 O O . LYS A 1 336 ? -16.988 16.039 18.827 1.00 47.66 336 LYS A O 1
ATOM 2697 N N . ALA A 1 337 ? -18.470 16.197 20.497 1.00 49.50 337 ALA A N 1
ATOM 2698 C CA . ALA A 1 337 ? -18.497 14.762 20.793 1.00 49.50 337 ALA A CA 1
ATOM 2699 C C . ALA A 1 337 ? -19.063 13.878 19.663 1.00 49.50 337 ALA A C 1
ATOM 2701 O O . ALA A 1 337 ? -18.683 12.720 19.561 1.00 49.50 337 ALA A O 1
ATOM 2702 N N . ALA A 1 338 ? -19.914 14.417 18.786 1.00 47.88 338 ALA A N 1
ATOM 2703 C CA . ALA A 1 338 ? -20.633 13.617 17.789 1.00 47.88 338 ALA A CA 1
ATOM 2704 C C . ALA A 1 338 ? -19.877 13.377 16.463 1.00 47.88 338 ALA A C 1
ATOM 2706 O O . ALA A 1 338 ? -20.361 12.625 15.626 1.00 47.88 338 ALA A O 1
ATOM 2707 N N . LYS A 1 339 ? -18.725 14.031 16.226 1.00 50.41 339 LYS A N 1
ATOM 2708 C CA . LYS A 1 339 ? -18.056 14.034 14.902 1.00 50.41 339 LYS A CA 1
ATOM 2709 C C . LYS A 1 339 ? -16.654 13.417 14.855 1.00 50.41 339 LYS A C 1
ATOM 2711 O O . LYS A 1 339 ? -16.062 13.393 13.785 1.00 50.41 339 LYS A O 1
ATOM 2716 N N . SER A 1 340 ? -16.113 12.963 15.980 1.00 54.97 340 SER A N 1
ATOM 2717 C CA . SER A 1 340 ? -14.769 12.371 16.059 1.00 54.97 340 SER A CA 1
ATOM 2718 C C . SER A 1 340 ? -14.799 11.044 16.811 1.00 54.97 340 SER A C 1
ATOM 2720 O O . SER A 1 340 ? -15.759 10.750 17.525 1.00 54.97 340 SER A O 1
ATOM 2722 N N . SER A 1 341 ? -13.770 10.216 16.665 1.00 59.72 341 SER A N 1
ATOM 2723 C CA . SER A 1 341 ? -13.628 8.997 17.468 1.00 59.72 341 SER A CA 1
ATOM 2724 C C . SER A 1 341 ? -13.235 9.328 18.918 1.00 59.72 341 SER A C 1
ATOM 2726 O O . SER A 1 341 ? -12.701 10.403 19.214 1.00 59.72 341 SER A O 1
ATOM 2728 N N . PHE A 1 342 ? -13.462 8.397 19.855 1.00 63.41 342 PHE A N 1
ATOM 2729 C CA . PHE A 1 342 ? -12.973 8.526 21.238 1.00 63.41 342 PHE A CA 1
ATOM 2730 C C . PHE A 1 342 ? -11.474 8.830 21.291 1.00 63.41 342 PHE A C 1
ATOM 2732 O O . PHE A 1 342 ? -11.028 9.674 22.065 1.00 63.41 342 PHE A O 1
ATOM 2739 N N . LEU A 1 343 ? -10.712 8.164 20.424 1.00 60.50 343 LEU A N 1
ATOM 2740 C CA . LEU A 1 343 ? -9.261 8.238 20.399 1.00 60.50 343 LEU A CA 1
ATOM 2741 C C . LEU A 1 343 ? -8.764 9.603 19.901 1.00 60.50 343 LEU A C 1
ATOM 2743 O O . LEU A 1 343 ? -7.797 10.134 20.439 1.00 60.50 343 LEU A O 1
ATOM 2747 N N . GLU A 1 344 ? -9.446 10.202 18.925 1.00 65.81 344 GLU A N 1
ATOM 2748 C CA . GLU A 1 344 ? -9.157 11.563 18.453 1.00 65.81 344 GLU A CA 1
ATOM 2749 C C . GLU A 1 344 ? -9.458 12.617 19.517 1.00 65.81 344 GLU A C 1
ATOM 2751 O O . GLU A 1 344 ? -8.649 13.518 19.738 1.00 65.81 344 GLU A O 1
ATOM 2756 N N . ARG A 1 345 ? -10.593 12.494 20.221 1.00 67.31 345 ARG A N 1
ATOM 2757 C CA . ARG A 1 345 ? -10.911 13.393 21.342 1.00 67.31 345 ARG A CA 1
ATOM 2758 C C . ARG A 1 345 ? -9.864 13.295 22.431 1.00 67.31 345 ARG A C 1
ATOM 2760 O O . ARG A 1 345 ? -9.381 14.319 22.899 1.00 67.31 345 ARG A O 1
ATOM 2767 N N . LEU A 1 346 ? -9.490 12.074 22.786 1.00 64.44 346 LEU A N 1
ATOM 2768 C CA . LEU A 1 346 ? -8.506 11.801 23.815 1.00 64.44 346 LEU A CA 1
ATOM 2769 C C . LEU A 1 346 ? -7.133 12.394 23.469 1.00 64.44 346 LEU A C 1
ATOM 2771 O O . LEU A 1 346 ? -6.525 13.058 24.298 1.00 64.44 346 LEU A O 1
ATOM 2775 N N . LYS A 1 347 ? -6.688 12.235 22.216 1.00 65.12 347 LYS A N 1
ATOM 2776 C CA . LYS A 1 347 ? -5.454 12.854 21.704 1.00 65.12 347 LYS A CA 1
ATOM 2777 C C . LYS A 1 347 ? -5.498 14.387 21.686 1.00 65.12 347 LYS A C 1
ATOM 2779 O O . LYS A 1 347 ? -4.442 15.008 21.668 1.00 65.12 347 LYS A O 1
ATOM 2784 N N . SER A 1 348 ? -6.687 14.993 21.659 1.00 67.00 348 SER A N 1
ATOM 2785 C CA . SER A 1 348 ? -6.859 16.453 21.665 1.00 67.00 348 SER A CA 1
ATOM 2786 C C . SER A 1 348 ? -6.868 17.083 23.061 1.00 67.00 348 SER A C 1
ATOM 2788 O O . SER A 1 348 ? -6.874 18.308 23.170 1.00 67.00 348 SER A O 1
ATOM 2790 N N . LEU A 1 349 ? -6.908 16.266 24.115 1.00 67.44 349 LEU A N 1
ATOM 2791 C CA . LEU A 1 349 ? -6.901 16.733 25.494 1.00 67.44 349 LEU A CA 1
ATOM 2792 C C . LEU A 1 349 ? -5.474 17.045 25.947 1.00 67.44 349 LEU A C 1
ATOM 2794 O O . LEU A 1 349 ? -4.553 16.270 25.693 1.00 67.44 349 LEU A O 1
ATOM 2798 N N . ASP A 1 350 ? -5.309 18.148 26.674 1.00 70.94 350 ASP A N 1
ATOM 2799 C CA . ASP A 1 350 ? -4.044 18.511 27.318 1.00 70.94 350 ASP A CA 1
ATOM 2800 C C . ASP A 1 350 ? -3.870 17.723 28.629 1.00 70.94 350 ASP A C 1
ATOM 2802 O O . ASP A 1 350 ? -3.971 18.257 29.733 1.00 70.94 350 ASP A O 1
ATOM 2806 N N . ILE A 1 351 ? -3.718 16.401 28.503 1.00 71.56 351 ILE A N 1
ATOM 2807 C CA . ILE A 1 351 ? -3.535 15.471 29.623 1.00 71.56 351 ILE A CA 1
ATOM 2808 C C . ILE A 1 351 ? -2.296 14.586 29.404 1.00 71.56 351 ILE A C 1
ATOM 2810 O O . ILE A 1 351 ? -1.969 14.251 28.261 1.00 71.56 351 ILE A O 1
ATOM 2814 N N . PRO A 1 352 ? -1.607 14.152 30.479 1.00 72.56 352 PRO A N 1
ATOM 2815 C CA . PRO A 1 352 ? -0.529 13.172 30.379 1.00 72.56 352 PRO A CA 1
ATOM 2816 C C . PRO A 1 352 ? -0.939 11.925 29.586 1.00 72.56 352 PRO A C 1
ATOM 2818 O O . PRO A 1 352 ? -2.002 11.351 29.827 1.00 72.56 352 PRO A O 1
ATOM 2821 N N . ARG A 1 353 ? -0.068 11.457 28.678 1.00 66.88 353 ARG A N 1
ATOM 2822 C CA . ARG A 1 353 ? -0.348 10.298 27.803 1.00 66.88 353 ARG A CA 1
ATOM 2823 C C . ARG A 1 353 ? -0.712 9.034 28.582 1.00 66.88 353 ARG A C 1
ATOM 2825 O O . ARG A 1 353 ? -1.533 8.256 28.114 1.00 66.88 353 ARG A O 1
ATOM 2832 N N . GLU A 1 354 ? -0.145 8.859 29.770 1.00 68.75 354 GLU A N 1
ATOM 2833 C CA . GLU A 1 354 ? -0.410 7.734 30.677 1.00 68.75 354 GLU A CA 1
ATOM 2834 C C . GLU A 1 354 ? -1.886 7.658 31.102 1.00 68.75 354 GLU A C 1
ATOM 2836 O O . GLU A 1 354 ? -2.419 6.568 31.304 1.0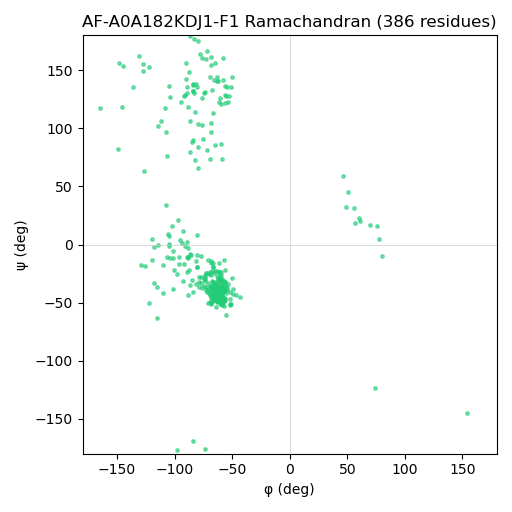0 68.75 354 GLU A O 1
ATOM 2841 N N . LEU A 1 355 ? -2.594 8.795 31.184 1.00 69.50 355 LEU A N 1
ATOM 2842 C CA . LEU A 1 355 ? -4.021 8.812 31.526 1.00 69.50 355 LEU A CA 1
ATOM 2843 C C . LEU A 1 355 ? -4.890 8.188 30.429 1.00 69.50 355 LEU A C 1
ATOM 2845 O O . LEU A 1 355 ? -5.965 7.671 30.735 1.00 69.50 355 LEU A O 1
ATOM 2849 N N . ASN A 1 356 ? -4.418 8.133 29.180 1.00 67.00 356 ASN A N 1
ATOM 2850 C CA . ASN A 1 356 ? -5.154 7.496 28.087 1.00 67.00 356 ASN A CA 1
ATOM 2851 C C . ASN A 1 356 ? -5.438 6.013 28.365 1.00 67.00 356 ASN A C 1
ATOM 2853 O O . ASN A 1 356 ? -6.478 5.488 27.960 1.00 67.00 356 ASN A O 1
ATOM 2857 N N . ASP A 1 357 ? -4.545 5.339 29.089 1.00 65.31 357 ASP A N 1
ATOM 2858 C CA . ASP A 1 357 ? -4.692 3.926 29.447 1.00 65.31 357 ASP A CA 1
ATOM 2859 C C . ASP A 1 357 ? -5.744 3.708 30.535 1.00 65.31 357 ASP A C 1
ATOM 2861 O O . ASP A 1 357 ? -6.422 2.680 30.555 1.00 65.31 357 ASP A O 1
ATOM 2865 N N . TYR A 1 358 ? -5.935 4.694 31.411 1.00 68.88 358 TYR A N 1
ATOM 2866 C CA . TYR A 1 358 ? -6.993 4.684 32.422 1.00 68.88 358 TYR A CA 1
ATOM 2867 C C . TYR A 1 358 ? -8.360 5.024 31.825 1.00 68.88 358 TYR A C 1
ATOM 2869 O O . TYR A 1 358 ? -9.389 4.546 32.307 1.00 68.88 358 TYR A O 1
ATOM 2877 N N . LEU A 1 359 ? -8.370 5.806 30.747 1.00 66.88 359 LEU A N 1
ATOM 2878 C CA . LEU A 1 359 ? -9.578 6.219 30.045 1.00 66.88 359 LEU A CA 1
ATOM 2879 C C . LEU A 1 359 ? -10.106 5.128 29.097 1.00 66.88 359 LEU A C 1
ATOM 2881 O O . LEU A 1 359 ? -11.304 5.103 28.829 1.00 66.88 359 LEU A O 1
ATOM 2885 N N . ARG A 1 360 ? -9.288 4.145 28.698 1.00 67.56 360 ARG A N 1
ATOM 2886 C CA . ARG A 1 360 ? -9.712 2.957 27.929 1.00 67.56 360 ARG A CA 1
ATOM 2887 C C . ARG A 1 360 ? -10.118 1.792 28.829 1.00 67.56 360 ARG A C 1
ATOM 2889 O O . ARG A 1 360 ? -9.542 1.568 29.893 1.00 67.56 360 ARG A O 1
ATOM 2896 N N . TYR A 1 361 ? -11.146 1.047 28.436 1.00 67.19 361 TYR A N 1
ATOM 2897 C CA . TYR A 1 361 ? -11.610 -0.102 29.213 1.00 67.19 361 TYR A CA 1
ATOM 2898 C C . TYR A 1 361 ? -10.841 -1.370 28.857 1.00 67.19 361 TYR A C 1
ATOM 2900 O O . TYR A 1 361 ? -11.294 -2.213 28.090 1.00 67.19 361 TYR A O 1
ATOM 2908 N N . CYS A 1 362 ? -9.642 -1.493 29.416 1.00 61.75 362 CYS A N 1
ATOM 2909 C CA . CYS A 1 362 ? -8.742 -2.602 29.101 1.00 61.75 362 CYS A CA 1
ATOM 2910 C C . CYS A 1 362 ? -8.837 -3.777 30.094 1.00 61.75 362 CYS A C 1
ATOM 2912 O O . CYS A 1 362 ? -8.047 -4.709 29.991 1.00 61.75 362 CYS A O 1
ATOM 2914 N N . ASP A 1 363 ? -9.751 -3.742 31.077 1.00 63.19 363 ASP A N 1
ATOM 2915 C CA . ASP A 1 363 ? -9.856 -4.812 32.091 1.00 63.19 363 ASP A CA 1
ATOM 2916 C C . ASP A 1 363 ? -10.380 -6.131 31.522 1.00 63.19 363 ASP A C 1
ATOM 2918 O O . ASP A 1 363 ? -10.053 -7.189 32.053 1.00 63.19 363 ASP A O 1
ATOM 2922 N N . TYR A 1 364 ? -11.112 -6.089 30.408 1.00 68.62 364 TYR A N 1
ATOM 2923 C CA . TYR A 1 364 ? -11.466 -7.289 29.661 1.00 68.62 364 TYR A CA 1
ATOM 2924 C C . TYR A 1 364 ? -10.310 -7.681 28.750 1.00 68.62 364 TYR A C 1
ATOM 2926 O O . TYR A 1 364 ? -10.356 -7.461 27.545 1.00 68.62 364 TYR A O 1
ATOM 2934 N N . SER A 1 365 ? -9.244 -8.203 29.356 1.00 62.22 365 SER A N 1
ATOM 2935 C CA . SER A 1 365 ? -7.950 -8.470 28.715 1.00 62.22 365 SER A CA 1
ATOM 2936 C C . SER A 1 365 ? -7.963 -9.635 27.722 1.00 62.22 365 SER A C 1
ATOM 2938 O O . SER A 1 365 ? -7.018 -9.795 26.954 1.00 62.22 365 SER A O 1
ATOM 2940 N N . SER A 1 366 ? -9.019 -10.450 27.725 1.00 70.56 366 SER A N 1
ATOM 2941 C CA . SER A 1 366 ? -9.219 -11.538 26.771 1.00 70.56 366 SER A CA 1
ATOM 2942 C C . SER A 1 366 ? -10.700 -11.759 26.484 1.00 70.56 366 SER A C 1
ATOM 2944 O O . SER A 1 366 ? -11.556 -11.493 27.333 1.00 70.56 366 SER A O 1
ATOM 2946 N N . THR A 1 367 ? -10.990 -12.340 25.319 1.00 74.00 367 THR A N 1
ATOM 2947 C CA . THR A 1 367 ? -12.335 -12.797 24.945 1.00 74.00 367 THR A CA 1
ATOM 2948 C C . THR A 1 367 ? -12.909 -1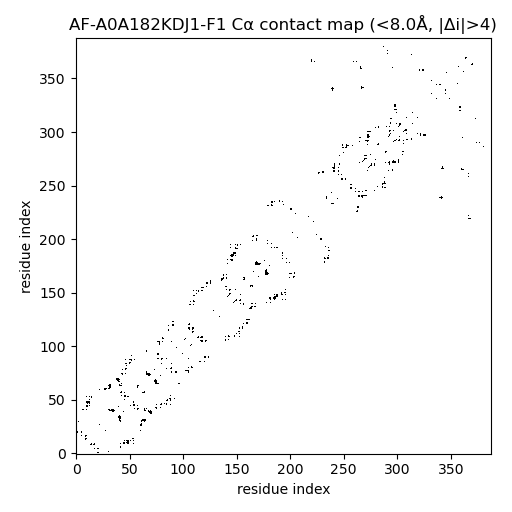3.751 25.989 1.00 74.00 367 THR A C 1
ATOM 2950 O O . THR A 1 367 ? -14.076 -13.639 26.353 1.00 74.00 367 THR A O 1
ATOM 2953 N N . LYS A 1 368 ? -12.079 -14.645 26.542 1.00 74.94 368 LYS A N 1
ATOM 2954 C CA . LYS A 1 368 ? -12.475 -15.564 27.615 1.00 74.94 368 LYS A CA 1
ATOM 2955 C C . LYS A 1 368 ? -12.964 -14.816 28.856 1.00 74.94 368 LYS A C 1
ATOM 2957 O O . LYS A 1 368 ? -14.076 -15.053 29.318 1.00 74.94 368 LYS A O 1
ATOM 2962 N N . TYR A 1 369 ? -12.166 -13.874 29.353 1.00 76.56 369 TYR A N 1
ATOM 2963 C CA . TYR A 1 369 ? -12.524 -13.085 30.532 1.00 76.56 369 TYR A CA 1
ATOM 2964 C C . TYR A 1 369 ? -13.757 -12.199 30.287 1.00 76.56 369 TYR A C 1
ATOM 2966 O O . TYR A 1 369 ? -14.603 -12.045 31.171 1.00 76.56 369 TYR A O 1
ATOM 2974 N N . PHE A 1 370 ? -13.901 -11.652 29.075 1.00 80.25 370 PHE A N 1
ATOM 2975 C CA . PHE A 1 370 ? -15.108 -10.941 28.651 1.00 80.25 370 PHE A CA 1
ATOM 2976 C C . PHE A 1 370 ? -16.350 -11.845 28.728 1.00 80.25 370 PHE A C 1
ATOM 2978 O O . PHE A 1 370 ? -17.333 -11.487 29.376 1.00 80.25 370 PHE A O 1
ATOM 2985 N N . LEU A 1 371 ? -16.294 -13.045 28.143 1.00 77.06 371 LEU A N 1
ATOM 2986 C CA . LEU A 1 371 ? -17.410 -13.996 28.134 1.00 77.06 371 LEU A CA 1
ATOM 2987 C C . LEU A 1 371 ? -17.799 -14.498 29.534 1.00 77.06 371 LEU A C 1
ATOM 2989 O O . LEU A 1 371 ? -18.986 -14.668 29.812 1.00 77.06 371 LEU A O 1
ATOM 2993 N N . GLU A 1 372 ? -16.840 -14.689 30.443 1.00 78.25 372 GLU A N 1
ATOM 2994 C CA . GLU A 1 372 ? -17.128 -15.033 31.845 1.00 78.25 372 GLU A CA 1
ATOM 2995 C C . GLU A 1 372 ? -18.032 -13.980 32.515 1.00 78.25 372 GLU A C 1
ATOM 2997 O O . GLU A 1 372 ? -18.998 -14.326 33.202 1.00 78.25 372 GLU A O 1
ATOM 3002 N N . HIS A 1 373 ? -17.795 -12.695 32.238 1.00 81.25 373 HIS A N 1
ATOM 3003 C CA . HIS A 1 373 ? -18.626 -11.596 32.736 1.00 81.25 373 HIS A CA 1
ATOM 3004 C C . HIS A 1 373 ? -19.973 -11.496 32.006 1.00 81.25 373 HIS A C 1
ATOM 3006 O O . HIS A 1 373 ? -20.978 -11.127 32.613 1.00 81.25 373 HIS A O 1
ATOM 3012 N N . MET A 1 374 ? -20.049 -11.893 30.733 1.00 78.25 374 MET A N 1
ATOM 3013 C CA . MET A 1 374 ? -21.325 -12.008 30.014 1.00 78.25 374 MET A CA 1
ATOM 3014 C C . MET A 1 374 ? -22.247 -13.089 30.609 1.00 78.25 374 MET A C 1
ATOM 3016 O O . MET A 1 374 ? -23.469 -12.914 30.666 1.00 78.25 374 MET A O 1
ATOM 3020 N N . ASN A 1 375 ? -21.681 -14.187 31.124 1.00 70.62 375 ASN A N 1
ATOM 3021 C CA . ASN A 1 375 ? -22.447 -15.221 31.829 1.00 70.62 375 ASN A CA 1
ATOM 3022 C C . ASN A 1 375 ? -23.038 -14.701 33.152 1.00 70.62 375 ASN A C 1
ATOM 3024 O O . ASN A 1 375 ? -24.164 -15.059 33.514 1.00 70.62 375 ASN A O 1
ATOM 3028 N N . ALA A 1 376 ? -22.320 -13.826 33.867 1.00 73.12 376 ALA A N 1
ATOM 3029 C CA . ALA A 1 376 ? -22.860 -13.120 35.031 1.00 73.12 376 ALA A CA 1
ATOM 3030 C C . ALA A 1 376 ? -24.030 -12.199 34.639 1.00 73.12 376 ALA A C 1
ATOM 3032 O O . ALA A 1 376 ? -25.083 -12.254 35.274 1.00 73.12 376 ALA A O 1
ATOM 3033 N N . GLY A 1 377 ? -23.910 -11.472 33.524 1.00 69.88 377 GLY A N 1
ATOM 3034 C CA . GLY A 1 377 ? -24.990 -10.646 32.969 1.00 69.88 377 GLY A CA 1
ATOM 3035 C C . GLY A 1 377 ? -26.243 -11.428 32.602 1.00 69.88 377 GLY A C 1
ATOM 3036 O O . GLY A 1 377 ? -27.360 -11.008 32.889 1.00 69.88 377 GLY A O 1
ATOM 3037 N N . THR A 1 378 ? -26.068 -12.626 32.051 1.00 67.00 378 THR A N 1
ATOM 3038 C CA . THR A 1 378 ? -27.192 -13.517 31.730 1.00 67.00 378 THR A CA 1
ATOM 3039 C C . THR A 1 378 ? -27.950 -13.952 32.991 1.00 67.00 378 THR A C 1
ATOM 3041 O O . THR A 1 378 ? -29.174 -14.079 32.965 1.00 67.00 378 THR A O 1
ATOM 3044 N N . ARG A 1 379 ? -27.249 -14.159 34.116 1.00 69.00 379 ARG A N 1
ATOM 3045 C CA . ARG A 1 379 ? -27.886 -14.423 35.418 1.00 69.00 379 ARG A CA 1
ATOM 3046 C C . ARG A 1 379 ? -28.597 -13.179 35.954 1.00 69.00 379 ARG A C 1
ATOM 3048 O O . ARG A 1 379 ? -29.739 -13.300 36.384 1.00 69.00 379 ARG A O 1
ATOM 3055 N N . TRP A 1 380 ? -27.967 -12.006 35.852 1.00 67.94 380 TRP A N 1
ATOM 3056 C CA . TRP A 1 380 ? -28.544 -10.719 36.257 1.00 67.94 380 TRP A CA 1
ATOM 3057 C C . TRP A 1 380 ? -29.864 -10.412 35.529 1.00 67.94 380 TRP A C 1
ATOM 3059 O O . TRP A 1 380 ? -30.874 -10.125 36.176 1.00 67.94 380 TRP A O 1
ATOM 3069 N N . LEU A 1 381 ? -29.891 -10.577 34.203 1.00 64.25 381 LEU A N 1
ATOM 3070 C CA . LEU A 1 381 ? -31.087 -10.380 33.375 1.00 64.25 381 LEU A CA 1
ATOM 3071 C C . LEU A 1 381 ? -32.237 -11.307 33.789 1.00 64.25 381 LEU A C 1
ATOM 3073 O O . LEU A 1 381 ? -33.377 -10.864 33.904 1.00 64.25 381 LEU A O 1
ATOM 3077 N N . LYS A 1 382 ? -31.934 -12.577 34.094 1.00 65.94 382 LYS A N 1
ATOM 3078 C CA . LYS A 1 382 ? -32.934 -13.551 34.564 1.00 65.94 382 LYS A CA 1
ATOM 3079 C C . LYS A 1 382 ? -33.512 -13.204 35.937 1.00 65.94 382 LYS A C 1
ATOM 3081 O O . LYS A 1 382 ? -34.670 -13.509 36.196 1.00 65.94 382 LYS A O 1
ATOM 3086 N N . THR A 1 383 ? -32.752 -12.579 36.835 1.00 58.84 383 THR A N 1
ATOM 3087 C CA . THR A 1 383 ? -33.292 -12.075 38.115 1.00 58.84 383 THR A CA 1
ATOM 3088 C C . THR A 1 383 ? -34.149 -10.816 37.960 1.00 58.84 383 THR A C 1
ATOM 3090 O O . THR A 1 383 ? -35.067 -10.618 38.753 1.00 58.84 383 THR A O 1
ATOM 3093 N N . TYR A 1 384 ? -33.893 -9.997 36.934 1.00 52.28 384 TYR A N 1
ATOM 3094 C CA . TYR A 1 384 ? -34.704 -8.814 36.622 1.00 52.28 384 TYR A CA 1
ATOM 3095 C C . TYR A 1 384 ? -36.081 -9.179 36.050 1.00 52.28 384 TYR A C 1
ATOM 3097 O O . TYR A 1 384 ? -37.071 -8.580 36.449 1.00 52.28 384 TYR A O 1
ATOM 3105 N N . GLU A 1 385 ? -36.174 -10.206 35.196 1.00 50.25 385 GLU A N 1
ATOM 3106 C CA . GLU A 1 385 ? -37.463 -10.711 34.675 1.00 50.25 385 GLU A CA 1
ATOM 3107 C C . GLU A 1 385 ? -38.363 -11.351 35.747 1.00 50.25 385 GLU A C 1
ATOM 3109 O O . GLU A 1 385 ? -39.563 -11.494 35.540 1.00 50.25 385 GLU A O 1
ATOM 3114 N N . ASN A 1 386 ? -37.785 -11.749 36.883 1.00 40.38 386 ASN A N 1
ATOM 3115 C CA . ASN A 1 386 ? -38.486 -12.421 37.981 1.00 40.38 386 ASN A CA 1
ATOM 3116 C C . ASN A 1 386 ? -38.724 -11.511 39.199 1.00 40.38 386 ASN A C 1
ATOM 3118 O O . ASN A 1 386 ? -39.129 -11.999 40.256 1.00 40.38 386 ASN A O 1
ATOM 3122 N N . SER A 1 387 ? -38.450 -10.210 39.080 1.00 34.44 387 SER A N 1
ATOM 3123 C CA . SER A 1 387 ? -38.819 -9.229 40.103 1.00 34.44 387 SER A CA 1
ATOM 3124 C C . SER A 1 387 ? -40.215 -8.670 39.780 1.00 34.44 387 SER A C 1
ATOM 3126 O O . SER A 1 387 ? -40.437 -8.311 38.626 1.00 34.44 387 SER A O 1
ATOM 3128 N N . PRO A 1 388 ? -41.156 -8.665 40.745 1.00 35.94 388 PRO A N 1
ATOM 3129 C CA . PRO A 1 388 ? -42.564 -8.326 40.517 1.00 35.94 388 PRO A CA 1
ATOM 3130 C C . PRO A 1 388 ? -42.809 -6.881 40.079 1.00 35.94 388 PRO A C 1
ATOM 3132 O O . PRO A 1 388 ? -42.003 -5.997 40.457 1.00 35.94 388 PRO A O 1
#

Radius of gyration: 31.05 Å; Cα contacts (8 Å, |Δi|>4): 432; chains: 1; bounding box: 81×52×83 Å

Solvent-accessible surface area (backbone atoms only — not comparable to full-atom values): 22208 Å² total; per-residue (Å²): 110,74,66,61,53,45,52,51,18,37,66,68,50,36,56,71,62,38,52,75,71,59,55,90,95,55,79,54,79,74,57,18,80,39,57,54,97,59,37,41,33,61,53,42,36,15,44,75,49,56,36,53,65,48,36,50,55,45,47,77,56,35,59,39,65,71,75,51,48,25,78,86,67,41,24,36,58,52,44,28,49,74,70,63,42,51,57,67,45,48,51,53,48,57,71,75,44,95,73,78,62,87,77,35,70,52,48,45,16,58,79,69,67,35,59,71,46,33,53,51,44,53,52,51,48,48,64,55,40,79,77,42,100,68,79,59,67,46,63,65,57,51,50,32,52,28,68,65,51,45,62,68,58,48,52,52,47,60,69,36,93,64,42,28,52,69,53,33,57,69,43,62,67,82,93,39,25,48,53,52,47,28,24,69,56,43,75,66,61,62,72,43,52,49,54,51,47,52,58,58,51,36,74,83,53,66,79,80,82,50,94,83,58,77,87,74,75,51,64,82,75,47,42,67,56,51,35,52,50,53,53,32,50,35,47,56,66,69,50,42,40,38,62,55,42,46,67,63,43,73,85,45,54,57,72,75,50,51,71,74,36,52,66,36,56,49,46,32,42,44,69,25,46,52,60,46,80,69,47,53,60,50,45,76,81,25,68,45,57,43,44,42,22,66,75,67,19,32,72,65,43,25,60,76,72,70,42,80,80,61,66,93,78,54,47,72,72,52,52,55,34,35,55,53,41,53,57,57,50,71,71,52,63,76,90,60,62,88,82,55,40,54,67,58,54,57,71,71,47,99,62,67,74,74,53,55,64,55,65,34,65,64,83,61,77,41,72,66,61,41,50,57,55,49,54,52,45,56,54,52,54,57,55,57,76,70,54,134

pLDDT: mean 81.1, std 13.77, range [34.44, 98.56]

Mean predicted aligned error: 11.12 Å

Secondary structure (DSSP, 8-state):
-HHHHHHHHHHTT-HHHHHHH--TT---TTSTT-B-TT--BHHHHHHHTT-HHHHHHHHHHH---TT---TTS--HHHHHHHTT--HHHHHHHHHH-S---SSPHHHHHHHTT-HHHHHHHHHHHHHHHTTS-PPPP-HHHHHIIIII--HHHHHHHHTSTT--HHHHHHSEETTEEHHHHHHHH--S-HHHHHHHHHHHHHHHS-----TTS-----HHHHHHHHHHHHHHHHHHHT--HHHHHHHHHTT---THHHHHHHHHHTT-STTTTS--HHHHHHHTT-HHHHHHHHHHS-HHHHHHHT-S--GGG--HHHHHHHHHHHHHHHHS-GGGTTSS-HHHHHHTS-S-TTHHHHHS-----SHHHHHHHHHHHHHHHHHHTT--

Sequence (388 aa):
MQHSNIWSAVQAGDIDTLRKHIKPGVPVTNIGKQVDNDRWNLLHHAVMSRSLEMVKLVDVNFHPELDAENIDGMTPLMLACQEQCPVDVIIYLMEQMETYDSPSPLEFAIFQHRIDLAKAVIEYEANRANMRMAVPSTSPLYIVTTQTGNLELLHCLIHAPNNAACLFVSERNGDLTGLEEFAQTASYETEKKVACFEILFNILHPITNKPDEPLILDNEVYGPSYHRAVECMMNMYNHPADSIVEGVIAQDDRLPRALLVYPLLRYCTTLVMRPDEVILGHLKDNRLLNWFVHLFGPWRAIEQHVGKPVLEVFTLKRFARDVVREAVWQEVKITKAAKSSFLERLKSLDIPRELNDYLRYCDYSSTKYFLEHMNAGTRWLKTYENSP

InterPro domains:
  IPR002110 Ankyrin repeat [PF12796] (8-96)
  IPR036770 Ankyrin repeat-containing domain superfamily [G3DSA:1.25.40.20] (1-211)
  IPR036770 Ankyrin repeat-containing domain superfamily [SSF48403] (6-159)

Organism: NCBI:txid43041